Protein AF-A0A2I0TEY9-F1 (afdb_monomer_lite)

Foldseek 3Di:
DDDDDDDQPQAWQCVVCVVVVLADQPVVLVQQLVLVVVQLVCLQVDQDDPPDPDPDDDPDDDPDDGDRFHKAQQADDRNQWGAHPVRHTHGHDSVVIDTADPVQKDQDLDDDYDLLQFALLNVVSVVPVRRIDHNLRVLSSSLQRSCSNHPVDGQQDDPDSVSSNVCNNVVVPRDPDDDDPSDPPPCVCSNPVSDDDDDCPDDPPPPPPPPPDDDDDDDDPPPPPPPPPVVVVVVVVVVVVVVVVVVVVVVVVVVVVVVVVPDDDDDDDDDDPVVVVVVVVVVVVVVVVVVVVVVVVVVVVVVVVVVVVVVVVVVVVVVVVVVVVVVVVVVVVVVVVVVVVVVVVVVVVVVVVVVVVVVVVVVVVVVVVVVVVVVVVVVVVVVVVVVVVVVVVVVVVVVVVVVVVVVVVVVVVVVVVVVVVVVVVVVVVVVVVVVVVVVVVVVVVVVVVVVVVVVLVVVLVPDPDPVVNVVSVVVVVVVVVVVVVVVVVVCNVVVVVVVVVVVVVVVVVVVVVVVVVVVVVVVVVPDDDDPPPPVVVVVVPPDPDDDDPDPPPPPDDDDD

pLDDT: mean 72.26, std 20.76, range [27.03, 97.88]

Secondary structure (DSSP, 8-state):
--------TTEEHHHHHHHTTT---HHHHHHHHHHHHHHHHHHHS----------S------------S-EE----SGGGEEE-TTS-EEE--GGG-EEPPTTS-EE--S--S-TTT--HHHHHHHHSS--EE-THHHHHHHHHHHHHHHHSS-TT--SSHHHHHHHHHTGGGSPPPP--TT--TTSHHHHTTSS-TT-TTSSS--TTSS----------SSSSTTSSHHHHHHHHHHHHHHHHHHHHHHHHHHHHHHHHTT----------HHHHHHHHHHHHHHHHHHHHHHHHHHHHHHHHHHHHHHHHHHHHHHHHHHHHHHHHHHHHHHHHHHHHHHHHHHHHHHHHHHHHHHHHHHHHHHHHHHHHHHHHHHHHHHHHHHHHHHHHHHHHHHHHHHHHHHHHHHHHHHHHHHHHHHHHHHHHHHHHHHHHHHHHHHHHHHHHHHHHHHHHHHHHTT---HHHHHHHHHHHHHHHHHHHHHHHHT-HHHHHHHHHHHHHHHHHHHHHHHHHHHHHHHHHTT------HHHHHHHH-S------------------

Structure (mmCIF, N/CA/C/O backbone):
data_AF-A0A2I0TEY9-F1
#
_entry.id   AF-A0A2I0TEY9-F1
#
loop_
_atom_site.group_PDB
_atom_site.id
_atom_site.type_symbol
_atom_site.label_atom_id
_atom_site.label_alt_id
_atom_site.label_comp_id
_atom_site.label_asym_id
_atom_site.label_entity_id
_atom_site.label_seq_id
_atom_site.pdbx_PDB_ins_code
_atom_site.Cartn_x
_atom_site.Cartn_y
_atom_site.Cartn_z
_atom_site.occupancy
_atom_site.B_iso_or_equiv
_atom_site.auth_seq_id
_atom_site.auth_comp_id
_atom_site.auth_asym_id
_atom_site.auth_atom_id
_atom_site.pdbx_PDB_model_num
ATOM 1 N N . MET A 1 1 ? -9.686 -7.694 24.216 1.00 66.69 1 MET A N 1
ATOM 2 C CA . MET A 1 1 ? -11.083 -7.696 23.735 1.00 66.69 1 MET A CA 1
ATOM 3 C C . MET A 1 1 ? -11.164 -8.789 22.686 1.00 66.69 1 MET A C 1
ATOM 5 O O . MET A 1 1 ? -10.220 -8.893 21.918 1.00 66.69 1 MET A O 1
ATOM 9 N N . TYR A 1 2 ? -12.199 -9.625 22.703 1.00 66.94 2 TYR A N 1
ATOM 10 C CA . TYR A 1 2 ? -12.411 -10.650 21.677 1.00 66.94 2 TYR A CA 1
ATOM 11 C C . TYR A 1 2 ? -13.718 -10.317 20.961 1.00 66.94 2 TYR A C 1
ATOM 13 O O . TYR A 1 2 ? -14.723 -10.088 21.632 1.00 66.94 2 TYR A O 1
ATOM 21 N N . LEU A 1 3 ? -13.680 -10.246 19.632 1.00 66.62 3 LEU A N 1
ATOM 22 C CA . LEU A 1 3 ? -14.847 -10.053 18.773 1.00 66.62 3 LEU A CA 1
ATOM 23 C C . LEU A 1 3 ? -15.068 -11.369 18.027 1.00 66.62 3 LEU A C 1
ATOM 25 O O . LEU A 1 3 ? -14.191 -11.804 17.283 1.00 66.62 3 LEU A O 1
ATOM 29 N N . VAL A 1 4 ? -16.195 -12.029 18.284 1.00 78.75 4 VAL A N 1
ATOM 30 C CA . VAL A 1 4 ? -16.589 -13.249 17.569 1.00 78.75 4 VAL A CA 1
ATOM 31 C C . VAL A 1 4 ? -17.426 -12.810 16.375 1.00 78.75 4 VAL A C 1
ATOM 33 O O . VAL A 1 4 ? -18.421 -12.114 16.555 1.00 78.75 4 VAL A O 1
ATOM 36 N N . MET A 1 5 ? -16.986 -13.164 15.172 1.00 78.56 5 MET A N 1
ATOM 37 C CA . MET A 1 5 ? -17.600 -12.773 13.903 1.00 78.56 5 MET A CA 1
ATOM 38 C C . MET A 1 5 ? -17.759 -14.010 13.023 1.00 78.56 5 MET A C 1
ATOM 40 O O . MET A 1 5 ? -17.046 -15.000 13.218 1.00 78.56 5 MET A O 1
ATOM 44 N N . ASP A 1 6 ? -18.658 -13.937 12.045 1.00 81.69 6 ASP A N 1
ATOM 45 C CA . ASP A 1 6 ? -18.781 -14.973 11.024 1.00 81.69 6 ASP A CA 1
ATOM 46 C C . ASP A 1 6 ? -17.466 -15.153 10.256 1.00 81.69 6 ASP A C 1
ATOM 48 O O . ASP A 1 6 ? -16.723 -14.201 10.003 1.00 81.69 6 ASP A O 1
ATOM 52 N N . TYR A 1 7 ? -17.175 -16.401 9.888 1.00 86.25 7 TYR A N 1
ATOM 53 C CA . TYR A 1 7 ? -15.980 -16.736 9.125 1.00 86.25 7 TYR A CA 1
ATOM 54 C C . TYR A 1 7 ? -16.249 -16.653 7.619 1.00 86.25 7 TYR A C 1
ATOM 56 O O . TYR A 1 7 ? -16.998 -17.454 7.058 1.00 86.25 7 TYR A O 1
ATOM 64 N N . TYR A 1 8 ? -15.586 -15.706 6.959 1.00 89.38 8 TYR A N 1
ATOM 65 C CA . TYR A 1 8 ? -15.669 -15.490 5.516 1.00 89.38 8 TYR A CA 1
ATOM 66 C C . TYR A 1 8 ? -14.663 -16.372 4.773 1.00 89.38 8 TYR A C 1
ATOM 68 O O . TYR A 1 8 ? -13.488 -16.042 4.624 1.00 89.38 8 TYR A O 1
ATOM 76 N N . VAL A 1 9 ? -15.140 -17.539 4.335 1.00 91.75 9 VAL A N 1
ATOM 77 C CA . VAL A 1 9 ? -14.329 -18.593 3.696 1.00 91.75 9 VAL A CA 1
ATOM 78 C C . VAL A 1 9 ? -13.700 -18.180 2.361 1.00 91.75 9 VAL A C 1
ATOM 80 O O . VAL A 1 9 ? -12.736 -18.812 1.933 1.00 91.75 9 VAL A O 1
ATOM 83 N N . GLY A 1 10 ? -14.242 -17.158 1.688 1.00 88.62 10 GLY A N 1
ATOM 84 C CA . GLY A 1 10 ? -13.768 -16.692 0.384 1.00 88.62 10 GLY A CA 1
ATOM 85 C C . GLY A 1 10 ? -12.445 -15.921 0.443 1.00 88.62 10 GLY A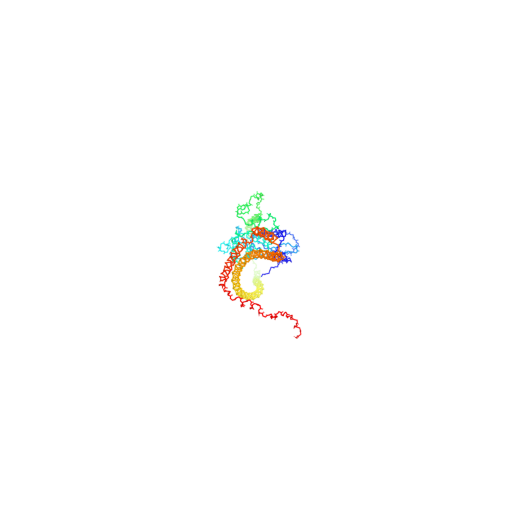 C 1
ATOM 86 O O . GLY A 1 10 ? -11.800 -15.761 -0.595 1.00 88.62 10 GLY A O 1
ATOM 87 N N . GLY A 1 11 ? -12.008 -15.519 1.641 1.00 93.38 11 GLY A N 1
ATOM 88 C CA . GLY A 1 11 ? -10.840 -14.661 1.840 1.00 93.38 11 GLY A CA 1
ATOM 89 C C . GLY A 1 11 ? -11.162 -13.192 1.573 1.00 93.38 11 GLY A C 1
ATOM 90 O O . GLY A 1 11 ? -12.325 -12.798 1.612 1.00 93.38 11 GLY A O 1
ATOM 91 N N . ASP A 1 12 ? -10.134 -12.392 1.322 1.00 93.62 12 ASP A N 1
ATOM 92 C CA . ASP A 1 12 ? -10.252 -10.972 0.980 1.00 93.62 12 ASP A CA 1
ATOM 93 C C . ASP A 1 12 ? -10.156 -10.720 -0.537 1.00 93.62 12 ASP A C 1
ATOM 95 O O . ASP A 1 12 ? -9.751 -11.582 -1.329 1.00 93.62 12 ASP A O 1
ATOM 99 N N . LEU A 1 13 ? -10.559 -9.519 -0.955 1.00 93.19 13 LEU A N 1
ATOM 100 C CA . LEU A 1 13 ? -10.543 -9.092 -2.351 1.00 93.19 13 LEU A CA 1
ATOM 101 C C . LEU A 1 13 ? -9.111 -8.956 -2.886 1.00 93.19 13 LEU A C 1
ATOM 103 O O . LEU A 1 13 ? -8.890 -9.195 -4.072 1.00 93.19 13 LEU A O 1
ATOM 107 N N . LEU A 1 14 ? -8.128 -8.662 -2.028 1.00 92.50 14 LEU A N 1
ATOM 108 C CA . LEU A 1 14 ? -6.710 -8.649 -2.405 1.00 92.50 14 LEU A CA 1
ATOM 109 C C . LEU A 1 14 ? -6.240 -10.041 -2.863 1.00 92.50 14 LEU A C 1
ATOM 111 O O . LEU A 1 14 ? -5.599 -10.203 -3.901 1.00 92.50 14 LEU A O 1
ATOM 115 N N . THR A 1 15 ? -6.628 -11.080 -2.126 1.00 92.81 15 THR A N 1
ATOM 116 C CA . THR A 1 15 ? -6.368 -12.478 -2.475 1.00 92.81 15 THR A CA 1
ATOM 117 C C . THR A 1 15 ? -7.080 -12.862 -3.770 1.00 92.81 15 THR A C 1
ATOM 119 O O . THR A 1 15 ? -6.562 -13.675 -4.541 1.00 92.81 15 THR A O 1
ATOM 122 N N . LEU A 1 16 ? -8.268 -12.303 -4.031 1.00 92.62 16 LEU A N 1
ATOM 123 C CA . LEU A 1 16 ? -8.947 -12.487 -5.311 1.00 92.62 16 LEU A CA 1
ATOM 124 C C . LEU A 1 16 ? -8.167 -11.824 -6.452 1.00 92.62 16 LEU A C 1
ATOM 126 O O . LEU A 1 16 ? -7.937 -12.487 -7.458 1.00 92.62 16 LEU A O 1
ATOM 130 N N . LEU A 1 17 ? -7.715 -10.580 -6.288 1.00 91.12 17 LEU A N 1
ATOM 131 C CA . LEU A 1 17 ? -6.902 -9.865 -7.279 1.00 91.12 17 LEU A CA 1
ATOM 132 C C . LEU A 1 17 ? -5.661 -10.666 -7.673 1.00 91.12 17 LEU A C 1
ATOM 134 O O . LEU A 1 17 ? -5.454 -10.938 -8.855 1.00 91.12 17 LEU A O 1
ATOM 138 N N . SER A 1 18 ? -4.923 -11.169 -6.684 1.00 90.88 18 SER A N 1
ATOM 139 C CA . SER A 1 18 ? -3.723 -11.981 -6.915 1.00 90.88 18 SER A CA 1
ATOM 140 C C . SER A 1 18 ? -3.991 -13.253 -7.738 1.00 90.88 18 SER A C 1
ATOM 142 O O . SER A 1 18 ? -3.145 -13.692 -8.519 1.00 90.88 18 SER A O 1
ATOM 144 N N . LYS A 1 19 ? -5.192 -13.844 -7.636 1.00 92.00 19 LYS A N 1
ATOM 145 C CA . LYS A 1 19 ? -5.583 -15.017 -8.445 1.00 92.00 19 LYS A CA 1
ATOM 146 C C . LYS A 1 19 ? -5.834 -14.687 -9.919 1.00 92.00 19 LYS A C 1
ATOM 148 O O . LYS A 1 19 ? -5.818 -15.605 -10.736 1.00 92.00 19 LYS A O 1
ATOM 153 N N . PHE A 1 20 ? -6.073 -13.423 -10.249 1.00 90.88 20 PHE A N 1
ATOM 154 C CA . PHE A 1 20 ? -6.360 -12.936 -11.599 1.00 90.88 20 PHE A CA 1
ATOM 155 C C . PHE A 1 20 ? -5.203 -12.092 -12.162 1.00 90.88 20 PHE A C 1
ATOM 157 O O . PHE A 1 20 ? -5.434 -11.159 -12.921 1.00 90.88 20 PHE A O 1
ATOM 164 N N . GLU A 1 21 ? -3.953 -12.414 -11.802 1.00 88.56 21 GLU A N 1
ATOM 165 C CA . GLU A 1 21 ? -2.763 -11.662 -12.253 1.00 88.56 21 GLU A CA 1
ATOM 166 C C . GLU A 1 21 ? -2.865 -10.161 -11.919 1.00 88.56 21 GLU A C 1
ATOM 168 O O . GLU A 1 21 ? -2.520 -9.296 -12.725 1.00 88.56 21 GLU A O 1
ATOM 173 N N . ASP A 1 22 ? -3.410 -9.875 -10.733 1.00 87.50 22 ASP A N 1
ATOM 174 C CA . ASP A 1 22 ? -3.653 -8.542 -10.179 1.00 87.50 22 ASP A CA 1
ATOM 175 C C . ASP A 1 22 ? -4.661 -7.695 -10.981 1.00 87.50 22 ASP A C 1
ATOM 177 O O . ASP A 1 22 ? -4.884 -6.535 -10.660 1.00 87.50 22 ASP A O 1
ATOM 181 N N . LYS A 1 23 ? -5.344 -8.255 -11.992 1.00 87.81 23 LYS A N 1
ATOM 182 C CA . LYS A 1 23 ? -6.312 -7.529 -12.834 1.00 87.81 23 LYS A CA 1
ATOM 183 C C . LYS A 1 23 ? -7.619 -8.288 -12.996 1.00 87.81 23 LYS A C 1
ATOM 185 O O . LYS A 1 23 ? -7.676 -9.358 -13.599 1.00 87.81 23 LYS A O 1
ATOM 190 N N . LEU A 1 24 ? -8.714 -7.691 -12.546 1.00 87.62 24 LEU A N 1
ATOM 191 C CA . LEU A 1 24 ? -10.047 -8.242 -12.754 1.00 87.62 24 LEU A CA 1
ATOM 192 C C . LEU A 1 24 ? -10.613 -7.834 -14.123 1.00 87.62 24 LEU A C 1
ATOM 194 O O . LEU A 1 24 ? -10.470 -6.684 -14.547 1.00 87.62 24 LEU A O 1
ATOM 198 N N . PRO A 1 25 ? -11.333 -8.741 -14.807 1.00 88.81 25 PRO A N 1
ATOM 199 C CA . PRO A 1 25 ? -12.170 -8.371 -15.943 1.00 88.81 25 PRO A CA 1
ATOM 200 C C . PRO A 1 25 ? -13.180 -7.279 -15.561 1.00 88.81 25 PRO A C 1
ATOM 202 O O . PRO A 1 25 ? -13.744 -7.315 -14.466 1.00 88.81 25 PRO A O 1
ATOM 205 N N . GLU A 1 26 ? -13.474 -6.355 -16.482 1.00 82.75 26 GLU A N 1
ATOM 206 C CA . GLU A 1 26 ? -14.343 -5.194 -16.216 1.00 82.75 26 GLU A CA 1
ATOM 207 C C . GLU A 1 26 ? -15.713 -5.595 -15.646 1.00 82.75 26 GLU A C 1
ATOM 209 O O . GLU A 1 26 ? -16.206 -4.968 -14.713 1.00 82.75 26 GLU A O 1
ATOM 214 N N . ASP A 1 27 ? -16.315 -6.672 -16.155 1.00 85.00 27 ASP A N 1
ATOM 215 C CA . ASP A 1 27 ? -17.615 -7.150 -15.674 1.00 85.00 27 ASP A CA 1
ATOM 216 C C . ASP A 1 27 ? -17.571 -7.621 -14.212 1.00 85.00 27 ASP A C 1
ATOM 218 O O . ASP A 1 27 ? -18.522 -7.389 -13.463 1.00 85.00 27 ASP A O 1
ATOM 222 N N . MET A 1 28 ? -16.458 -8.229 -13.787 1.00 90.88 28 MET A N 1
ATOM 223 C CA . MET A 1 28 ? -16.244 -8.629 -12.394 1.00 90.88 28 MET A CA 1
ATOM 224 C C . MET A 1 28 ? -15.951 -7.421 -11.508 1.00 90.88 28 MET A C 1
ATOM 226 O O . MET A 1 28 ? -16.534 -7.299 -10.433 1.00 90.88 28 MET A O 1
ATOM 230 N N . ALA A 1 29 ? -15.097 -6.502 -11.969 1.00 88.19 29 ALA A N 1
ATOM 231 C CA . ALA A 1 29 ? -14.823 -5.261 -11.250 1.00 88.19 29 ALA A CA 1
ATOM 232 C C . ALA A 1 29 ? -16.120 -4.465 -11.033 1.00 88.19 29 ALA A C 1
ATOM 234 O O . ALA A 1 29 ? -16.400 -4.039 -9.918 1.00 88.19 29 ALA A O 1
ATOM 235 N N . ARG A 1 30 ? -16.975 -4.345 -12.058 1.00 86.75 30 ARG A N 1
ATOM 236 C CA . ARG A 1 30 ? -18.278 -3.666 -11.966 1.00 86.75 30 ARG A CA 1
ATOM 237 C C . ARG A 1 30 ? -19.188 -4.294 -10.911 1.00 86.75 30 ARG A C 1
ATOM 239 O O . ARG A 1 30 ? -19.859 -3.562 -10.188 1.00 86.75 30 ARG A O 1
ATOM 246 N N . PHE A 1 31 ? -19.211 -5.624 -10.824 1.00 90.44 31 PHE A N 1
ATOM 247 C CA . PHE A 1 31 ? -19.970 -6.340 -9.802 1.00 90.44 31 PHE A CA 1
ATOM 248 C C . PHE A 1 31 ? -19.478 -5.981 -8.393 1.00 90.44 31 PHE A C 1
ATOM 250 O O . PHE A 1 31 ? -20.262 -5.481 -7.588 1.00 90.44 31 PHE A O 1
ATOM 257 N N . TYR A 1 32 ? -18.179 -6.142 -8.123 1.00 92.19 32 TYR A N 1
ATOM 258 C CA . TYR A 1 32 ? -17.619 -5.883 -6.794 1.00 92.19 32 TYR A CA 1
ATOM 259 C C . TYR A 1 32 ? -17.675 -4.410 -6.395 1.00 92.19 32 TYR A C 1
ATOM 261 O O . TYR A 1 32 ? -18.039 -4.103 -5.265 1.00 92.19 32 TYR A O 1
ATOM 269 N N . ILE A 1 33 ? -17.412 -3.491 -7.325 1.00 89.62 33 ILE A N 1
ATOM 270 C CA . ILE A 1 33 ? -17.568 -2.050 -7.090 1.00 89.62 33 ILE A CA 1
ATOM 271 C C . ILE A 1 33 ? -19.022 -1.729 -6.744 1.00 89.62 33 ILE A C 1
ATOM 273 O O . ILE A 1 33 ? -19.267 -0.982 -5.802 1.00 89.62 33 ILE A O 1
ATOM 277 N N . GLY A 1 34 ? -19.991 -2.308 -7.459 1.00 88.12 34 GLY A N 1
ATOM 278 C CA . GLY A 1 34 ? -21.411 -2.119 -7.165 1.00 88.12 34 GLY A CA 1
ATOM 279 C C . GLY A 1 34 ? -21.775 -2.540 -5.741 1.00 88.12 34 GLY A C 1
ATOM 280 O O . GLY A 1 34 ? -22.444 -1.792 -5.029 1.00 88.12 34 GLY A O 1
ATOM 281 N N . GLU A 1 35 ? -21.292 -3.698 -5.290 1.00 89.44 35 GLU A N 1
ATOM 282 C CA . GLU A 1 35 ? -21.520 -4.145 -3.914 1.00 89.44 35 GLU A CA 1
ATOM 283 C C . GLU A 1 35 ? -20.774 -3.292 -2.882 1.00 89.44 35 GLU A C 1
ATOM 285 O O . GLU A 1 35 ? -21.341 -2.964 -1.840 1.00 89.44 35 GLU A O 1
ATOM 290 N N . MET A 1 36 ? -19.537 -2.877 -3.171 1.00 88.75 36 MET A N 1
ATOM 291 C CA . MET A 1 36 ? -18.773 -1.977 -2.305 1.00 88.75 36 MET A CA 1
ATOM 292 C C . MET A 1 36 ? -19.474 -0.626 -2.142 1.00 88.75 36 MET A C 1
ATOM 294 O O . MET A 1 36 ? -19.546 -0.126 -1.023 1.00 88.75 36 MET A O 1
ATOM 298 N N . VAL A 1 37 ? -20.050 -0.062 -3.211 1.00 87.38 37 VAL A N 1
ATOM 299 C CA . VAL A 1 37 ? -20.856 1.170 -3.141 1.00 87.38 37 VAL A CA 1
ATOM 300 C C . VAL A 1 37 ? -22.025 0.989 -2.180 1.00 87.38 37 VAL A C 1
ATOM 302 O O . VAL A 1 37 ? -22.229 1.832 -1.311 1.00 87.38 37 VAL A O 1
ATOM 305 N N . LEU A 1 38 ? -22.771 -0.114 -2.298 1.00 85.62 38 LEU A N 1
ATOM 306 C CA . LEU A 1 38 ? -23.898 -0.399 -1.408 1.00 85.62 38 LEU A CA 1
ATOM 307 C C . LEU A 1 38 ? -23.445 -0.590 0.044 1.00 85.62 38 LEU A C 1
ATOM 309 O O . LEU A 1 38 ? -24.091 -0.085 0.960 1.00 85.62 38 LEU A O 1
ATOM 313 N N . ALA A 1 39 ? -22.327 -1.281 0.261 1.00 85.06 39 ALA A N 1
ATOM 314 C CA . ALA A 1 39 ? -21.786 -1.516 1.591 1.00 85.06 39 ALA A CA 1
ATOM 315 C C . ALA A 1 39 ? -21.303 -0.211 2.252 1.00 85.06 39 ALA A C 1
ATOM 317 O O . ALA A 1 39 ? -21.692 0.071 3.387 1.00 85.06 39 ALA A O 1
ATOM 318 N N . ILE A 1 40 ? -20.530 0.615 1.538 1.00 82.88 40 ILE A N 1
ATOM 319 C CA . ILE A 1 40 ? -20.066 1.932 2.007 1.00 82.88 40 ILE A CA 1
ATOM 320 C C . ILE A 1 40 ? -21.268 2.833 2.293 1.00 82.88 40 ILE A C 1
ATOM 322 O O . ILE A 1 40 ? -21.391 3.368 3.394 1.00 82.88 40 ILE A O 1
ATOM 326 N N . HIS A 1 41 ? -22.205 2.924 1.344 1.00 83.56 41 HIS A N 1
ATOM 327 C CA . HIS A 1 41 ? -23.413 3.725 1.501 1.00 83.56 41 HIS A CA 1
ATOM 328 C C . HIS A 1 41 ? -24.234 3.284 2.716 1.00 83.56 41 HIS A C 1
ATOM 330 O O . HIS A 1 41 ? -24.663 4.131 3.489 1.00 83.56 41 HIS A O 1
ATOM 336 N N . SER A 1 42 ? -24.375 1.977 2.964 1.00 81.75 42 SER A N 1
ATOM 337 C CA . SER A 1 42 ? -25.092 1.484 4.147 1.00 81.75 42 SER A CA 1
ATOM 338 C C . SER A 1 42 ? -24.465 1.959 5.463 1.00 81.75 42 SER A C 1
ATOM 340 O O . SER A 1 42 ? -25.184 2.237 6.416 1.00 81.75 42 SER A O 1
ATOM 342 N N . ILE A 1 43 ? -23.137 2.120 5.515 1.00 78.62 43 ILE A N 1
ATOM 343 C CA . ILE A 1 43 ? -22.414 2.650 6.682 1.00 78.62 43 ILE A CA 1
ATOM 344 C C . ILE A 1 43 ? -22.571 4.171 6.788 1.00 78.62 43 ILE A C 1
ATOM 346 O O . ILE A 1 43 ? -22.708 4.701 7.895 1.00 78.62 43 ILE A O 1
ATOM 350 N N . HIS A 1 44 ? -22.616 4.863 5.649 1.00 79.19 44 HIS A N 1
ATOM 351 C CA . HIS A 1 44 ? -22.943 6.289 5.561 1.00 79.19 44 HIS A CA 1
ATOM 352 C C . HIS A 1 44 ? -24.433 6.599 5.810 1.00 79.19 44 HIS A C 1
ATOM 354 O O . HIS A 1 44 ? -24.786 7.746 6.053 1.00 79.19 44 HIS A O 1
ATOM 360 N N . GLU A 1 45 ? -25.329 5.617 5.770 1.00 75.31 45 GLU A N 1
ATOM 361 C CA . GLU A 1 45 ? -26.746 5.793 6.130 1.00 75.31 45 GLU A CA 1
ATOM 362 C C . GLU A 1 45 ? -27.078 5.270 7.528 1.00 75.31 45 GLU A C 1
ATOM 364 O O . GLU A 1 45 ? -28.188 5.460 8.029 1.00 75.31 45 GLU A O 1
ATOM 369 N N . LEU A 1 46 ? -26.132 4.583 8.167 1.00 66.31 46 LEU A N 1
ATOM 370 C CA . LEU A 1 46 ? -26.385 3.807 9.368 1.00 66.31 46 LEU A CA 1
ATOM 371 C C . LEU A 1 46 ? -26.752 4.698 10.574 1.00 66.31 46 LEU A C 1
ATOM 373 O O . LEU A 1 46 ? -25.904 5.137 11.349 1.00 66.31 46 LEU A O 1
ATOM 377 N N . HIS A 1 47 ? -28.062 4.901 10.743 1.00 45.78 47 HIS A N 1
ATOM 378 C CA . HIS A 1 47 ? -28.762 5.312 11.960 1.00 45.78 47 HIS A CA 1
ATOM 379 C C . HIS A 1 47 ? -29.291 4.052 12.672 1.00 45.78 47 HIS A C 1
ATOM 381 O O . HIS A 1 47 ? -30.386 3.570 12.377 1.00 45.78 47 HIS A O 1
ATOM 387 N N . TYR A 1 48 ? -28.534 3.449 13.591 1.00 35.94 48 TYR A N 1
ATOM 388 C CA . TYR A 1 48 ? -28.994 2.241 14.291 1.00 35.94 48 TYR A CA 1
ATOM 389 C C . TYR A 1 48 ? -30.155 2.549 15.258 1.00 35.94 48 TYR A C 1
ATOM 391 O O . TYR A 1 48 ? -29.943 2.916 16.415 1.00 35.94 48 TYR A O 1
ATOM 399 N N . VAL A 1 49 ? -31.382 2.264 14.810 1.00 27.03 49 VAL A N 1
ATOM 400 C CA . VAL A 1 49 ? -32.512 1.836 15.650 1.00 27.03 49 VAL A CA 1
ATOM 401 C C . VAL A 1 49 ? -32.964 0.462 15.156 1.00 27.03 49 VAL A C 1
ATOM 403 O O . VAL A 1 49 ? -33.802 0.352 14.264 1.00 27.03 49 VAL A O 1
ATOM 406 N N . HIS A 1 50 ? -32.450 -0.609 15.767 1.00 27.34 50 HIS A N 1
ATOM 407 C CA . HIS A 1 50 ? -33.071 -1.928 15.654 1.00 27.34 50 HIS A CA 1
ATOM 408 C C . HIS A 1 50 ? -34.339 -1.927 16.523 1.00 27.34 50 HIS A C 1
ATOM 410 O O . HIS A 1 50 ? -34.334 -2.370 17.672 1.00 27.34 50 HIS A O 1
ATOM 416 N N . ARG A 1 51 ? -35.442 -1.360 16.019 1.00 27.81 51 ARG A N 1
ATOM 417 C CA . ARG A 1 51 ? -36.742 -1.503 16.684 1.00 27.81 51 ARG A CA 1
ATOM 418 C C . ARG A 1 51 ? -37.250 -2.921 16.433 1.00 27.81 51 ARG A C 1
ATOM 420 O O . ARG A 1 51 ? -37.760 -3.236 15.365 1.00 27.81 51 ARG A O 1
ATOM 427 N N . PHE A 1 52 ? -37.069 -3.755 17.453 1.00 29.17 52 PHE A N 1
ATOM 428 C CA . PHE A 1 52 ? -37.796 -4.995 17.709 1.00 29.17 52 PHE A CA 1
ATOM 429 C C . PHE A 1 52 ? -39.253 -4.903 17.213 1.00 29.17 52 PHE A C 1
ATOM 431 O O . PHE A 1 52 ? -40.057 -4.148 17.757 1.00 29.17 52 PHE A O 1
ATOM 438 N N . SER A 1 53 ? -39.605 -5.700 16.206 1.00 28.88 53 SER A N 1
ATOM 439 C CA . SER A 1 53 ? -40.951 -6.258 16.094 1.00 28.88 53 SER A CA 1
ATOM 440 C C . SER A 1 53 ? -40.869 -7.637 16.734 1.00 28.88 53 SER A C 1
ATOM 442 O O . SER A 1 53 ? -40.422 -8.588 16.097 1.00 28.88 53 SER A O 1
ATOM 444 N N . GLU A 1 54 ? -41.230 -7.729 18.013 1.00 33.69 54 GLU A N 1
ATOM 445 C CA . GLU A 1 54 ? -41.316 -8.993 18.745 1.00 33.69 54 GLU A CA 1
ATOM 446 C C . GLU A 1 54 ? -42.207 -9.993 17.985 1.00 33.69 54 GLU A C 1
ATOM 448 O O . GLU A 1 54 ? -43.425 -9.844 17.923 1.00 33.69 54 GLU A O 1
ATOM 453 N N . SER A 1 55 ? -41.600 -11.045 17.432 1.00 34.00 55 SER A N 1
ATOM 454 C CA . SER A 1 55 ? -42.237 -12.361 17.389 1.00 34.00 55 SER A CA 1
ATOM 455 C C . SER A 1 55 ? -41.747 -13.131 18.618 1.00 34.00 55 SER A C 1
ATOM 457 O O . SER A 1 55 ? -40.540 -13.331 18.760 1.00 34.00 55 SER A O 1
ATOM 459 N N . PRO A 1 56 ? -42.632 -13.540 19.540 1.00 41.47 56 PRO A N 1
ATOM 460 C CA . PRO A 1 56 ? -42.222 -14.228 20.755 1.00 41.47 56 PRO A CA 1
ATOM 461 C C . PRO A 1 56 ? -41.917 -15.690 20.408 1.00 41.47 56 PRO A C 1
ATOM 463 O O . PRO A 1 56 ? -42.843 -16.470 20.194 1.00 41.47 56 PRO A O 1
ATOM 466 N N . GLY A 1 57 ? -40.641 -16.087 20.322 1.00 40.69 57 GLY A N 1
ATOM 467 C CA . GLY A 1 57 ? -40.355 -17.499 20.034 1.00 40.69 57 GLY A CA 1
ATOM 468 C C . GLY A 1 57 ? -38.918 -18.016 20.006 1.00 40.69 57 GLY A C 1
ATOM 469 O O . GLY A 1 57 ? -38.753 -19.226 20.128 1.00 40.69 57 GLY A O 1
ATOM 470 N N . SER A 1 58 ? -37.879 -17.191 19.893 1.00 35.56 58 SER A N 1
ATOM 471 C CA . SER A 1 58 ? -36.500 -17.706 19.826 1.00 35.56 58 SER A CA 1
ATOM 472 C C . SER A 1 58 ? -35.547 -16.814 20.607 1.00 35.56 58 SER A C 1
ATOM 474 O O . SER A 1 58 ? -35.363 -15.644 20.288 1.00 35.56 58 SER A O 1
ATOM 476 N N . GLY A 1 59 ? -34.988 -17.368 21.682 1.00 42.69 59 GLY A N 1
ATOM 477 C CA . GLY A 1 59 ? -34.052 -16.693 22.574 1.00 42.69 59 GLY A CA 1
ATOM 478 C C . GLY A 1 59 ? -32.650 -16.582 21.986 1.00 42.69 59 GLY A C 1
ATOM 479 O O . GLY A 1 59 ? -31.746 -17.266 22.455 1.00 42.69 59 GLY A O 1
ATOM 480 N N . GLU A 1 60 ? -32.472 -15.693 21.015 1.00 37.72 60 GLU A N 1
ATOM 481 C CA . GLU A 1 60 ? -31.164 -15.155 20.639 1.00 37.72 60 GLU A CA 1
ATOM 482 C C . GLU A 1 60 ? -31.135 -13.670 20.999 1.00 37.72 60 GLU A C 1
ATOM 484 O O . GLU A 1 60 ? -31.999 -12.887 20.608 1.00 37.72 60 GLU A O 1
ATOM 489 N N . VAL A 1 61 ? -30.182 -13.303 21.853 1.00 35.16 61 VAL A N 1
ATOM 490 C CA . VAL A 1 61 ? -29.970 -11.923 22.285 1.00 35.16 61 VAL A CA 1
ATOM 491 C C . VAL A 1 61 ? -28.891 -11.342 21.383 1.00 35.16 61 VAL A C 1
ATOM 493 O O . VAL A 1 61 ? -27.705 -11.471 21.682 1.00 35.16 61 VAL A O 1
ATOM 496 N N . ASP A 1 62 ? -29.297 -10.712 20.284 1.00 36.06 62 ASP A N 1
ATOM 497 C CA . ASP A 1 62 ? -28.376 -9.962 19.433 1.00 36.06 62 ASP A CA 1
ATOM 498 C C . ASP A 1 62 ? -27.993 -8.641 20.110 1.00 36.06 62 ASP A C 1
ATOM 500 O O . ASP A 1 62 ? -28.781 -7.700 20.236 1.00 36.06 62 ASP A O 1
ATOM 504 N N . PHE A 1 63 ? -26.746 -8.577 20.574 1.00 37.38 63 PHE A N 1
ATOM 505 C CA . PHE A 1 63 ? -26.107 -7.354 21.047 1.00 37.38 63 PHE A CA 1
ATOM 506 C C . PHE A 1 63 ? -25.600 -6.558 19.836 1.00 37.38 63 PHE A C 1
ATOM 508 O O . PHE A 1 63 ? -24.428 -6.644 19.475 1.00 37.38 63 PHE A O 1
ATOM 515 N N . ILE A 1 64 ? -26.463 -5.754 19.210 1.00 38.28 64 ILE A N 1
ATOM 516 C CA . ILE A 1 64 ? -26.023 -4.744 18.237 1.00 38.28 64 ILE A CA 1
ATOM 517 C C . ILE A 1 64 ? -26.303 -3.350 18.798 1.00 38.28 64 ILE A C 1
ATOM 519 O O . ILE A 1 64 ? -27.433 -2.959 19.085 1.00 38.28 64 ILE A O 1
ATOM 523 N N . LEU A 1 65 ? -25.202 -2.633 19.020 1.00 39.19 65 LEU A N 1
ATOM 524 C CA . LEU A 1 65 ? -25.113 -1.319 19.641 1.00 39.19 65 LEU A CA 1
ATOM 525 C C . LEU A 1 65 ? -25.948 -0.278 18.882 1.00 39.19 65 LEU A C 1
ATOM 527 O O . LEU A 1 65 ? -25.755 -0.063 17.688 1.00 39.19 65 LEU A O 1
ATOM 531 N N . ALA A 1 66 ? -26.810 0.427 19.616 1.00 35.66 66 ALA A N 1
ATOM 532 C CA . ALA A 1 66 ? -27.455 1.653 19.166 1.00 35.66 66 ALA A CA 1
ATOM 533 C C . ALA A 1 66 ? -26.392 2.713 18.830 1.00 35.66 66 ALA A C 1
ATOM 535 O O . ALA A 1 66 ? -25.727 3.263 19.710 1.00 35.66 66 ALA A O 1
ATOM 536 N N . LEU A 1 67 ? -26.221 2.988 17.544 1.00 41.38 67 LEU A N 1
ATOM 537 C CA . LEU A 1 67 ? -25.394 4.060 17.008 1.00 41.38 67 LEU A CA 1
ATOM 538 C C . LEU A 1 67 ? -26.273 4.897 16.088 1.00 41.38 67 LEU A C 1
ATOM 540 O O . LEU A 1 67 ? -26.359 4.645 14.896 1.00 41.38 67 LEU A O 1
ATOM 544 N N . ASP A 1 68 ? -26.940 5.891 16.656 1.00 41.28 68 ASP A N 1
ATOM 545 C CA . ASP A 1 68 ? -27.850 6.798 15.946 1.00 41.28 68 ASP A CA 1
ATOM 546 C C . ASP A 1 68 ? -27.127 7.786 15.000 1.00 41.28 68 ASP A C 1
ATOM 548 O O . ASP A 1 68 ? -27.625 8.869 14.710 1.00 41.28 68 ASP A O 1
ATOM 552 N N . GLN A 1 69 ? -25.890 7.493 14.584 1.00 50.75 69 GLN A N 1
ATOM 553 C CA . GLN A 1 69 ? -25.041 8.467 13.903 1.00 50.75 69 GLN A CA 1
ATOM 554 C C . GLN A 1 69 ? -24.132 7.823 12.870 1.00 50.75 69 GLN A C 1
ATOM 556 O O . GLN A 1 69 ? -23.464 6.818 13.130 1.00 50.75 69 GLN A O 1
ATOM 561 N N . VAL A 1 70 ? -24.079 8.514 11.740 1.00 55.50 70 VAL A N 1
ATOM 562 C CA . VAL A 1 70 ? -23.293 8.187 10.566 1.00 55.50 70 VAL A CA 1
ATOM 563 C C . VAL A 1 70 ? -21.798 8.116 10.888 1.00 55.50 70 VAL A C 1
ATOM 565 O O . VAL A 1 70 ? -21.297 8.852 11.746 1.00 55.50 70 VAL A O 1
ATOM 568 N N . LYS A 1 71 ? -21.071 7.227 10.206 1.00 59.69 71 LYS A N 1
ATOM 569 C CA . LYS A 1 71 ? -19.629 7.031 10.384 1.00 59.69 71 LYS A CA 1
ATOM 570 C C . LYS A 1 71 ? -18.860 7.199 9.076 1.00 59.69 71 LYS A C 1
ATOM 572 O O . LYS A 1 71 ? -19.345 6.762 8.040 1.00 59.69 71 LYS A O 1
ATOM 577 N N . ALA A 1 72 ? -17.649 7.746 9.161 1.00 57.56 72 ALA A N 1
ATOM 578 C CA . ALA A 1 72 ? -16.641 7.653 8.098 1.00 57.56 72 ALA A CA 1
ATOM 579 C C . ALA A 1 72 ? -15.750 6.425 8.346 1.00 57.56 72 ALA A C 1
ATOM 581 O O . ALA A 1 72 ? -15.373 6.185 9.500 1.00 57.56 72 ALA A O 1
ATOM 582 N N . ILE A 1 73 ? -15.422 5.655 7.303 1.00 63.00 73 ILE A N 1
ATOM 583 C CA . ILE A 1 73 ? -14.734 4.356 7.416 1.00 63.00 73 ILE A CA 1
ATOM 584 C C . ILE A 1 73 ? -13.211 4.531 7.462 1.00 63.00 73 ILE A C 1
ATOM 586 O O . ILE A 1 73 ? -12.560 3.940 8.328 1.00 63.00 73 ILE A O 1
ATOM 590 N N . ARG A 1 74 ? -12.666 5.409 6.610 1.00 70.50 74 ARG A N 1
ATOM 591 C CA . ARG A 1 74 ? -11.263 5.872 6.547 1.00 70.50 74 ARG A CA 1
ATOM 592 C C . ARG A 1 74 ? -10.188 4.827 6.218 1.00 70.50 74 ARG A C 1
ATOM 594 O O . ARG A 1 74 ? -9.008 5.160 6.245 1.00 70.50 74 ARG A O 1
ATOM 601 N N . ASP A 1 75 ? -10.552 3.576 5.946 1.00 80.12 75 ASP A N 1
ATOM 602 C CA . ASP A 1 75 ? -9.605 2.514 5.558 1.00 80.12 75 ASP A CA 1
ATOM 603 C C . ASP A 1 75 ? -10.263 1.518 4.588 1.00 80.12 75 ASP A C 1
ATOM 605 O O . ASP A 1 75 ? -10.263 0.305 4.801 1.00 80.12 75 ASP A O 1
ATOM 609 N N . ILE A 1 76 ? -10.896 2.041 3.532 1.00 83.38 76 ILE A N 1
ATOM 610 C CA . ILE A 1 76 ? -11.409 1.220 2.429 1.00 83.38 76 ILE A CA 1
ATOM 611 C C . ILE A 1 76 ? -10.233 0.777 1.553 1.00 83.38 76 ILE A C 1
ATOM 613 O O . ILE A 1 76 ? -9.519 1.603 0.990 1.00 83.38 76 ILE A O 1
ATOM 617 N N . LYS A 1 77 ? -10.050 -0.540 1.447 1.00 88.62 77 LYS A N 1
ATOM 618 C CA . LYS A 1 77 ? -9.011 -1.212 0.655 1.00 88.62 77 LYS A CA 1
ATOM 619 C C . LYS A 1 77 ? -9.402 -2.672 0.403 1.00 88.62 77 LYS A C 1
ATOM 621 O O . LYS A 1 77 ? -10.217 -3.196 1.172 1.00 88.62 77 LYS A O 1
ATOM 626 N N . PRO A 1 78 ? -8.819 -3.360 -0.592 1.00 91.31 78 PRO A N 1
ATOM 627 C CA . PRO A 1 78 ? -9.160 -4.748 -0.895 1.00 91.31 78 PRO A CA 1
ATOM 628 C C . PRO A 1 78 ? -8.959 -5.722 0.275 1.00 91.31 78 PRO A C 1
ATOM 630 O O . PRO A 1 78 ? -9.740 -6.662 0.407 1.00 91.31 78 PRO A O 1
ATOM 633 N N . ASP A 1 79 ? -7.986 -5.488 1.164 1.00 89.81 79 ASP A N 1
ATOM 634 C CA . ASP A 1 79 ? -7.763 -6.301 2.373 1.00 89.81 79 ASP A CA 1
ATOM 635 C C . ASP A 1 79 ? -8.980 -6.325 3.313 1.00 89.81 79 ASP A C 1
ATOM 637 O O . ASP A 1 79 ? -9.240 -7.316 3.994 1.00 89.81 79 ASP A O 1
ATOM 641 N N . ASN A 1 80 ? -9.741 -5.228 3.346 1.00 90.25 80 ASN A N 1
ATOM 642 C CA . ASN A 1 80 ? -10.890 -5.048 4.234 1.00 90.25 80 ASN A CA 1
ATOM 643 C C . ASN A 1 80 ? -12.217 -5.444 3.560 1.00 90.25 80 ASN A C 1
ATOM 645 O O . ASN A 1 80 ? -13.290 -5.244 4.132 1.00 90.25 80 ASN A O 1
ATOM 649 N N . VAL A 1 81 ? -12.166 -6.008 2.350 1.00 92.38 81 VAL A N 1
ATOM 650 C CA . VAL A 1 81 ? -13.331 -6.500 1.608 1.00 92.38 81 VAL A CA 1
ATOM 651 C C . VAL A 1 81 ? -13.283 -8.023 1.601 1.00 92.38 81 VAL A C 1
ATOM 653 O O . VAL A 1 81 ? -12.516 -8.622 0.855 1.00 92.38 81 VAL A O 1
ATOM 656 N N . LEU A 1 82 ? -14.096 -8.662 2.440 1.00 92.81 82 LEU A N 1
ATOM 657 C CA . LEU A 1 82 ? -14.140 -10.118 2.584 1.00 92.81 82 LEU A CA 1
ATOM 658 C C . LEU A 1 82 ? -15.199 -10.743 1.681 1.00 92.81 82 LEU A C 1
ATOM 660 O O . LEU A 1 82 ? -16.235 -10.135 1.436 1.00 92.81 82 LEU A O 1
ATOM 664 N N . LEU A 1 83 ? -14.971 -11.981 1.247 1.00 93.62 83 LEU A N 1
ATOM 665 C CA . LEU A 1 83 ? -15.886 -12.748 0.410 1.00 93.62 83 LEU A CA 1
ATOM 666 C C . LEU A 1 83 ? -16.549 -13.883 1.196 1.00 93.62 83 LEU A C 1
ATOM 668 O O . LEU A 1 83 ? -15.890 -14.691 1.860 1.00 93.62 83 LEU A O 1
ATOM 672 N N . ASP A 1 84 ? -17.871 -13.975 1.088 1.00 89.8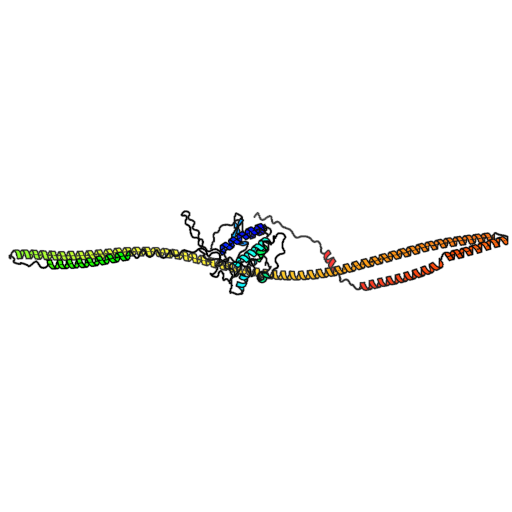1 84 ASP A N 1
ATOM 673 C CA . ASP A 1 84 ? -18.638 -15.083 1.650 1.00 89.81 84 ASP A CA 1
ATOM 674 C C . ASP A 1 84 ? -18.566 -16.359 0.787 1.00 89.81 84 ASP A C 1
ATOM 676 O O . ASP A 1 84 ? -17.890 -16.423 -0.242 1.00 89.81 84 ASP A O 1
ATOM 680 N N . MET A 1 85 ? -19.258 -17.417 1.222 1.00 90.81 85 MET A N 1
ATOM 681 C CA . MET A 1 85 ? -19.269 -18.709 0.522 1.00 90.81 85 MET A CA 1
ATOM 682 C C . MET A 1 85 ? -19.929 -18.660 -0.870 1.00 90.81 85 MET A C 1
ATOM 684 O O . MET A 1 85 ? -19.718 -19.569 -1.672 1.00 90.81 85 MET A O 1
ATOM 688 N N . ASN A 1 86 ? -20.719 -17.622 -1.150 1.00 89.38 86 ASN A N 1
ATOM 689 C CA . ASN A 1 86 ? -21.402 -17.405 -2.422 1.00 89.38 86 ASN A CA 1
ATOM 690 C C . ASN A 1 86 ? -20.612 -16.452 -3.338 1.00 89.38 86 ASN A C 1
ATOM 692 O O . ASN A 1 86 ? -20.978 -16.294 -4.501 1.00 89.38 86 ASN A O 1
ATOM 696 N N . GLY A 1 87 ? -19.533 -15.843 -2.834 1.00 88.25 87 GLY A N 1
ATOM 697 C CA . GLY A 1 87 ? -18.702 -14.885 -3.558 1.00 88.25 87 GLY A CA 1
ATOM 698 C C . GLY A 1 87 ? -19.179 -13.433 -3.470 1.00 88.25 87 GLY A C 1
ATOM 699 O O . GLY A 1 87 ? -18.645 -12.604 -4.205 1.00 88.25 87 GLY A O 1
ATOM 700 N N . HIS A 1 88 ? -20.144 -13.125 -2.596 1.00 93.06 88 HIS A N 1
ATOM 701 C CA . HIS A 1 88 ? -20.571 -11.754 -2.303 1.00 93.06 88 HIS A CA 1
ATOM 702 C C . HIS A 1 88 ? -19.647 -11.105 -1.275 1.00 93.06 88 HIS A C 1
ATOM 704 O O . HIS A 1 88 ? -19.089 -11.791 -0.410 1.00 93.06 88 HIS A O 1
ATOM 710 N N . ILE A 1 89 ? -19.504 -9.782 -1.351 1.00 92.19 89 ILE A N 1
ATOM 711 C CA . ILE A 1 89 ? -18.593 -9.054 -0.467 1.00 92.19 89 ILE A CA 1
ATOM 712 C C . ILE A 1 89 ? -19.245 -8.623 0.841 1.00 92.19 89 ILE A C 1
ATOM 714 O O . ILE A 1 89 ? -20.447 -8.363 0.926 1.00 92.19 89 ILE A O 1
ATOM 718 N N . ARG A 1 90 ? -18.409 -8.457 1.865 1.00 87.56 90 ARG A N 1
ATOM 719 C CA . ARG A 1 90 ? -18.720 -7.730 3.095 1.00 87.56 90 ARG A CA 1
ATOM 720 C C . ARG A 1 90 ? -17.517 -6.929 3.555 1.00 87.56 90 ARG A C 1
ATOM 722 O O . ARG A 1 90 ? -16.386 -7.399 3.488 1.00 87.56 90 ARG A O 1
ATOM 729 N N . LEU A 1 91 ? -17.776 -5.730 4.061 1.00 87.50 91 LEU A N 1
ATOM 730 C CA . LEU A 1 91 ? -16.737 -4.904 4.664 1.00 87.50 91 LEU A CA 1
ATOM 731 C C . LEU A 1 91 ? -16.365 -5.439 6.047 1.00 87.50 91 LEU A C 1
ATOM 733 O O . LEU A 1 91 ? -17.231 -5.826 6.836 1.00 87.50 91 LEU A O 1
ATOM 737 N N . ALA A 1 92 ? -15.070 -5.435 6.327 1.00 84.69 92 ALA A N 1
ATOM 738 C CA . ALA A 1 92 ? -14.477 -5.826 7.591 1.00 84.69 92 ALA A CA 1
ATOM 739 C C . ALA A 1 92 ? -13.545 -4.724 8.115 1.00 84.69 92 ALA A C 1
ATOM 741 O O . ALA A 1 92 ? -13.322 -3.713 7.460 1.00 84.69 92 ALA A O 1
ATOM 742 N N . ASP A 1 93 ? -13.037 -4.931 9.330 1.00 82.31 93 ASP A N 1
ATOM 743 C CA . ASP A 1 93 ? -12.122 -4.025 10.034 1.00 82.31 93 ASP A CA 1
ATOM 744 C C . ASP A 1 93 ? -12.605 -2.565 10.160 1.00 82.31 93 ASP A C 1
ATOM 746 O O . ASP A 1 93 ? -12.071 -1.614 9.595 1.00 82.31 93 ASP A O 1
ATOM 750 N N . PHE A 1 94 ? -13.611 -2.365 11.012 1.00 81.31 94 PHE A N 1
ATOM 751 C CA . PHE A 1 94 ? -14.116 -1.034 11.367 1.00 81.31 94 PHE A CA 1
ATOM 752 C C . PHE A 1 94 ? -13.262 -0.316 12.432 1.00 81.31 94 PHE A C 1
ATOM 754 O O . PHE A 1 94 ? -13.755 0.589 13.111 1.00 81.31 94 PHE A O 1
ATOM 761 N N . GLY A 1 95 ? -11.998 -0.719 12.627 1.00 74.31 95 GLY A N 1
ATOM 762 C CA . GLY A 1 95 ? -11.106 -0.159 13.649 1.00 74.31 95 GLY A CA 1
ATOM 763 C C . GLY A 1 95 ? -10.752 1.317 13.432 1.00 74.31 95 GLY A C 1
ATOM 764 O O . GLY A 1 95 ? -10.489 2.037 14.397 1.00 74.31 95 GLY A O 1
ATOM 765 N N . SER A 1 96 ? -10.806 1.777 12.179 1.00 74.56 96 SER A N 1
ATOM 766 C CA . SER A 1 96 ? -10.511 3.160 11.776 1.00 74.56 96 SER A CA 1
ATOM 767 C C . SER A 1 96 ? -11.745 4.064 11.709 1.00 74.56 96 SER A C 1
ATOM 769 O O . SER A 1 96 ? -11.592 5.280 11.531 1.00 74.56 96 SER A O 1
ATOM 771 N N . CYS A 1 97 ? -12.944 3.497 11.892 1.00 79.38 97 CYS A N 1
ATOM 772 C CA . CYS A 1 97 ? -14.196 4.224 11.742 1.00 79.38 97 CYS A CA 1
ATOM 773 C C . CYS A 1 97 ? -14.370 5.299 12.812 1.00 79.38 97 CYS A C 1
ATOM 775 O O . CYS A 1 97 ? -14.237 5.036 14.011 1.00 79.38 97 CYS A O 1
ATOM 777 N N . LEU A 1 98 ? -14.777 6.494 12.390 1.00 75.69 98 LEU A N 1
ATOM 778 C CA . LEU A 1 98 ? -15.104 7.587 13.296 1.00 75.69 98 LEU A CA 1
ATOM 779 C C . LEU A 1 98 ? -16.554 8.018 13.146 1.00 75.69 98 LEU A C 1
ATOM 781 O O . LEU A 1 98 ? -17.115 8.055 12.056 1.00 75.69 98 LEU A O 1
ATOM 785 N N . LYS A 1 99 ? -17.152 8.343 14.290 1.00 76.56 99 LYS A N 1
ATOM 786 C CA . LYS A 1 99 ? -18.495 8.905 14.375 1.00 76.56 99 LYS A CA 1
ATOM 787 C C . LYS A 1 99 ? -18.471 10.329 13.826 1.00 76.56 99 LYS A C 1
ATOM 789 O O . LYS A 1 99 ? -17.628 11.121 14.250 1.00 76.56 99 LYS A O 1
ATOM 794 N N . MET A 1 100 ? -19.387 10.642 12.919 1.00 74.81 100 MET A N 1
ATOM 795 C CA . MET A 1 100 ? -19.534 11.994 12.392 1.00 74.81 100 MET A CA 1
ATOM 796 C C . MET A 1 100 ? -20.236 12.903 13.393 1.00 74.81 100 MET A C 1
ATOM 798 O O . MET A 1 100 ? -21.066 12.466 14.194 1.00 74.81 100 MET A O 1
ATOM 802 N N . SER A 1 101 ? -19.860 14.176 13.359 1.00 77.06 101 SER A N 1
ATOM 803 C CA . SER A 1 101 ? -20.507 15.238 14.122 1.00 77.06 101 SER A CA 1
ATOM 804 C C . SER A 1 101 ? -21.821 15.648 13.445 1.00 77.06 101 SER A C 1
ATOM 806 O O . SER A 1 101 ? -22.104 15.254 12.315 1.00 77.06 101 SER A O 1
ATOM 808 N N . GLU A 1 102 ? -22.638 16.463 14.117 1.00 75.94 102 GLU A N 1
ATOM 809 C CA . GLU A 1 102 ? -23.921 16.951 13.574 1.00 75.94 102 GLU A CA 1
ATOM 810 C C . GLU A 1 102 ? -23.774 17.753 12.267 1.00 75.94 102 GLU A C 1
ATOM 812 O O . GLU A 1 102 ? -24.740 17.903 11.524 1.00 75.94 102 GLU A O 1
ATOM 817 N N . ASP A 1 103 ? -22.568 18.250 11.977 1.00 76.25 103 ASP A N 1
ATOM 818 C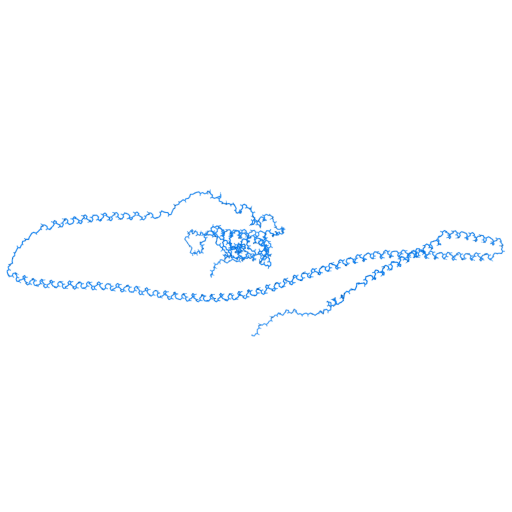 CA . ASP A 1 103 ? -22.218 18.946 10.736 1.00 76.25 103 ASP A CA 1
ATOM 819 C C . ASP A 1 103 ? -21.869 17.997 9.572 1.00 76.25 103 ASP A C 1
ATOM 821 O O . ASP A 1 103 ? -21.551 18.473 8.486 1.00 76.25 103 ASP A O 1
ATOM 825 N N . GLY A 1 104 ? -21.943 16.675 9.775 1.00 73.62 104 GLY A N 1
ATOM 826 C CA . GLY A 1 104 ? -21.603 15.671 8.765 1.00 73.62 104 GLY A CA 1
ATOM 827 C C . GLY A 1 104 ? -20.100 15.462 8.574 1.00 73.62 104 GLY A C 1
ATOM 828 O O . GLY A 1 104 ? -19.705 14.815 7.611 1.00 73.62 104 GLY A O 1
ATOM 829 N N . THR A 1 105 ? -19.261 15.991 9.473 1.00 79.44 105 THR A N 1
ATOM 830 C CA . THR A 1 105 ? -17.798 15.876 9.385 1.00 79.44 105 THR A CA 1
ATOM 831 C C . THR A 1 105 ? -17.197 15.113 10.562 1.00 79.44 105 THR A C 1
ATOM 833 O O . THR A 1 105 ? -17.755 15.031 11.663 1.00 79.44 105 THR A O 1
ATOM 836 N N . VAL A 1 106 ? -16.014 14.555 10.339 1.00 78.69 106 VAL A N 1
ATOM 837 C CA . VAL A 1 106 ? -15.148 13.954 11.346 1.00 78.69 106 VAL A CA 1
ATOM 838 C C . VAL A 1 106 ? -13.990 14.894 11.617 1.00 78.69 106 VAL A C 1
ATOM 840 O O . VAL A 1 106 ? -13.328 15.336 10.686 1.00 78.69 106 VAL A O 1
ATOM 843 N N . GLN A 1 107 ? -13.699 15.143 12.894 1.00 79.00 107 GLN A N 1
ATOM 844 C CA . GLN A 1 107 ? -12.487 15.848 13.292 1.00 79.00 107 GLN A CA 1
ATOM 845 C C . GLN A 1 107 ? -11.431 14.853 13.782 1.00 79.00 107 GLN A C 1
ATOM 847 O O . GLN A 1 107 ? -11.592 14.232 14.835 1.00 79.00 107 GLN A O 1
ATOM 852 N N . SER A 1 108 ? -10.343 14.687 13.031 1.00 73.50 108 SER A N 1
ATOM 853 C CA . SER A 1 108 ? -9.238 13.808 13.415 1.00 73.50 108 SER A CA 1
ATOM 854 C C . SER A 1 108 ? -7.926 14.256 12.785 1.00 73.50 108 SER A C 1
ATOM 856 O O . SER A 1 108 ? -7.836 14.416 11.574 1.00 73.50 108 SER A O 1
ATOM 858 N N . SER A 1 109 ? -6.897 14.393 13.620 1.00 66.88 109 SER A N 1
ATOM 859 C CA . SER A 1 109 ? -5.521 14.709 13.218 1.00 66.88 109 SER A CA 1
ATOM 860 C C . SER A 1 109 ? -4.615 13.474 13.133 1.00 66.88 109 SER A C 1
ATOM 862 O O . SER A 1 109 ? -3.404 13.604 12.972 1.00 66.88 109 SER A O 1
ATOM 864 N N . VAL A 1 110 ? -5.169 12.265 13.295 1.00 65.75 110 VAL A N 1
ATOM 865 C CA . VAL A 1 110 ? -4.393 11.018 13.283 1.00 65.75 110 VAL A CA 1
ATOM 866 C C . VAL A 1 110 ? -4.416 10.409 11.890 1.00 65.75 110 VAL A C 1
ATOM 868 O O . VAL A 1 110 ? -5.489 10.079 11.382 1.00 65.75 110 VAL A O 1
ATOM 871 N N . ALA A 1 111 ? -3.223 10.185 11.337 1.00 59.06 111 ALA A N 1
ATOM 872 C CA . ALA A 1 111 ? -3.023 9.372 10.149 1.00 59.06 111 ALA A CA 1
ATOM 873 C C . ALA A 1 111 ? -3.455 7.931 10.407 1.00 59.06 111 ALA A C 1
ATOM 875 O O . ALA A 1 111 ? -2.787 7.189 11.129 1.00 59.06 111 ALA A O 1
ATOM 876 N N . VAL A 1 112 ? -4.579 7.541 9.826 1.00 61.88 112 VAL A N 1
ATOM 877 C CA . VAL A 1 112 ? -4.976 6.141 9.697 1.00 61.88 112 VAL A CA 1
ATOM 878 C C . VAL A 1 112 ? -5.330 5.880 8.244 1.00 61.88 112 VAL A C 1
ATOM 880 O O . VAL A 1 112 ? -5.710 6.803 7.526 1.00 61.88 112 VAL A O 1
ATOM 883 N N . GLY A 1 113 ? -5.195 4.627 7.839 1.00 62.34 113 GLY A N 1
ATOM 884 C CA . GLY A 1 113 ? -5.370 4.213 6.459 1.00 62.34 113 GLY A CA 1
ATOM 885 C C . GLY A 1 113 ? -4.072 3.688 5.864 1.00 62.34 113 GLY A C 1
ATOM 886 O O . GLY A 1 113 ? -2.967 3.962 6.346 1.00 62.34 113 GLY A O 1
ATOM 887 N N . THR A 1 114 ? -4.220 2.896 4.813 1.00 74.12 114 THR A N 1
ATOM 888 C CA . THR A 1 114 ? -3.088 2.427 4.012 1.00 74.12 114 THR A CA 1
ATOM 889 C C . THR A 1 114 ? -2.670 3.550 3.048 1.00 74.12 114 THR A C 1
ATOM 891 O O . THR A 1 114 ? -3.547 4.096 2.378 1.00 74.12 114 THR A O 1
ATOM 894 N N . PRO A 1 115 ? -1.376 3.928 2.975 1.00 84.06 115 PRO A N 1
ATOM 895 C CA . PRO A 1 115 ? -0.910 5.131 2.274 1.00 84.06 115 PRO A CA 1
ATOM 896 C C . PRO A 1 115 ? -1.397 5.299 0.834 1.00 84.06 115 PRO A C 1
ATOM 898 O O . PRO A 1 115 ? -1.614 6.423 0.404 1.00 84.06 115 PRO A O 1
ATOM 901 N N . ASP A 1 116 ? -1.587 4.208 0.099 1.00 87.31 116 ASP A N 1
ATOM 902 C CA . ASP A 1 116 ? -2.007 4.244 -1.302 1.00 87.31 116 ASP A CA 1
ATOM 903 C C . ASP A 1 116 ? -3.494 4.588 -1.515 1.00 87.31 116 ASP A C 1
ATOM 905 O O . ASP A 1 116 ? -3.874 4.989 -2.613 1.00 87.31 116 ASP A O 1
ATOM 909 N N . TYR A 1 117 ? -4.329 4.461 -0.478 1.00 88.31 117 TYR A N 1
ATOM 910 C CA . TYR A 1 117 ? -5.792 4.622 -0.544 1.00 88.31 117 TYR A CA 1
ATOM 911 C C . TYR A 1 117 ? -6.293 5.862 0.191 1.00 88.31 117 TYR A C 1
ATOM 913 O O . TYR A 1 117 ? -7.490 6.156 0.167 1.00 88.31 117 TYR A O 1
ATOM 921 N N . ILE A 1 118 ? -5.394 6.570 0.875 1.00 87.38 118 ILE A N 1
ATOM 922 C CA . ILE A 1 118 ? -5.736 7.742 1.672 1.00 87.38 118 ILE A CA 1
ATOM 923 C C . ILE A 1 118 ? -6.102 8.920 0.770 1.00 87.38 118 ILE A C 1
ATOM 925 O O . ILE A 1 118 ? -5.503 9.121 -0.289 1.00 87.38 118 ILE A O 1
ATOM 929 N N . SER A 1 119 ? -7.095 9.696 1.191 1.00 84.75 119 SER A N 1
ATOM 930 C CA . SER A 1 119 ? -7.560 10.860 0.448 1.00 84.75 119 SER A CA 1
ATOM 931 C C . SER A 1 119 ? -6.752 12.126 0.772 1.00 84.75 119 SER A C 1
ATOM 933 O O . SER A 1 119 ? -6.191 12.241 1.873 1.00 84.75 119 SER A O 1
ATOM 935 N N . PRO A 1 120 ? -6.653 13.086 -0.169 1.00 86.25 120 PRO A N 1
ATOM 936 C CA . PRO A 1 120 ? -5.875 14.309 0.026 1.00 86.25 120 PRO A CA 1
ATOM 937 C C . PRO A 1 120 ? -6.391 15.151 1.198 1.00 86.25 120 PRO A C 1
ATOM 939 O O . PRO A 1 120 ? -5.591 15.718 1.936 1.00 86.25 120 PRO A O 1
ATOM 942 N N . GLU A 1 121 ? -7.699 15.191 1.445 1.00 82.12 121 GLU A N 1
ATOM 943 C CA . GLU A 1 121 ? -8.286 15.917 2.573 1.00 82.12 121 GLU A CA 1
ATOM 944 C C . GLU A 1 121 ? -7.939 15.292 3.932 1.00 82.12 121 GLU A C 1
ATOM 946 O O . GLU A 1 121 ? -7.752 16.023 4.907 1.00 82.12 121 GLU A O 1
ATOM 951 N N . ILE A 1 122 ? -7.762 13.963 4.009 1.00 81.81 122 ILE A N 1
ATOM 952 C CA . ILE A 1 122 ? -7.246 13.309 5.220 1.00 81.81 122 ILE A CA 1
ATOM 953 C C . ILE A 1 122 ? -5.769 13.677 5.431 1.00 81.81 122 ILE A C 1
ATOM 955 O O . ILE A 1 122 ? -5.371 13.912 6.571 1.00 81.81 122 ILE A O 1
ATOM 959 N N . LEU A 1 123 ? -4.956 13.762 4.370 1.00 83.50 123 LEU A N 1
ATOM 960 C CA . LEU A 1 123 ? -3.551 14.190 4.464 1.00 83.50 123 LEU A CA 1
ATOM 961 C C . LEU A 1 123 ? -3.423 15.666 4.877 1.00 83.50 123 LEU A C 1
ATOM 963 O O . LEU A 1 123 ? -2.680 15.975 5.807 1.00 83.50 123 LEU A O 1
ATOM 967 N N . GLN A 1 124 ? -4.201 16.567 4.271 1.00 82.94 124 GLN A N 1
ATOM 968 C CA . GLN A 1 124 ? -4.247 17.994 4.633 1.00 82.94 124 GLN A CA 1
ATOM 969 C C . GLN A 1 124 ? -4.696 18.196 6.084 1.00 82.94 124 GLN A C 1
ATOM 971 O O . GLN A 1 124 ? -4.120 18.989 6.832 1.00 82.94 124 GLN A O 1
ATOM 976 N N . ALA A 1 125 ? -5.683 17.413 6.526 1.00 77.25 125 ALA A N 1
ATOM 977 C CA . ALA A 1 125 ? -6.161 17.411 7.902 1.00 77.25 125 ALA A CA 1
ATOM 978 C C . ALA A 1 125 ? -5.067 17.084 8.938 1.00 77.25 125 ALA A C 1
ATOM 980 O O . ALA A 1 125 ? -5.170 17.524 10.090 1.00 77.25 125 ALA A O 1
ATOM 981 N N . MET A 1 126 ? -4.024 16.344 8.546 1.00 74.44 126 MET A N 1
ATOM 982 C CA . MET A 1 126 ? -2.860 16.074 9.394 1.00 74.44 126 MET A CA 1
ATOM 983 C C . MET A 1 126 ? -1.899 17.260 9.477 1.00 74.44 126 MET A C 1
ATOM 985 O O . MET A 1 126 ? -1.336 17.490 10.548 1.00 74.44 126 MET A O 1
ATOM 989 N N . GLU A 1 127 ? -1.698 17.994 8.379 1.00 72.81 127 GLU A N 1
ATOM 990 C CA . GLU A 1 127 ? -0.744 19.111 8.315 1.00 72.81 127 GLU A CA 1
ATOM 991 C C . GLU A 1 127 ? -1.251 20.343 9.077 1.00 72.81 127 GLU A C 1
ATOM 993 O O . GLU A 1 127 ? -0.512 20.929 9.872 1.00 72.81 127 GLU A O 1
ATOM 998 N N . ASP A 1 128 ? -2.530 20.687 8.910 1.00 66.25 128 ASP A N 1
ATOM 999 C CA . ASP A 1 128 ? -3.087 21.949 9.416 1.00 66.25 128 ASP A CA 1
ATOM 1000 C C . ASP A 1 128 ? -3.611 21.872 10.860 1.00 66.25 128 ASP A C 1
ATOM 1002 O O . ASP A 1 128 ? -3.983 22.886 11.457 1.00 66.25 128 ASP A O 1
ATOM 1006 N N . GLY A 1 129 ? -3.704 20.671 11.447 1.00 59.91 129 GLY A N 1
ATOM 1007 C CA . GLY A 1 129 ? -4.199 20.446 12.816 1.00 59.91 129 GLY A CA 1
ATOM 1008 C C . GLY A 1 129 ? -5.681 20.801 13.050 1.00 59.91 129 GLY A C 1
ATOM 1009 O O . GLY A 1 129 ? -6.220 20.527 14.123 1.00 59.91 129 GLY A O 1
ATOM 1010 N N . MET A 1 130 ? -6.354 21.365 12.042 1.00 61.84 130 MET A N 1
ATOM 1011 C CA . MET A 1 130 ? -7.783 21.705 12.002 1.00 61.84 130 MET A CA 1
ATOM 1012 C C . MET A 1 130 ? -8.643 20.572 11.410 1.00 61.84 130 MET A C 1
ATOM 1014 O O . MET A 1 130 ? -9.840 20.755 11.202 1.00 61.84 130 MET A O 1
ATOM 1018 N N . GLY A 1 131 ? -8.022 19.410 11.172 1.00 62.16 131 GLY A N 1
ATOM 1019 C CA . GLY A 1 131 ? -8.466 18.291 10.348 1.00 62.16 131 GLY A CA 1
ATOM 1020 C C . GLY A 1 131 ? -9.920 17.863 10.457 1.00 62.16 131 GLY A C 1
ATOM 1021 O O . GLY A 1 131 ? -10.242 16.966 11.237 1.00 62.16 131 GLY A O 1
ATOM 1022 N N . LYS A 1 132 ? -10.763 18.483 9.627 1.00 77.00 132 LYS A N 1
ATOM 1023 C CA . LYS A 1 132 ? -12.154 18.113 9.381 1.00 77.00 132 LYS A CA 1
ATOM 1024 C C . LYS A 1 132 ? -12.320 17.627 7.946 1.00 77.00 132 LYS A C 1
ATOM 1026 O O . LYS A 1 132 ? -11.891 18.314 7.028 1.00 77.00 132 LYS A O 1
ATOM 1031 N N . TYR A 1 133 ? -12.983 16.494 7.779 1.00 79.94 133 TYR A N 1
ATOM 1032 C CA . TYR A 1 133 ? -13.366 15.917 6.486 1.00 79.94 133 TYR A CA 1
ATOM 1033 C C . TYR A 1 133 ? -14.644 15.095 6.664 1.00 79.94 133 TYR A C 1
ATOM 1035 O O . TYR A 1 133 ? -14.972 14.694 7.785 1.00 79.94 133 TYR A O 1
ATOM 1043 N N . GLY A 1 134 ? -15.398 14.884 5.596 1.00 80.50 134 GLY A N 1
ATOM 1044 C CA . GLY A 1 134 ? -16.646 14.135 5.607 1.00 80.50 134 GLY A CA 1
ATOM 1045 C C . GLY A 1 134 ? -16.499 12.706 5.065 1.00 80.50 134 GLY A C 1
ATOM 1046 O O . GLY A 1 134 ? -15.389 12.166 5.001 1.00 80.50 134 GLY A O 1
ATOM 1047 N N . PRO A 1 135 ? -17.627 12.057 4.725 1.00 81.81 135 PRO A N 1
ATOM 1048 C CA . PRO A 1 135 ? -17.658 10.690 4.205 1.00 81.81 135 PRO A CA 1
ATOM 1049 C C . PRO A 1 135 ? -17.143 10.572 2.760 1.00 81.81 135 PRO A C 1
ATOM 1051 O O . PRO A 1 135 ? -16.947 9.461 2.269 1.00 81.81 135 PRO A O 1
ATOM 1054 N N . GLU A 1 136 ? -16.908 11.693 2.072 1.00 80.19 136 GLU A N 1
ATOM 1055 C CA . GLU A 1 136 ? -16.346 11.738 0.721 1.00 80.19 136 GLU A CA 1
ATOM 1056 C C . GLU A 1 136 ? -14.969 11.077 0.602 1.00 80.19 136 GLU A C 1
ATOM 1058 O O . GLU A 1 136 ? -14.647 10.525 -0.452 1.00 80.19 136 GLU A O 1
ATOM 1063 N N . CYS A 1 137 ? -14.214 11.021 1.702 1.00 83.31 137 CYS A N 1
ATOM 1064 C CA . CYS A 1 137 ? -12.925 10.341 1.749 1.00 83.31 137 CYS A CA 1
ATOM 1065 C C . CYS A 1 137 ? -13.020 8.840 1.444 1.00 83.31 137 CYS A C 1
ATOM 1067 O O . CYS A 1 137 ? -12.114 8.274 0.834 1.00 83.31 137 CYS A O 1
ATOM 1069 N N . ASP A 1 138 ? -14.139 8.194 1.781 1.00 85.44 138 ASP A N 1
ATOM 1070 C CA . ASP A 1 138 ? -14.348 6.774 1.491 1.00 85.44 138 ASP A CA 1
ATOM 1071 C C . ASP A 1 138 ? -14.592 6.540 -0.015 1.00 85.44 138 ASP A C 1
ATOM 1073 O O . ASP A 1 138 ? -14.220 5.495 -0.556 1.00 85.44 138 ASP A O 1
ATOM 1077 N N . TRP A 1 139 ? -15.165 7.524 -0.725 1.00 84.75 139 TRP A N 1
ATOM 1078 C CA . TRP A 1 139 ? -15.364 7.461 -2.180 1.00 84.75 139 TRP A CA 1
ATOM 1079 C C . TRP A 1 139 ? -14.060 7.639 -2.953 1.00 84.75 139 TRP A C 1
ATOM 1081 O O . TRP A 1 139 ? -13.885 7.016 -4.003 1.00 84.75 139 TRP A O 1
ATOM 1091 N N . TRP A 1 140 ? -13.125 8.431 -2.421 1.00 85.81 140 TRP A N 1
ATOM 1092 C CA . TRP A 1 140 ? -11.759 8.485 -2.936 1.00 85.81 140 TRP A CA 1
ATOM 1093 C C . TRP A 1 140 ? -11.099 7.105 -2.869 1.00 85.81 140 TRP A C 1
ATOM 1095 O O . TRP A 1 140 ? -10.654 6.578 -3.890 1.00 85.81 140 TRP A O 1
ATOM 1105 N N . SER A 1 141 ? -11.107 6.478 -1.689 1.00 87.69 141 SER A N 1
ATOM 1106 C CA . SER A 1 141 ? -10.527 5.148 -1.491 1.00 87.69 141 SER A CA 1
ATOM 1107 C C . SER A 1 141 ? -11.188 4.078 -2.372 1.00 87.69 141 SER A C 1
ATOM 1109 O O . SER A 1 141 ? -10.499 3.208 -2.906 1.00 87.69 141 SER A O 1
ATOM 1111 N N . LEU A 1 142 ? -12.506 4.160 -2.602 1.00 89.19 142 LEU A N 1
ATOM 1112 C CA . LEU A 1 142 ? -13.197 3.302 -3.572 1.00 89.19 142 LEU A CA 1
ATOM 1113 C C . LEU A 1 142 ? -12.677 3.512 -5.004 1.00 89.19 142 LEU A C 1
ATOM 1115 O O . LEU A 1 142 ? -12.498 2.539 -5.735 1.00 89.19 142 LEU A O 1
ATOM 1119 N N . GLY A 1 143 ? -12.425 4.760 -5.406 1.00 85.88 143 GLY A N 1
ATOM 1120 C CA . GLY A 1 143 ? -11.834 5.087 -6.705 1.00 85.88 143 GLY A CA 1
ATOM 1121 C C . GLY A 1 143 ? -10.444 4.471 -6.883 1.00 85.88 143 GLY A C 1
ATOM 1122 O O . GLY A 1 143 ? -10.158 3.890 -7.931 1.00 85.88 143 GLY A O 1
ATOM 1123 N N . VAL A 1 144 ? -9.616 4.512 -5.835 1.00 89.00 144 VAL A N 1
ATOM 1124 C CA . VAL A 1 144 ? -8.311 3.832 -5.797 1.00 89.00 144 VAL A CA 1
ATOM 1125 C C . VAL A 1 144 ? -8.481 2.314 -5.941 1.00 89.00 144 VAL A C 1
ATOM 1127 O O . VAL A 1 144 ? -7.816 1.720 -6.787 1.00 89.00 144 VAL A O 1
ATOM 1130 N N . CYS A 1 145 ? -9.413 1.695 -5.205 1.00 90.75 145 CYS A N 1
ATOM 1131 C CA . CYS A 1 145 ? -9.706 0.259 -5.327 1.00 90.75 145 CYS A CA 1
ATOM 1132 C C . CYS A 1 145 ? -10.163 -0.112 -6.746 1.00 90.75 145 CYS A C 1
ATOM 1134 O O . CYS A 1 145 ? -9.742 -1.123 -7.297 1.00 90.75 145 CYS A O 1
ATOM 1136 N N . MET A 1 146 ? -11.027 0.703 -7.361 1.00 88.69 146 MET A N 1
ATOM 1137 C CA . MET A 1 146 ? -11.469 0.507 -8.744 1.00 88.69 146 MET A CA 1
ATOM 1138 C C . MET A 1 146 ? -10.300 0.572 -9.726 1.00 88.69 146 MET A C 1
ATOM 1140 O O . MET A 1 146 ? -10.224 -0.253 -10.637 1.00 88.69 146 MET A O 1
ATOM 1144 N N . TYR A 1 147 ? -9.405 1.543 -9.551 1.00 86.88 147 TYR A N 1
ATOM 1145 C CA . TYR A 1 147 ? -8.217 1.670 -10.382 1.00 86.88 147 TYR A CA 1
ATOM 1146 C C . TYR A 1 147 ? -7.332 0.428 -10.247 1.00 86.88 147 TYR A C 1
ATOM 1148 O O . TYR A 1 147 ? -7.003 -0.205 -11.247 1.00 86.88 147 TYR A O 1
ATOM 1156 N N . GLU A 1 148 ? -7.009 0.030 -9.022 1.00 90.94 148 GLU A N 1
ATOM 1157 C CA . GLU A 1 148 ? -6.180 -1.144 -8.764 1.00 90.94 148 GLU A CA 1
ATOM 1158 C C . GLU A 1 148 ? -6.813 -2.425 -9.317 1.00 90.94 148 GLU A C 1
ATOM 1160 O O . GLU A 1 148 ? -6.133 -3.193 -9.989 1.00 90.94 148 GLU A O 1
ATOM 1165 N N . MET A 1 149 ? -8.128 -2.615 -9.165 1.00 88.56 149 MET A N 1
ATOM 1166 C CA . MET A 1 149 ? -8.821 -3.777 -9.730 1.00 88.56 149 MET A CA 1
ATOM 1167 C C . MET A 1 149 ? -8.682 -3.893 -11.251 1.00 88.56 149 MET A C 1
ATOM 1169 O O . MET A 1 149 ? -8.707 -5.000 -11.783 1.00 88.56 149 MET A O 1
ATOM 1173 N N . LEU A 1 150 ? -8.564 -2.771 -11.962 1.00 85.00 150 LEU A N 1
ATOM 1174 C CA . LEU A 1 150 ? -8.514 -2.739 -13.425 1.00 85.00 150 LEU A CA 1
ATOM 1175 C C . LEU A 1 150 ? -7.079 -2.696 -13.971 1.00 85.00 150 LEU A C 1
ATOM 1177 O O . LEU A 1 150 ? -6.814 -3.225 -15.054 1.00 85.00 150 LEU A O 1
ATOM 1181 N N . TYR A 1 151 ? -6.158 -2.062 -13.244 1.00 84.06 151 TYR A N 1
ATOM 1182 C CA . TYR A 1 151 ? -4.791 -1.785 -13.696 1.00 84.06 151 TYR A CA 1
ATOM 1183 C C . TYR A 1 151 ? -3.715 -2.578 -12.940 1.00 84.06 151 TYR A C 1
ATOM 1185 O O . TYR A 1 151 ? -2.583 -2.640 -13.421 1.00 84.06 151 TYR A O 1
ATOM 1193 N N . GLY A 1 152 ? -4.067 -3.251 -11.844 1.00 86.31 152 GLY A N 1
ATOM 1194 C CA . GLY A 1 152 ? -3.191 -4.102 -11.029 1.00 86.31 152 GLY A CA 1
ATOM 1195 C C . GLY A 1 152 ? -2.133 -3.373 -10.216 1.00 86.31 152 GLY A C 1
ATOM 1196 O O . GLY A 1 152 ? -1.262 -3.999 -9.624 1.00 86.31 152 GLY A O 1
ATOM 1197 N N . GLU A 1 153 ? -2.204 -2.049 -10.183 1.00 86.88 153 GLU A N 1
ATOM 1198 C CA . GLU A 1 153 ? -1.368 -1.188 -9.361 1.00 86.88 153 GLU A CA 1
ATOM 1199 C C . GLU A 1 153 ? -2.202 -0.008 -8.869 1.00 86.88 153 GLU A C 1
ATOM 1201 O O . GLU A 1 153 ? -3.181 0.374 -9.514 1.00 86.88 153 GLU A O 1
ATOM 1206 N N . THR A 1 154 ? -1.830 0.586 -7.737 1.00 89.12 154 THR A N 1
ATOM 1207 C CA . THR A 1 154 ? -2.512 1.777 -7.226 1.00 89.12 154 THR A CA 1
ATOM 1208 C C . THR A 1 154 ? -2.091 3.020 -8.034 1.00 89.12 154 THR A C 1
ATOM 1210 O O . THR A 1 154 ? -0.934 3.142 -8.447 1.00 89.12 154 THR A O 1
ATOM 1213 N N . PRO A 1 155 ? -2.999 3.987 -8.266 1.00 84.38 155 PRO A N 1
ATOM 1214 C CA . PRO A 1 155 ? -2.758 5.141 -9.143 1.00 84.38 155 PRO A CA 1
ATOM 1215 C C . PRO A 1 155 ? -1.625 6.060 -8.668 1.00 84.38 155 PRO A C 1
ATOM 1217 O O . PRO A 1 155 ? -0.980 6.730 -9.475 1.00 84.38 155 PRO A O 1
ATOM 1220 N N . PHE A 1 156 ? -1.369 6.095 -7.360 1.0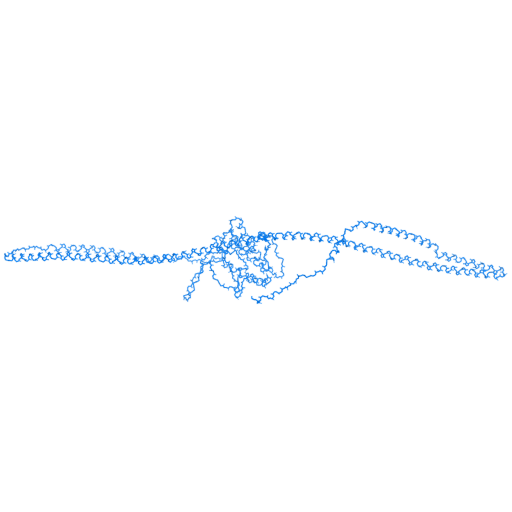0 88.69 156 PHE A N 1
ATOM 1221 C CA . PHE A 1 156 ? -0.382 6.984 -6.746 1.00 88.69 156 PHE A CA 1
ATOM 1222 C C . PHE A 1 156 ? 0.825 6.239 -6.171 1.00 88.69 156 PHE A C 1
ATOM 1224 O O . PHE A 1 156 ? 1.618 6.845 -5.450 1.00 88.69 156 PHE A O 1
ATOM 1231 N N . TYR A 1 157 ? 1.005 4.958 -6.517 1.00 87.50 157 TYR A N 1
ATOM 1232 C CA . TYR A 1 157 ? 2.118 4.150 -6.026 1.00 87.50 157 TYR A CA 1
ATOM 1233 C C . TYR A 1 157 ? 3.473 4.841 -6.245 1.00 87.50 157 TYR A C 1
ATOM 1235 O O . TYR A 1 157 ? 3.775 5.352 -7.332 1.00 87.50 157 TYR A O 1
ATOM 1243 N N . ALA A 1 158 ? 4.329 4.835 -5.228 1.00 87.56 158 ALA A N 1
ATOM 1244 C CA . ALA A 1 158 ? 5.718 5.268 -5.320 1.00 87.56 158 ALA A CA 1
ATOM 1245 C C . ALA A 1 158 ? 6.612 4.424 -4.401 1.00 87.56 158 ALA A C 1
ATOM 1247 O O . ALA A 1 158 ? 6.142 3.758 -3.482 1.00 87.56 158 ALA A O 1
ATOM 1248 N N . GLU A 1 159 ? 7.931 4.470 -4.620 1.00 85.88 159 GLU A N 1
ATOM 1249 C CA . GLU A 1 159 ? 8.881 3.701 -3.803 1.00 85.88 159 GLU A CA 1
ATOM 1250 C C . GLU A 1 159 ? 9.058 4.267 -2.378 1.00 85.88 159 GLU A C 1
ATOM 1252 O O . GLU A 1 159 ? 9.744 3.659 -1.548 1.00 85.88 159 GLU A O 1
ATOM 1257 N N . SER A 1 160 ? 8.508 5.451 -2.092 1.00 88.75 160 SER A N 1
ATOM 1258 C CA . SER A 1 160 ? 8.554 6.077 -0.774 1.00 88.75 160 SER A CA 1
ATOM 1259 C C . SER A 1 160 ? 7.220 6.720 -0.404 1.00 88.75 160 SER A C 1
ATOM 1261 O O . SER A 1 160 ? 6.559 7.329 -1.238 1.00 88.75 160 SER A O 1
ATOM 1263 N N . LEU A 1 161 ? 6.861 6.650 0.883 1.00 86.44 161 LEU A N 1
ATOM 1264 C CA . LEU A 1 161 ? 5.614 7.227 1.404 1.00 86.44 161 LEU A CA 1
ATOM 1265 C C . LEU A 1 161 ? 5.487 8.726 1.114 1.00 86.44 161 LEU A C 1
ATOM 1267 O O . LEU A 1 161 ? 4.403 9.205 0.812 1.00 86.44 161 LEU A O 1
ATOM 1271 N N . VAL A 1 162 ? 6.600 9.459 1.186 1.00 87.56 162 VAL A N 1
ATOM 1272 C CA . VAL A 1 162 ? 6.630 10.902 0.912 1.00 87.56 162 VAL A CA 1
ATOM 1273 C C . VAL A 1 162 ? 6.299 11.185 -0.553 1.00 87.56 162 VAL A C 1
ATOM 1275 O O . VAL A 1 162 ? 5.576 12.131 -0.842 1.00 87.56 162 VAL A O 1
ATOM 1278 N N . GLU A 1 163 ? 6.787 10.358 -1.479 1.00 87.75 163 GLU A N 1
ATOM 1279 C CA . GLU A 1 163 ? 6.447 10.480 -2.898 1.00 87.75 163 GLU A CA 1
ATOM 1280 C C . GLU A 1 163 ? 5.002 10.058 -3.172 1.00 87.75 163 GLU A C 1
ATOM 1282 O O . GLU A 1 163 ? 4.333 10.738 -3.943 1.00 87.75 163 GLU A O 1
ATOM 1287 N N . THR A 1 164 ? 4.498 8.998 -2.527 1.00 87.88 164 THR A N 1
ATOM 1288 C CA . THR A 1 164 ? 3.084 8.592 -2.625 1.00 87.88 164 THR A CA 1
ATOM 1289 C C . THR A 1 164 ? 2.174 9.728 -2.161 1.00 87.88 164 THR A C 1
ATOM 1291 O O . THR A 1 164 ? 1.287 10.146 -2.898 1.00 87.88 164 THR A O 1
ATOM 1294 N N . TYR A 1 165 ? 2.442 10.315 -0.989 1.00 88.19 165 TYR A N 1
ATOM 1295 C CA . TYR A 1 165 ? 1.689 11.471 -0.494 1.00 88.19 165 TYR A CA 1
ATOM 1296 C C . TYR A 1 165 ? 1.840 12.693 -1.399 1.00 88.19 165 TYR A C 1
ATOM 1298 O O . TYR A 1 165 ? 0.854 13.369 -1.666 1.00 88.19 165 TYR A O 1
ATOM 1306 N N . GLY A 1 166 ? 3.035 12.948 -1.940 1.00 86.94 166 GLY A N 1
ATOM 1307 C CA . GLY A 1 166 ? 3.247 14.012 -2.922 1.00 86.94 166 GLY A CA 1
ATOM 1308 C C . GLY A 1 166 ? 2.419 13.819 -4.197 1.00 86.94 166 GLY A C 1
ATOM 1309 O O . GLY A 1 166 ? 1.837 14.777 -4.696 1.00 86.94 166 GLY A O 1
ATOM 1310 N N . LYS A 1 167 ? 2.309 12.581 -4.699 1.00 85.56 167 LYS A N 1
ATOM 1311 C CA . LYS A 1 167 ? 1.459 12.234 -5.850 1.00 85.56 167 LYS A CA 1
ATOM 1312 C C . LYS A 1 167 ? -0.030 12.379 -5.538 1.00 85.56 167 LYS A C 1
ATOM 1314 O O . LYS A 1 167 ? -0.758 12.873 -6.389 1.00 85.56 167 LYS A O 1
ATOM 1319 N N . ILE A 1 168 ? -0.465 11.984 -4.340 1.00 86.38 168 ILE A N 1
ATOM 1320 C CA . ILE A 1 168 ? -1.856 12.151 -3.887 1.00 86.38 168 ILE A CA 1
ATOM 1321 C C . ILE A 1 168 ? -2.201 13.637 -3.760 1.00 86.38 168 ILE A C 1
ATOM 1323 O O . ILE A 1 168 ? -3.246 14.061 -4.231 1.00 86.38 168 ILE A O 1
ATOM 1327 N N . MET A 1 169 ? -1.320 14.452 -3.178 1.00 84.31 169 MET A N 1
ATOM 1328 C CA . MET A 1 169 ? -1.546 15.895 -3.029 1.00 84.31 169 MET A CA 1
ATOM 1329 C C . MET A 1 169 ? -1.524 16.642 -4.370 1.00 84.31 169 MET A C 1
ATOM 1331 O O . MET A 1 169 ? -2.230 17.633 -4.523 1.00 84.31 169 MET A O 1
ATOM 1335 N N . ASN A 1 170 ? -0.770 16.138 -5.351 1.00 84.94 170 ASN A N 1
ATOM 1336 C CA . ASN A 1 170 ? -0.703 16.672 -6.714 1.00 84.94 170 ASN A CA 1
ATOM 1337 C C . ASN A 1 170 ? -1.511 15.822 -7.711 1.00 84.94 170 ASN A C 1
ATOM 1339 O O . ASN A 1 170 ? -1.129 15.701 -8.878 1.00 84.94 170 ASN A O 1
ATOM 1343 N N . HIS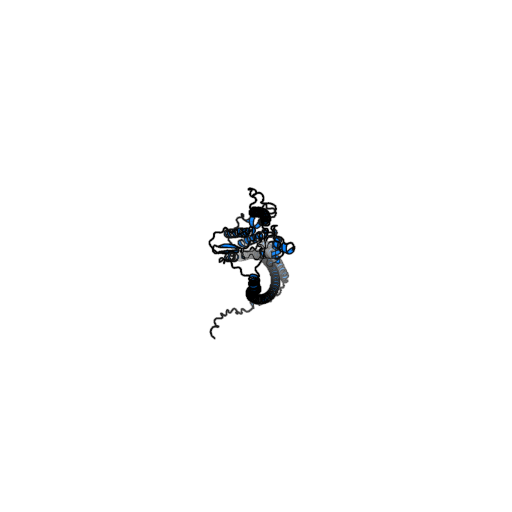 A 1 171 ? -2.613 15.206 -7.271 1.00 78.62 171 HIS A N 1
ATOM 1344 C CA . HIS A 1 171 ? -3.374 14.262 -8.096 1.00 78.62 171 HIS A CA 1
ATOM 1345 C C . HIS A 1 171 ? -3.899 14.875 -9.412 1.00 78.62 171 HIS A C 1
ATOM 1347 O O . HIS A 1 171 ? -4.145 14.140 -10.364 1.00 78.62 171 HIS A O 1
ATOM 1353 N N . GLU A 1 172 ? -4.055 16.204 -9.498 1.00 72.00 172 GLU A N 1
ATOM 1354 C CA . GLU A 1 172 ? -4.474 16.922 -10.716 1.00 72.00 172 GLU A CA 1
ATOM 1355 C C . GLU A 1 172 ? -3.444 16.843 -11.857 1.00 72.00 172 GLU A C 1
ATOM 1357 O O . GLU A 1 172 ? -3.807 16.929 -13.029 1.00 72.00 172 GLU A O 1
ATOM 1362 N N . GLU A 1 173 ? -2.160 16.668 -11.533 1.00 67.38 173 GLU A N 1
ATOM 1363 C CA . GLU A 1 173 ? -1.072 16.582 -12.516 1.00 67.38 173 GLU A CA 1
ATOM 1364 C C . GLU A 1 173 ? -0.815 15.141 -12.992 1.00 67.38 173 GLU A C 1
ATOM 1366 O O . GLU A 1 173 ? -0.025 14.912 -13.915 1.00 67.38 173 GLU A O 1
ATOM 1371 N N . VAL A 1 174 ? -1.473 14.150 -12.380 1.00 64.12 174 VAL A N 1
ATOM 1372 C CA . VAL A 1 174 ? -1.293 12.734 -12.714 1.00 64.12 174 VAL A CA 1
ATOM 1373 C C . VAL A 1 174 ? -2.036 12.420 -14.012 1.00 64.12 174 VAL A C 1
ATOM 1375 O O . VAL A 1 174 ? -3.262 12.456 -14.092 1.00 64.12 174 VAL A O 1
ATOM 1378 N N . VAL A 1 175 ? -1.269 12.112 -15.059 1.00 55.94 175 VAL A N 1
ATOM 1379 C CA . VAL A 1 175 ? -1.801 11.780 -16.386 1.00 55.94 175 VAL A CA 1
ATOM 1380 C C . VAL A 1 175 ? -2.633 10.492 -16.294 1.00 55.94 175 VAL A C 1
ATOM 1382 O O . VAL A 1 175 ? -2.114 9.488 -15.801 1.00 55.94 175 VAL A O 1
ATOM 1385 N N . PRO A 1 176 ? -3.890 10.470 -16.783 1.00 56.28 176 PRO A N 1
ATOM 1386 C CA . PRO A 1 176 ? -4.697 9.256 -16.776 1.00 56.28 176 PRO A CA 1
ATOM 1387 C C . PRO A 1 176 ? -4.021 8.151 -17.606 1.00 56.28 176 PRO A C 1
ATOM 1389 O O . PRO A 1 176 ? -3.376 8.451 -18.618 1.00 56.28 176 PRO A O 1
ATOM 1392 N N . PRO A 1 177 ? -4.163 6.872 -17.215 1.00 55.72 177 PRO A N 1
ATOM 1393 C CA . PRO A 1 177 ? -3.518 5.769 -17.915 1.00 55.72 177 PRO A CA 1
ATOM 1394 C C . PRO A 1 177 ? -3.937 5.720 -19.389 1.00 55.72 177 PRO A C 1
ATOM 1396 O O . PRO A 1 177 ? -5.081 6.007 -19.753 1.00 55.72 177 PRO A O 1
ATOM 1399 N N . SER A 1 178 ? -2.993 5.349 -20.259 1.00 47.69 178 SER A N 1
ATOM 1400 C CA . SER A 1 178 ? -3.231 5.212 -21.696 1.00 47.69 178 SER A CA 1
ATOM 1401 C C . SER A 1 178 ? -4.372 4.227 -21.951 1.00 47.69 178 SER A C 1
ATOM 1403 O O . SER A 1 178 ? -4.303 3.077 -21.523 1.00 47.69 178 SER A O 1
ATOM 1405 N N . SER A 1 179 ? -5.407 4.681 -22.660 1.00 48.00 179 SER A N 1
ATOM 1406 C CA . SER A 1 179 ? -6.622 3.925 -22.976 1.00 48.00 179 SER A CA 1
ATOM 1407 C C . SER A 1 179 ? -6.308 2.520 -23.504 1.00 48.00 179 SER A C 1
ATOM 1409 O O . SER A 1 179 ? -5.877 2.358 -24.647 1.00 48.00 179 SER A O 1
ATOM 1411 N N . HIS A 1 180 ? -6.534 1.499 -22.674 1.00 43.19 180 HIS A N 1
ATOM 1412 C CA . HIS A 1 180 ? -6.502 0.103 -23.095 1.00 43.19 180 HIS A CA 1
ATOM 1413 C C . HIS A 1 180 ? -7.765 -0.240 -23.894 1.00 43.19 180 HIS A C 1
ATOM 1415 O O . HIS A 1 180 ? -8.868 0.210 -23.588 1.00 43.19 180 HIS A O 1
ATOM 1421 N N . THR A 1 181 ? -7.612 -1.105 -24.896 1.00 44.12 181 THR A N 1
ATOM 1422 C CA . THR A 1 181 ? -8.666 -1.592 -25.808 1.00 44.12 181 THR A CA 1
ATOM 1423 C C . THR A 1 181 ? -9.810 -2.360 -25.129 1.00 44.12 181 THR A C 1
ATOM 1425 O O . THR A 1 181 ? -10.717 -2.812 -25.821 1.00 44.12 181 THR A O 1
ATOM 1428 N N . GLY A 1 182 ? -9.767 -2.536 -23.805 1.00 45.34 182 GLY A N 1
ATOM 1429 C CA . GLY A 1 182 ? -10.845 -3.122 -23.004 1.00 45.34 182 GLY A CA 1
ATOM 1430 C C . GLY A 1 182 ? -11.859 -2.106 -22.474 1.00 45.34 182 GLY A C 1
ATOM 1431 O O . GLY A 1 182 ? -12.884 -2.519 -21.961 1.00 45.34 182 GLY A O 1
ATOM 1432 N N . PHE A 1 183 ? -11.605 -0.800 -22.604 1.00 46.28 183 PHE A N 1
ATOM 1433 C CA . PHE A 1 183 ? -12.435 0.235 -21.992 1.00 46.28 183 PHE A CA 1
ATOM 1434 C C . PHE A 1 183 ? -13.505 0.731 -22.974 1.00 46.28 183 PHE A C 1
ATOM 1436 O O . PHE A 1 183 ? -13.211 1.479 -23.912 1.00 46.28 183 PHE A O 1
ATOM 1443 N N . SER A 1 184 ? -14.772 0.360 -22.767 1.00 45.66 184 SER A N 1
ATOM 1444 C CA . SER A 1 184 ? -15.862 1.129 -23.374 1.00 45.66 184 SER A CA 1
ATOM 1445 C C . SER A 1 184 ? -15.938 2.456 -22.612 1.00 45.66 184 SER A C 1
ATOM 1447 O O . SER A 1 184 ? -16.125 2.471 -21.399 1.00 45.66 184 SER A O 1
ATOM 1449 N N . GLY A 1 185 ? -15.709 3.589 -23.281 1.00 43.12 185 GLY A N 1
ATOM 1450 C CA . GLY A 1 185 ? -15.615 4.931 -22.678 1.00 43.12 185 GLY A CA 1
ATOM 1451 C C . GLY A 1 185 ? -16.876 5.456 -21.962 1.00 43.12 185 GLY A C 1
ATOM 1452 O O . GLY A 1 185 ? -17.052 6.663 -21.860 1.00 43.12 185 GLY A O 1
ATOM 1453 N N . LEU A 1 186 ? -17.756 4.577 -21.481 1.00 44.19 186 LEU A N 1
ATOM 1454 C CA . LEU A 1 186 ? -18.970 4.863 -20.718 1.00 44.19 186 LEU A CA 1
ATOM 1455 C C . LEU A 1 186 ? -18.722 4.978 -19.202 1.00 44.19 186 LEU A C 1
ATOM 1457 O O . LEU A 1 186 ? -19.561 5.544 -18.507 1.00 44.19 186 LEU A O 1
ATOM 1461 N N . HIS A 1 187 ? -17.576 4.503 -18.693 1.00 46.00 187 HIS A N 1
ATOM 1462 C CA . HIS A 1 187 ? -17.226 4.561 -17.261 1.00 46.00 187 HIS A CA 1
ATOM 1463 C C . HIS A 1 187 ? -16.061 5.505 -16.913 1.00 46.00 187 HIS A C 1
ATOM 1465 O O . HIS A 1 187 ? -15.777 5.707 -15.734 1.00 46.00 187 HIS A O 1
ATOM 1471 N N . LEU A 1 188 ? -15.464 6.170 -17.913 1.00 44.75 188 LEU A N 1
ATOM 1472 C CA . LEU A 1 188 ? -14.551 7.305 -17.702 1.00 44.75 188 LEU A CA 1
ATOM 1473 C C . LEU A 1 188 ? -15.160 8.448 -16.872 1.00 44.75 188 LEU A C 1
ATOM 1475 O O . LEU A 1 188 ? -14.385 9.115 -16.191 1.00 44.75 188 LEU A O 1
ATOM 1479 N N . PRO A 1 189 ? -16.496 8.663 -16.840 1.00 42.91 189 PRO A N 1
ATOM 1480 C CA . PRO A 1 189 ? -17.061 9.582 -15.877 1.00 42.91 189 PRO A CA 1
ATOM 1481 C C . PRO A 1 189 ? -16.698 9.181 -14.450 1.00 42.91 189 PRO A C 1
ATOM 1483 O O . PRO A 1 189 ? -16.288 10.055 -13.732 1.00 42.91 189 PRO A O 1
ATOM 1486 N N . PHE A 1 190 ? -16.724 7.912 -14.027 1.00 41.78 190 PHE A N 1
ATOM 1487 C CA . PHE A 1 190 ? -16.662 7.556 -12.596 1.00 41.78 190 PHE A CA 1
ATOM 1488 C C . PHE A 1 190 ? -15.272 7.622 -11.952 1.00 41.78 190 PHE A C 1
ATOM 1490 O O . PHE A 1 190 ? -15.181 8.009 -10.794 1.00 41.78 190 PHE A O 1
ATOM 1497 N N . VAL A 1 191 ? -14.198 7.333 -12.693 1.00 44.53 191 VAL A N 1
ATOM 1498 C CA . VAL A 1 191 ? -12.815 7.484 -12.187 1.00 44.53 191 VAL A CA 1
ATOM 1499 C C . VAL A 1 191 ? -12.393 8.970 -12.145 1.00 44.53 191 VAL A C 1
ATOM 1501 O O . VAL A 1 191 ? -11.415 9.312 -11.492 1.00 44.53 191 VAL A O 1
ATOM 1504 N N . GLY A 1 192 ? -13.171 9.865 -12.777 1.00 39.47 192 GLY A N 1
ATOM 1505 C CA . GLY A 1 192 ? -13.024 11.328 -12.720 1.00 39.47 192 GLY A CA 1
ATOM 1506 C C . GLY A 1 192 ? -14.254 12.115 -12.217 1.00 39.47 192 GLY A C 1
ATOM 1507 O O . GLY A 1 192 ? -14.238 13.336 -12.296 1.00 39.47 192 GLY A O 1
ATOM 1508 N N . PHE A 1 193 ? -15.325 11.468 -11.726 1.00 37.16 193 PHE A N 1
ATOM 1509 C CA . PHE A 1 193 ? -16.550 12.109 -11.184 1.00 37.16 193 PHE A CA 1
ATOM 1510 C C . PHE A 1 193 ? -16.586 12.063 -9.664 1.00 37.16 193 PHE A C 1
ATOM 1512 O O . PHE A 1 193 ? -17.275 12.881 -9.062 1.00 37.16 193 PHE A O 1
ATOM 1519 N N . THR A 1 194 ? -15.870 11.132 -9.023 1.00 42.41 194 THR A N 1
ATOM 1520 C CA . THR A 1 194 ? -15.610 11.253 -7.581 1.00 42.41 194 THR A CA 1
ATOM 1521 C C . THR A 1 194 ? -14.745 12.477 -7.280 1.00 42.41 194 THR A C 1
ATOM 1523 O O . THR A 1 194 ? -14.764 12.961 -6.155 1.00 42.41 194 THR A O 1
ATOM 1526 N N . TYR A 1 195 ? -14.075 13.040 -8.293 1.00 48.88 195 TYR A N 1
ATOM 1527 C CA . TYR A 1 195 ? -13.387 14.318 -8.204 1.00 48.88 195 TYR A CA 1
ATOM 1528 C C . TYR A 1 195 ? -13.735 15.240 -9.382 1.00 48.88 195 TYR A C 1
ATOM 1530 O O . TYR A 1 195 ? -13.130 15.187 -10.450 1.00 48.88 195 TYR A O 1
ATOM 1538 N N . THR A 1 196 ? -14.715 16.123 -9.192 1.00 32.66 196 THR A N 1
ATOM 1539 C CA . THR A 1 196 ? -14.857 17.327 -10.022 1.00 32.66 196 THR A CA 1
ATOM 1540 C C . THR A 1 196 ? -15.435 18.466 -9.187 1.00 32.66 196 THR A C 1
ATOM 1542 O O . THR A 1 196 ? -16.543 18.370 -8.653 1.00 32.66 196 THR A O 1
ATOM 1545 N N . THR A 1 197 ? -14.700 19.570 -9.098 1.00 33.75 197 THR A N 1
ATOM 1546 C CA . THR A 1 197 ? -15.248 20.878 -8.734 1.00 33.75 197 THR A CA 1
ATOM 1547 C C . THR A 1 197 ? -16.287 21.287 -9.793 1.00 33.75 197 THR A C 1
ATOM 1549 O O . THR A 1 197 ? -16.033 21.179 -10.990 1.00 33.75 197 THR A O 1
ATOM 1552 N N . ASP A 1 198 ? -17.473 21.711 -9.338 1.00 34.19 198 ASP A N 1
ATOM 1553 C CA . ASP A 1 198 ? -18.640 22.164 -10.127 1.00 34.19 198 ASP A CA 1
ATOM 1554 C C . ASP A 1 198 ? -19.533 21.097 -10.814 1.00 34.19 198 ASP A C 1
ATOM 1556 O O . ASP A 1 198 ? -20.126 21.347 -11.868 1.00 34.19 198 ASP A O 1
ATOM 1560 N N . SER A 1 199 ? -19.743 19.932 -10.188 1.00 36.78 199 SER A N 1
ATOM 1561 C CA . SER A 1 199 ? -20.854 19.027 -10.543 1.00 36.78 199 SER A CA 1
ATOM 1562 C C . SER A 1 199 ? -22.101 19.306 -9.693 1.00 36.78 199 SER A C 1
ATOM 1564 O O . SER A 1 199 ? -22.022 19.579 -8.502 1.00 36.78 199 SER A O 1
ATOM 1566 N N . SER A 1 200 ? -23.296 19.186 -10.274 1.00 40.75 200 SER A N 1
ATOM 1567 C CA . SER A 1 200 ? -24.585 19.426 -9.586 1.00 40.75 200 SER A CA 1
ATOM 1568 C C . SER A 1 200 ? -24.970 18.357 -8.546 1.00 40.75 200 SER A C 1
ATOM 1570 O O . SER A 1 200 ? -26.052 18.425 -7.961 1.00 40.75 200 SER A O 1
ATOM 1572 N N . LEU A 1 201 ? -24.073 17.400 -8.294 1.00 44.31 201 LEU A N 1
ATOM 1573 C CA . LEU A 1 201 ? -24.128 16.430 -7.201 1.00 44.31 201 LEU A CA 1
ATOM 1574 C C . LEU A 1 201 ? -23.107 16.723 -6.080 1.00 44.31 201 LEU A C 1
ATOM 1576 O O . LEU A 1 201 ? -23.066 15.962 -5.119 1.00 44.31 201 LEU A O 1
ATOM 1580 N N . SER A 1 202 ? -22.339 17.822 -6.153 1.00 46.03 202 SER A N 1
ATOM 1581 C CA . SER A 1 202 ? -21.503 18.322 -5.050 1.00 46.03 202 SER A CA 1
ATOM 1582 C C . SER A 1 202 ? -21.951 19.704 -4.533 1.00 46.03 202 SER A C 1
ATOM 1584 O O . SER A 1 202 ? -22.524 20.530 -5.248 1.00 46.03 202 SER A O 1
ATOM 1586 N N . ASP A 1 203 ? -21.777 19.887 -3.220 1.00 49.06 203 ASP A N 1
ATOM 1587 C CA . ASP A 1 203 ? -21.749 21.067 -2.332 1.00 49.06 203 ASP A CA 1
ATOM 1588 C C . ASP A 1 203 ? -22.657 22.301 -2.501 1.00 49.06 203 ASP A C 1
ATOM 1590 O O . ASP A 1 203 ? -22.625 23.185 -1.641 1.00 49.06 203 ASP A O 1
ATOM 1594 N N . ARG A 1 204 ? -23.563 22.391 -3.485 1.00 36.56 204 ARG A N 1
ATOM 1595 C CA . ARG A 1 204 ? -24.632 23.425 -3.479 1.00 36.56 204 ARG A CA 1
ATOM 1596 C C . ARG A 1 204 ? -26.042 22.936 -3.817 1.00 36.56 204 ARG A C 1
ATOM 1598 O O . ARG A 1 204 ? -26.981 23.732 -3.772 1.00 36.56 204 ARG A O 1
ATOM 1605 N N . GLY A 1 205 ? -26.235 21.649 -4.093 1.00 34.34 205 GLY A N 1
ATOM 1606 C CA . GLY A 1 205 ? -27.550 21.070 -4.380 1.00 34.34 205 GLY A CA 1
ATOM 1607 C C . GLY A 1 205 ? -28.201 20.459 -3.142 1.00 34.34 205 GLY A C 1
ATOM 1608 O O . GLY A 1 205 ? -27.952 19.307 -2.811 1.00 34.34 205 GLY A O 1
ATOM 1609 N N . THR A 1 206 ? -29.067 21.193 -2.440 1.00 34.47 206 THR A N 1
ATOM 1610 C CA . THR A 1 206 ? -29.842 20.598 -1.343 1.00 34.47 206 THR A CA 1
ATOM 1611 C C . THR A 1 206 ? -30.941 19.697 -1.912 1.00 34.47 206 THR A C 1
ATOM 1613 O O . THR A 1 206 ? -31.934 20.191 -2.446 1.00 34.47 206 THR A O 1
ATOM 1616 N N . LEU A 1 207 ? -30.841 18.380 -1.712 1.00 33.84 207 LEU A N 1
ATOM 1617 C CA . LEU A 1 207 ? -31.920 17.419 -1.983 1.00 33.84 207 LEU A CA 1
ATOM 1618 C C . LEU A 1 207 ? -33.059 17.519 -0.936 1.00 33.84 207 LEU A C 1
ATOM 1620 O O . LEU A 1 207 ? -33.578 16.522 -0.452 1.00 33.84 207 LEU A O 1
ATOM 1624 N N . LYS A 1 208 ? -33.455 18.740 -0.543 1.00 36.31 208 LYS A N 1
ATOM 1625 C CA . LYS A 1 208 ? -34.568 19.008 0.395 1.00 36.31 208 LYS A CA 1
ATOM 1626 C C . LYS A 1 208 ? -35.890 19.352 -0.296 1.00 36.31 208 LYS A C 1
ATOM 1628 O O . LYS A 1 208 ? -36.871 19.617 0.389 1.00 36.31 208 LYS A O 1
ATOM 1633 N N . SER A 1 209 ? -35.951 19.331 -1.628 1.00 36.53 209 SER A N 1
ATOM 1634 C CA . SER A 1 209 ? -37.168 19.712 -2.367 1.00 36.53 209 SER A CA 1
ATOM 1635 C C . SER A 1 209 ? -38.005 18.533 -2.885 1.00 36.53 209 SER A C 1
ATOM 1637 O O . SER A 1 209 ? -39.063 18.756 -3.457 1.00 36.53 209 SER A O 1
ATOM 1639 N N . ALA A 1 210 ? -37.594 17.282 -2.643 1.00 34.84 210 ALA A N 1
ATOM 1640 C CA . ALA A 1 210 ? -38.303 16.097 -3.146 1.00 34.84 210 ALA A CA 1
ATOM 1641 C C . ALA A 1 210 ? -39.077 15.292 -2.079 1.00 34.84 210 ALA A C 1
ATOM 1643 O O . ALA A 1 210 ? -39.700 14.294 -2.420 1.00 34.84 210 ALA A O 1
ATOM 1644 N N . MET A 1 211 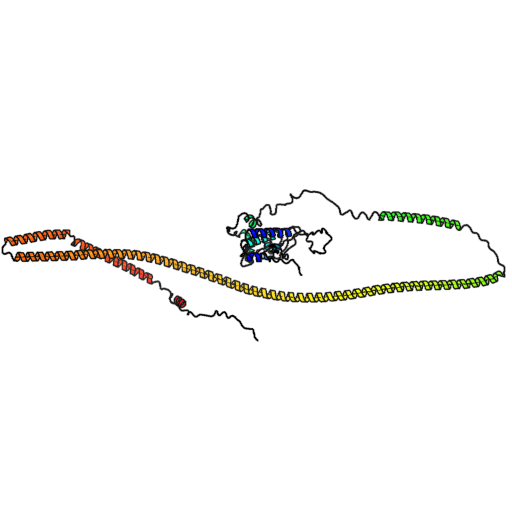? -39.076 15.709 -0.805 1.00 34.28 211 MET A N 1
ATOM 1645 C CA . MET A 1 211 ? -39.751 14.971 0.285 1.00 34.28 211 MET A CA 1
ATOM 1646 C C . MET A 1 211 ? -40.678 15.833 1.159 1.00 34.28 211 MET A C 1
ATOM 1648 O O . MET A 1 211 ? -40.985 15.472 2.291 1.00 34.28 211 MET A O 1
ATOM 1652 N N . GLN A 1 212 ? -41.161 16.968 0.646 1.00 34.88 212 GLN A N 1
ATOM 1653 C CA . GLN A 1 212 ? -42.239 17.732 1.289 1.00 34.88 212 GLN A CA 1
ATOM 1654 C C . GLN A 1 212 ? -43.590 17.464 0.615 1.00 34.88 212 GLN A C 1
ATOM 1656 O O . GLN A 1 212 ? -44.178 18.324 -0.030 1.00 34.88 212 GLN A O 1
ATOM 1661 N N . SER A 1 213 ? -44.064 16.241 0.813 1.00 31.06 213 SER A N 1
ATOM 1662 C CA . SER A 1 213 ? -45.471 15.829 0.857 1.00 31.06 213 SER A CA 1
ATOM 1663 C C . SER A 1 213 ? -45.431 14.502 1.622 1.00 31.06 213 SER A C 1
ATOM 1665 O O . SER A 1 213 ? -44.905 13.524 1.114 1.00 31.06 213 SER A O 1
ATOM 1667 N N . ASP A 1 214 ? -45.709 14.436 2.917 1.00 27.48 214 ASP A N 1
ATOM 1668 C CA . ASP A 1 214 ? -47.023 14.692 3.473 1.00 27.48 214 ASP A CA 1
ATOM 1669 C C . ASP A 1 214 ? -46.965 15.071 4.957 1.00 27.48 214 ASP A C 1
ATOM 1671 O O . ASP A 1 214 ? -46.144 14.621 5.755 1.00 27.48 214 ASP A O 1
ATOM 1675 N N . THR A 1 215 ? -47.897 15.940 5.307 1.00 27.91 215 THR A N 1
ATOM 1676 C CA . THR A 1 215 ? -48.211 16.435 6.641 1.00 27.91 215 THR A CA 1
ATOM 1677 C C . THR A 1 215 ? -48.894 15.395 7.544 1.00 27.91 215 THR A C 1
ATOM 1679 O O . THR A 1 215 ? -49.665 14.570 7.067 1.00 27.91 215 THR A O 1
ATOM 1682 N N . VAL A 1 216 ? -48.780 15.641 8.862 1.00 31.61 216 VAL A N 1
ATOM 1683 C CA . VAL A 1 216 ? -49.696 15.261 9.969 1.00 31.61 216 VAL A CA 1
ATOM 1684 C C . VAL A 1 216 ? -49.369 13.958 10.726 1.00 31.61 216 VAL A C 1
ATOM 1686 O O . VAL A 1 216 ? -49.710 12.876 10.283 1.00 31.61 216 VAL A O 1
ATOM 1689 N N . THR A 1 217 ? -48.824 14.071 11.948 1.00 29.16 217 THR A N 1
ATOM 1690 C CA . THR A 1 217 ? -49.578 13.870 13.213 1.00 29.16 217 THR A CA 1
ATOM 1691 C C . THR A 1 217 ? -48.732 14.268 14.429 1.00 29.16 217 THR A C 1
ATOM 1693 O O . THR A 1 217 ? -47.585 13.860 14.573 1.00 29.16 217 THR A O 1
ATOM 1696 N N . LYS A 1 218 ? -49.333 15.096 15.288 1.00 32.53 218 LYS A N 1
ATOM 1697 C CA . LYS A 1 218 ? -48.860 15.527 16.607 1.00 32.53 218 LYS A CA 1
ATOM 1698 C C . LYS A 1 218 ? -49.330 14.558 17.702 1.00 32.53 218 LYS A C 1
ATOM 1700 O O . LYS A 1 218 ? -50.394 13.966 17.566 1.00 32.53 218 LYS A O 1
ATOM 1705 N N . ASP A 1 219 ? -48.586 14.572 18.809 1.00 32.38 219 ASP A N 1
ATOM 1706 C CA . ASP A 1 219 ? -49.047 14.428 20.200 1.00 32.38 219 ASP A CA 1
ATOM 1707 C C . ASP A 1 219 ? -49.785 13.141 20.615 1.00 32.38 219 ASP A C 1
ATOM 1709 O O . ASP A 1 219 ? -51.012 13.077 20.588 1.00 32.38 219 ASP A O 1
ATOM 1713 N N . THR A 1 220 ? -49.049 12.168 21.173 1.00 35.62 220 THR A N 1
ATOM 1714 C CA . THR A 1 220 ? -49.642 11.024 21.905 1.00 35.62 220 THR A CA 1
ATOM 1715 C C . THR A 1 220 ? -48.922 10.602 23.196 1.00 35.62 220 THR A C 1
ATOM 1717 O O . THR A 1 220 ? -49.169 9.498 23.675 1.00 35.62 220 THR A O 1
ATOM 1720 N N . ASP A 1 221 ? -48.096 11.449 23.828 1.00 32.75 221 ASP A N 1
ATOM 1721 C CA . ASP A 1 221 ? -47.378 11.055 25.065 1.00 32.75 221 ASP A CA 1
ATOM 1722 C C . ASP A 1 221 ? -47.578 11.954 26.301 1.00 32.75 221 ASP A C 1
ATOM 1724 O O . ASP A 1 221 ? -46.946 11.737 27.329 1.00 32.75 221 ASP A O 1
ATOM 1728 N N . VAL A 1 222 ? -48.550 12.876 26.295 1.00 42.72 222 VAL A N 1
ATOM 1729 C CA . VAL A 1 222 ? -48.900 13.685 27.494 1.00 42.72 222 VAL A CA 1
ATOM 1730 C C . VAL A 1 222 ? -50.212 13.223 28.164 1.00 42.72 222 VAL A C 1
ATOM 1732 O O . VAL A 1 222 ? -50.741 13.862 29.068 1.00 42.72 222 VAL A O 1
ATOM 1735 N N . GLN A 1 223 ? -50.759 12.069 27.768 1.00 33.75 223 GLN A N 1
ATOM 1736 C CA . GLN A 1 223 ? -52.114 11.645 28.161 1.00 33.75 223 GLN A CA 1
ATOM 1737 C C . GLN A 1 223 ? -52.184 10.400 29.063 1.00 33.75 223 GLN A C 1
ATOM 1739 O O . GLN A 1 223 ? -53.227 9.751 29.133 1.00 33.75 223 GLN A O 1
ATOM 1744 N N . ARG A 1 224 ? -51.101 10.063 29.780 1.00 42.50 224 ARG A N 1
ATOM 1745 C CA . ARG A 1 224 ? -51.095 8.958 30.765 1.00 42.50 224 ARG A CA 1
ATOM 1746 C C . ARG A 1 224 ? -51.041 9.395 32.237 1.00 42.50 224 ARG A C 1
ATOM 1748 O O . ARG A 1 224 ? -51.495 8.628 33.081 1.00 42.50 224 ARG A O 1
ATOM 1755 N N . ASP A 1 225 ? -50.681 10.644 32.538 1.00 39.75 225 ASP A N 1
ATOM 1756 C CA . ASP A 1 225 ? -50.534 11.116 33.929 1.00 39.75 225 ASP A CA 1
ATOM 1757 C C . ASP A 1 225 ? -51.763 11.831 34.525 1.00 39.75 225 ASP A C 1
ATOM 1759 O O . ASP A 1 225 ? -51.788 12.140 35.714 1.00 39.75 225 ASP A O 1
ATOM 1763 N N . LEU A 1 226 ? -52.844 12.030 33.759 1.00 43.34 226 LEU A N 1
ATOM 1764 C CA . LEU A 1 226 ? -54.057 12.712 34.251 1.00 43.34 226 LEU A CA 1
ATOM 1765 C C . LEU A 1 226 ? -55.129 11.789 34.865 1.00 43.34 226 LEU A C 1
ATOM 1767 O O . LEU A 1 226 ? -56.167 12.274 35.315 1.00 43.34 226 LEU A O 1
ATOM 1771 N N . LYS A 1 227 ? -54.918 10.466 34.918 1.00 42.16 227 LYS A N 1
ATOM 1772 C CA . LYS A 1 227 ? -55.953 9.513 35.375 1.00 42.16 227 LYS A CA 1
ATOM 1773 C C . LYS A 1 227 ? -55.870 9.132 36.862 1.00 42.16 227 LYS A C 1
ATOM 1775 O O . LYS A 1 227 ? -56.841 8.601 37.396 1.00 42.16 227 LYS A O 1
ATOM 1780 N N . ASN A 1 228 ? -54.770 9.462 37.545 1.00 44.53 228 ASN A N 1
ATOM 1781 C CA . ASN A 1 228 ? -54.570 9.146 38.969 1.00 44.53 228 ASN A CA 1
ATOM 1782 C C . ASN A 1 228 ? -54.972 10.289 39.922 1.00 44.53 228 ASN A C 1
ATOM 1784 O O . ASN A 1 228 ? -55.179 10.054 41.111 1.00 44.53 228 ASN A O 1
ATOM 1788 N N . THR A 1 229 ? -55.168 11.508 39.412 1.00 47.69 229 THR A N 1
ATOM 1789 C CA . THR A 1 229 ? -55.454 12.693 40.241 1.00 47.69 229 THR A CA 1
ATOM 1790 C C . THR A 1 229 ? -56.935 12.809 40.638 1.00 47.69 229 THR A C 1
ATOM 1792 O O . THR A 1 229 ? -57.244 13.262 41.737 1.00 47.69 229 THR A O 1
ATOM 1795 N N . SER A 1 230 ? -57.877 12.314 39.820 1.00 51.16 230 SER A N 1
ATOM 1796 C CA . SER A 1 230 ? -59.323 12.429 40.109 1.00 51.16 230 SER A CA 1
ATOM 1797 C C . SER A 1 230 ? -59.862 11.470 41.180 1.00 51.16 230 SER A C 1
ATOM 1799 O O . SER A 1 230 ? -60.943 11.712 41.713 1.00 51.16 230 SER A O 1
ATOM 1801 N N . GLN A 1 231 ? -59.154 10.388 41.524 1.00 53.16 231 GLN A N 1
ATOM 1802 C CA . GLN A 1 231 ? -59.600 9.477 42.592 1.00 53.16 231 GLN A CA 1
ATOM 1803 C C . GLN A 1 231 ? -59.227 9.988 43.991 1.00 53.16 231 GLN A C 1
ATOM 1805 O O . GLN A 1 231 ? -59.977 9.768 44.942 1.00 53.16 231 GLN A O 1
ATOM 1810 N N . ILE A 1 232 ? -58.121 10.727 44.112 1.00 57.16 232 ILE A N 1
ATOM 1811 C CA . ILE A 1 232 ? -57.623 11.266 45.386 1.00 57.16 232 ILE A CA 1
ATOM 1812 C C . ILE A 1 232 ? -58.554 12.377 45.904 1.00 57.16 232 ILE A C 1
ATOM 1814 O O . ILE A 1 232 ? -58.969 12.338 47.063 1.00 57.16 232 ILE A O 1
ATOM 1818 N N . GLU A 1 233 ? -59.016 13.279 45.029 1.00 60.16 233 GLU A N 1
ATOM 1819 C CA . GLU A 1 233 ? -59.976 14.339 45.397 1.00 60.16 233 GLU A CA 1
ATOM 1820 C C . GLU A 1 233 ? -61.343 13.800 45.870 1.00 60.16 233 GLU A C 1
ATOM 1822 O O . GLU A 1 233 ? -62.057 14.457 46.637 1.00 60.16 233 GLU A O 1
ATOM 1827 N N . GLY A 1 234 ? -61.728 12.594 45.436 1.00 67.94 234 GLY A N 1
ATOM 1828 C CA . GLY A 1 234 ? -62.972 11.940 45.849 1.00 67.94 234 GLY A CA 1
ATOM 1829 C C . GLY A 1 234 ? -62.932 11.417 47.289 1.00 67.94 234 GLY A C 1
ATOM 1830 O O . GLY A 1 234 ? -63.918 11.544 48.024 1.00 67.94 234 GLY A O 1
ATOM 1831 N N . TYR A 1 235 ? -61.791 10.869 47.719 1.00 63.03 235 TYR A N 1
ATOM 1832 C CA . TYR A 1 235 ? -61.621 10.345 49.077 1.00 63.03 235 TYR A CA 1
ATOM 1833 C C . TYR A 1 235 ? -61.509 11.464 50.119 1.00 63.03 235 TYR A C 1
ATOM 1835 O O . TYR A 1 235 ? -62.125 11.367 51.184 1.00 63.03 235 TYR A O 1
ATOM 1843 N N . GLU A 1 236 ? -60.840 12.573 49.794 1.00 65.62 236 GLU A N 1
ATOM 1844 C CA . GLU A 1 236 ? -60.703 13.716 50.709 1.00 65.62 236 GLU A CA 1
ATOM 1845 C C . GLU A 1 236 ? -62.048 14.368 51.065 1.00 65.62 236 GLU A C 1
ATOM 1847 O O . GLU A 1 236 ? -62.295 14.714 52.224 1.00 65.62 236 GLU A O 1
ATOM 1852 N N . LYS A 1 237 ? -62.971 14.485 50.100 1.00 72.44 237 LYS A N 1
ATOM 1853 C CA . LYS A 1 237 ? -64.313 15.043 50.350 1.00 72.44 237 LYS A CA 1
ATOM 1854 C C . LYS A 1 237 ? -65.171 14.144 51.245 1.00 72.44 237 LYS A C 1
ATOM 1856 O O . LYS A 1 237 ? -66.017 14.648 51.985 1.00 72.44 237 LYS A O 1
ATOM 1861 N N . LYS A 1 238 ? -64.959 12.824 51.208 1.00 77.12 238 LYS A N 1
ATOM 1862 C CA . LYS A 1 238 ? -65.718 11.865 52.024 1.00 77.12 238 LYS A CA 1
ATOM 1863 C C . LYS A 1 238 ? -65.243 11.837 53.479 1.00 77.12 238 LYS A C 1
ATOM 1865 O O . LYS A 1 238 ? -66.083 11.748 54.372 1.00 77.12 238 LYS A O 1
ATOM 1870 N N . ILE A 1 239 ? -63.938 11.994 53.715 1.00 73.56 239 ILE A N 1
ATOM 1871 C CA . ILE A 1 239 ? -63.352 12.056 55.066 1.00 73.56 239 ILE A CA 1
ATOM 1872 C C . ILE A 1 239 ? -63.872 13.280 55.834 1.00 73.56 239 ILE A C 1
ATOM 1874 O O . ILE A 1 239 ? -64.382 13.125 56.942 1.00 73.56 239 ILE A O 1
ATOM 1878 N N . ARG A 1 240 ? -63.884 14.470 55.213 1.00 74.75 240 ARG A N 1
ATOM 1879 C CA . ARG A 1 240 ? -64.380 15.695 55.877 1.00 74.75 240 ARG A CA 1
ATOM 1880 C C . ARG A 1 240 ? -65.854 15.609 56.282 1.00 74.75 240 ARG A C 1
ATOM 1882 O O . ARG A 1 240 ? -66.245 16.130 57.321 1.00 74.75 240 ARG A O 1
ATOM 1889 N N . LYS A 1 241 ? -66.685 14.926 55.485 1.00 80.69 241 LYS A N 1
ATOM 1890 C CA . LYS A 1 241 ? -68.116 14.762 55.789 1.00 80.69 241 LYS A CA 1
ATOM 1891 C C . LYS A 1 241 ? -68.345 13.857 57.007 1.00 80.69 241 LYS A C 1
ATOM 1893 O O . LYS A 1 241 ? -69.198 14.168 57.833 1.00 80.69 241 LYS A O 1
ATOM 1898 N N . LEU A 1 242 ? -67.562 12.783 57.137 1.00 73.50 242 LEU A N 1
ATOM 1899 C CA . LEU A 1 242 ? -67.630 11.866 58.281 1.00 73.50 242 LEU A CA 1
ATOM 1900 C C . LEU A 1 242 ? -67.105 12.508 59.577 1.00 73.50 242 LEU A C 1
ATOM 1902 O O . LEU A 1 242 ? -67.637 12.244 60.655 1.00 73.50 242 LEU A O 1
ATOM 1906 N N . GLU A 1 243 ? -66.107 13.390 59.491 1.00 75.69 243 GLU A N 1
ATOM 1907 C CA . GLU A 1 243 ? -65.615 14.144 60.655 1.00 75.69 243 GLU A CA 1
ATOM 1908 C C . GLU A 1 243 ? -66.650 15.141 61.192 1.00 75.69 243 GLU A C 1
ATOM 1910 O O . GLU A 1 243 ? -66.811 15.256 62.410 1.00 75.69 243 GLU A O 1
ATOM 1915 N N . GLN A 1 244 ? -67.404 15.798 60.305 1.00 78.94 244 GLN A N 1
ATOM 1916 C CA . GLN A 1 244 ? -68.497 16.697 60.689 1.00 78.94 244 GLN A CA 1
ATOM 1917 C C . GLN A 1 244 ? -69.619 15.938 61.428 1.00 78.94 244 GLN A C 1
ATOM 1919 O O . GLN A 1 244 ? -70.113 16.385 62.463 1.00 78.94 244 GLN A O 1
ATOM 1924 N N . GLU A 1 245 ? -69.979 14.747 60.941 1.00 79.88 245 GLU A N 1
ATOM 1925 C CA . GLU A 1 245 ? -71.043 13.908 61.510 1.00 79.88 245 GLU A CA 1
ATOM 1926 C C . GLU A 1 245 ? -70.664 13.356 62.900 1.00 79.88 245 GLU A C 1
ATOM 1928 O O . GLU A 1 245 ? -71.491 13.313 63.816 1.00 79.88 245 GLU A O 1
ATOM 1933 N N . LYS A 1 246 ? -69.378 13.029 63.103 1.00 77.75 246 LYS A N 1
ATOM 1934 C CA . LYS A 1 246 ? -68.829 12.634 64.411 1.00 77.75 246 LYS A CA 1
ATOM 1935 C C . LYS A 1 246 ? -68.953 13.751 65.451 1.00 77.75 246 LYS A C 1
ATOM 1937 O O . LYS A 1 246 ? -69.284 13.468 66.602 1.00 77.75 246 LYS A O 1
ATOM 1942 N N . GLN A 1 247 ? -68.690 15.005 65.080 1.00 75.56 247 GLN A N 1
ATOM 1943 C CA . GLN A 1 247 ? -68.793 16.137 66.011 1.00 75.56 247 GLN A CA 1
ATOM 1944 C C . GLN A 1 247 ? -70.242 16.399 66.444 1.00 75.56 247 GLN A C 1
ATOM 1946 O O . GLN A 1 247 ? -70.497 16.678 67.618 1.00 75.56 247 GLN A O 1
ATOM 1951 N N . ASP A 1 248 ? -71.199 16.239 65.531 1.00 77.12 248 ASP A N 1
ATOM 1952 C CA . ASP A 1 248 ? -72.622 16.429 65.821 1.00 77.12 248 ASP A CA 1
ATOM 1953 C C . ASP A 1 248 ? -73.202 15.327 66.716 1.00 77.12 248 ASP A C 1
ATOM 1955 O O . ASP A 1 248 ? -73.996 15.615 67.616 1.00 77.12 248 ASP A O 1
ATOM 1959 N N . LEU A 1 249 ? -72.778 14.074 66.526 1.00 75.56 249 LEU A N 1
ATOM 1960 C CA . LEU A 1 249 ? -73.156 12.963 67.407 1.00 75.56 249 LEU A CA 1
ATOM 1961 C C . LEU A 1 249 ? -72.579 13.122 68.818 1.00 75.56 249 LEU A C 1
ATOM 1963 O O . LEU A 1 249 ? -73.273 12.849 69.797 1.00 75.56 249 LEU A O 1
ATOM 1967 N N . ASN A 1 250 ? -71.343 13.610 68.937 1.00 68.50 250 ASN A N 1
ATOM 1968 C CA . ASN A 1 250 ? -70.702 13.802 70.237 1.00 68.50 250 ASN A CA 1
ATOM 1969 C C . ASN A 1 250 ? -71.393 14.908 71.057 1.00 68.50 250 ASN A C 1
ATOM 1971 O O . ASN A 1 250 ? -71.601 14.755 72.258 1.00 68.50 250 ASN A O 1
ATOM 1975 N N . ARG A 1 251 ? -71.850 15.976 70.388 1.00 78.94 251 ARG A N 1
ATOM 1976 C CA . ARG A 1 251 ? -72.661 17.036 71.009 1.00 78.94 251 ARG A CA 1
ATOM 1977 C C . ARG A 1 251 ? -73.996 16.498 71.542 1.00 78.94 251 ARG A C 1
ATOM 1979 O O . ARG A 1 251 ? -74.335 16.748 72.696 1.00 78.94 251 ARG A O 1
ATOM 1986 N N . LYS A 1 252 ? -74.695 15.668 70.757 1.00 78.56 252 LYS A N 1
ATOM 1987 C CA . LYS A 1 252 ? -75.956 15.021 71.177 1.00 78.56 252 LYS A CA 1
ATOM 1988 C C . LYS A 1 252 ? -75.774 14.049 72.353 1.00 78.56 252 LYS A C 1
ATOM 1990 O O . LYS A 1 252 ? -76.649 13.953 73.211 1.00 78.56 252 LYS A O 1
ATOM 1995 N N . LEU A 1 253 ? -74.643 13.339 72.424 1.00 73.25 253 LEU A N 1
ATOM 1996 C CA . LEU A 1 253 ? -74.338 12.430 73.538 1.00 73.25 253 LEU A CA 1
ATOM 1997 C C . LEU A 1 253 ? -74.102 13.190 74.853 1.00 73.25 253 LEU A C 1
ATOM 1999 O O . LEU A 1 253 ? -74.551 12.763 75.921 1.00 73.25 253 LEU A O 1
ATOM 2003 N N . GLN A 1 254 ? -73.429 14.337 74.772 1.00 69.06 254 GLN A N 1
ATOM 2004 C CA . GLN A 1 254 ? -73.162 15.194 75.924 1.00 69.06 254 GLN A CA 1
ATOM 2005 C C . GLN A 1 254 ? -74.464 15.805 76.478 1.00 69.06 254 GLN A C 1
ATOM 2007 O O . GLN A 1 254 ? -74.703 15.753 77.685 1.00 69.06 254 GLN A O 1
ATOM 2012 N N . GLU A 1 255 ? -75.366 16.246 75.595 1.00 69.81 255 GLU A N 1
ATOM 2013 C CA . GLU A 1 255 ? -76.709 16.741 75.946 1.00 69.81 255 GLU A CA 1
ATOM 2014 C C . GLU A 1 255 ? -77.591 15.655 76.605 1.00 69.81 255 GLU A C 1
ATOM 2016 O O . GLU A 1 255 ? -78.330 15.929 77.557 1.00 69.81 255 GLU A O 1
ATOM 2021 N N . SER A 1 256 ? -77.467 14.395 76.167 1.00 59.19 256 SER A N 1
ATOM 2022 C CA . SER A 1 256 ? -78.190 13.256 76.758 1.00 59.19 256 SER A CA 1
ATOM 2023 C C . SER A 1 256 ? -77.631 12.807 78.114 1.00 59.19 256 SER A C 1
ATOM 2025 O O . SER A 1 256 ? -78.360 12.235 78.923 1.00 59.19 256 SER A O 1
ATOM 2027 N N . THR A 1 257 ? -76.347 13.045 78.389 1.00 61.47 257 THR A N 1
ATOM 2028 C CA . THR A 1 257 ? -75.725 12.667 79.671 1.00 61.47 257 THR A CA 1
ATOM 2029 C C . THR A 1 257 ? -76.037 13.703 80.755 1.00 61.47 257 THR A C 1
ATOM 2031 O O . THR A 1 257 ? -76.243 13.353 81.918 1.00 61.47 257 THR A O 1
ATOM 2034 N N . GLN A 1 258 ? -76.188 14.971 80.364 1.00 56.03 258 GLN A N 1
ATOM 2035 C CA . GLN A 1 258 ? -76.570 16.059 81.265 1.00 56.03 258 GLN A CA 1
ATOM 2036 C C . GLN A 1 258 ? -78.021 15.940 81.773 1.00 56.03 258 GLN A C 1
ATOM 2038 O O . GLN A 1 258 ? -78.345 16.424 82.856 1.00 56.03 258 GLN A O 1
ATOM 2043 N N . THR A 1 259 ? -78.898 15.261 81.026 1.00 55.25 259 THR A N 1
ATOM 2044 C CA . THR A 1 259 ? -80.309 15.046 81.396 1.00 55.25 259 THR A CA 1
ATOM 2045 C C . THR A 1 259 ? -80.516 13.881 82.372 1.00 55.25 259 THR A C 1
ATOM 2047 O O . THR A 1 259 ? -81.491 13.899 83.122 1.00 55.25 259 THR A O 1
ATOM 2050 N N . MET A 1 260 ? -79.586 12.918 82.456 1.00 50.47 260 MET A N 1
ATOM 2051 C CA . MET A 1 260 ? -79.678 11.792 83.404 1.00 50.47 260 MET A CA 1
ATOM 2052 C C . MET A 1 260 ? -79.144 12.096 84.813 1.00 50.47 260 MET A C 1
ATOM 2054 O O . MET A 1 260 ? -79.499 11.397 85.758 1.00 50.47 260 MET A O 1
ATOM 2058 N N . GLN A 1 261 ? -78.330 13.140 84.995 1.00 49.50 261 GLN A N 1
ATOM 2059 C CA . GLN A 1 261 ? -77.756 13.483 86.307 1.00 49.50 261 GLN A CA 1
ATOM 2060 C C . GLN A 1 261 ? -78.687 14.306 87.221 1.00 49.50 261 GLN A C 1
ATOM 2062 O O . GLN A 1 261 ? -78.356 14.521 88.383 1.00 49.50 261 GLN A O 1
ATOM 2067 N N . ASN A 1 262 ? -79.874 14.713 86.751 1.00 45.19 262 ASN A N 1
ATOM 2068 C CA . ASN A 1 262 ? -80.809 15.561 87.511 1.00 45.19 262 ASN A CA 1
ATOM 2069 C C . ASN A 1 262 ? -81.915 14.804 88.274 1.00 45.19 262 ASN A C 1
ATOM 2071 O O . ASN A 1 262 ? -82.819 15.433 88.822 1.00 45.19 262 ASN A O 1
ATOM 2075 N N . LEU A 1 263 ? -81.865 13.471 88.348 1.00 46.03 263 LEU A N 1
ATOM 2076 C CA . LEU A 1 263 ? -82.884 12.656 89.020 1.00 46.03 263 LEU A CA 1
ATOM 2077 C C . LEU A 1 263 ? -82.240 11.551 89.865 1.00 46.03 263 LEU A C 1
ATOM 2079 O O . LEU A 1 263 ? -82.188 10.407 89.431 1.00 46.03 263 LEU A O 1
ATOM 2083 N N . GLN A 1 264 ? -81.786 11.888 91.078 1.00 34.56 264 GLN A N 1
ATOM 2084 C CA . GLN A 1 264 ? -81.839 10.998 92.252 1.00 34.56 264 GLN A CA 1
ATOM 2085 C C . GLN A 1 264 ? -81.406 11.745 93.526 1.00 34.56 264 GLN A C 1
ATOM 2087 O O . GLN A 1 264 ? -80.231 12.030 93.743 1.00 34.56 264 GLN A O 1
ATOM 2092 N N . GLY A 1 265 ? -82.394 12.074 94.364 1.00 31.47 265 GLY A N 1
ATOM 2093 C CA . GLY A 1 265 ? -82.205 12.565 95.728 1.00 31.47 265 GLY A CA 1
ATOM 2094 C C . GLY A 1 265 ? -82.127 11.409 96.746 1.00 31.47 265 GLY A C 1
ATOM 2095 O O . GLY A 1 265 ? -82.705 10.350 96.494 1.00 31.47 265 GLY A O 1
ATOM 2096 N N . PRO A 1 266 ? -81.433 11.587 97.886 1.00 46.78 266 PRO A N 1
ATOM 2097 C CA . PRO A 1 266 ? -81.053 10.510 98.800 1.00 46.78 266 PRO A CA 1
ATOM 2098 C C . PRO A 1 266 ? -81.964 10.433 100.036 1.00 46.78 266 PRO A C 1
ATOM 2100 O O . PRO A 1 266 ? -82.395 11.466 100.545 1.00 46.78 266 PRO A O 1
ATOM 2103 N N . VAL A 1 267 ? -82.185 9.235 100.595 1.00 30.11 267 VAL A N 1
ATOM 2104 C CA . VAL A 1 267 ? -82.737 9.090 101.956 1.00 30.11 267 VAL A CA 1
ATOM 2105 C C . VAL A 1 267 ? -81.999 7.996 102.744 1.00 30.11 267 VAL A C 1
ATOM 2107 O O . VAL A 1 267 ? -82.016 6.814 102.414 1.00 30.11 267 VAL A O 1
ATOM 2110 N N . CYS A 1 268 ? -81.328 8.485 103.787 1.00 31.97 268 CYS A N 1
ATOM 2111 C CA . CYS A 1 268 ? -80.715 7.841 104.955 1.00 31.97 268 CYS A CA 1
ATOM 2112 C C . CYS A 1 268 ? -81.843 7.230 105.851 1.00 31.97 268 CYS A C 1
ATOM 2114 O O . CYS A 1 268 ? -82.999 7.573 105.659 1.00 31.97 268 CYS A O 1
ATOM 2116 N N . VAL A 1 269 ? -81.700 6.349 106.848 1.00 34.09 269 VAL A N 1
ATOM 2117 C CA . VAL A 1 269 ? -80.824 6.373 108.026 1.00 34.09 269 VAL A CA 1
ATOM 2118 C C . VAL A 1 269 ? -81.027 5.078 108.860 1.00 34.09 269 VAL A C 1
ATOM 2120 O O . VAL A 1 269 ? -82.138 4.565 108.978 1.00 34.09 269 VAL A O 1
ATOM 2123 N N . THR A 1 270 ? -79.963 4.709 109.583 1.00 33.38 270 THR A N 1
ATOM 2124 C CA . THR A 1 270 ? -79.889 4.195 110.976 1.00 33.38 270 THR A CA 1
ATOM 2125 C C . THR A 1 270 ? -80.014 2.710 111.312 1.00 33.38 270 THR A C 1
ATOM 2127 O O . THR A 1 270 ? -80.893 1.976 110.877 1.00 33.38 270 THR A O 1
ATOM 2130 N N . VAL A 1 271 ? -79.071 2.312 112.170 1.00 43.09 271 VAL A N 1
ATOM 2131 C CA . VAL A 1 271 ? -78.590 0.963 112.454 1.00 43.09 271 VAL A CA 1
ATOM 2132 C C . VAL A 1 271 ? -78.939 0.551 113.890 1.00 43.09 271 VAL A C 1
ATOM 2134 O O . VAL A 1 271 ? -78.986 1.378 114.796 1.00 43.09 271 VAL A O 1
ATOM 2137 N N . ASN A 1 272 ? -79.171 -0.752 114.077 1.00 46.28 272 ASN A N 1
ATOM 2138 C CA . ASN A 1 272 ? -79.286 -1.435 115.367 1.00 46.28 272 ASN A CA 1
ATOM 2139 C C . ASN A 1 272 ? -77.890 -1.899 115.834 1.00 46.28 272 ASN A C 1
ATOM 2141 O O . ASN A 1 272 ? -77.195 -2.599 115.101 1.00 46.28 272 ASN A O 1
ATOM 2145 N N . THR A 1 273 ? -77.518 -1.619 117.081 1.00 55.44 273 THR A N 1
ATOM 2146 C CA . THR A 1 273 ? -76.162 -1.773 117.661 1.00 55.44 273 THR A CA 1
ATOM 2147 C C . THR A 1 273 ? -75.585 -3.204 117.720 1.00 55.44 273 THR A C 1
ATOM 2149 O O . THR A 1 273 ? -74.399 -3.387 118.001 1.00 55.44 273 THR A O 1
ATOM 2152 N N . SER A 1 274 ? -76.381 -4.237 117.410 1.00 50.78 274 SER A N 1
ATOM 2153 C CA . SER A 1 274 ? -75.906 -5.616 117.176 1.00 50.78 274 SER A CA 1
ATOM 2154 C C . SER A 1 274 ? -75.436 -5.838 115.734 1.00 50.78 274 SER A C 1
ATOM 2156 O O . SER A 1 274 ? -74.438 -6.523 115.519 1.00 50.78 274 SER A O 1
ATOM 2158 N N . ARG A 1 275 ? -76.114 -5.214 114.757 1.00 59.47 275 ARG A N 1
ATOM 2159 C CA . ARG A 1 275 ? -75.651 -5.153 113.365 1.00 59.47 275 ARG A CA 1
ATOM 2160 C C . ARG A 1 275 ? -74.360 -4.355 113.277 1.00 59.47 275 ARG A C 1
ATOM 2162 O O . ARG A 1 275 ? -73.494 -4.759 112.529 1.00 59.47 275 ARG A O 1
ATOM 2169 N N . ASP A 1 276 ? -74.167 -3.310 114.080 1.00 59.12 276 ASP A N 1
ATOM 2170 C CA . ASP A 1 276 ? -72.932 -2.509 114.049 1.00 59.12 276 ASP A CA 1
ATOM 2171 C C . ASP A 1 276 ? -71.658 -3.313 114.345 1.00 59.12 276 ASP A C 1
ATOM 2173 O O . ASP A 1 276 ? -70.628 -3.069 113.725 1.00 59.12 276 ASP A O 1
ATOM 2177 N N . LYS A 1 277 ? -71.694 -4.303 115.249 1.00 69.19 277 LYS A N 1
ATOM 2178 C CA . LYS A 1 277 ? -70.517 -5.149 115.539 1.00 69.19 277 LYS A CA 1
ATOM 2179 C C . LYS A 1 277 ? -70.218 -6.141 114.414 1.00 69.19 277 LYS A C 1
ATOM 2181 O O . LYS A 1 277 ? -69.054 -6.413 114.127 1.00 69.19 277 LYS A O 1
ATOM 2186 N N . GLU A 1 278 ? -71.259 -6.672 113.783 1.00 73.69 278 GLU A N 1
ATOM 2187 C CA . GLU A 1 278 ? -71.156 -7.572 112.633 1.00 73.69 278 GLU A CA 1
ATOM 2188 C C . GLU A 1 278 ? -70.747 -6.813 111.368 1.00 73.69 278 GLU A C 1
ATOM 2190 O O . GLU A 1 278 ? -69.841 -7.240 110.666 1.00 73.69 278 GLU A O 1
ATOM 2195 N N . ILE A 1 279 ? -71.303 -5.620 111.158 1.00 73.44 279 ILE A N 1
ATOM 2196 C CA . ILE A 1 279 ? -70.890 -4.640 110.153 1.00 73.44 279 ILE A CA 1
ATOM 2197 C C . ILE A 1 279 ? -69.435 -4.244 110.384 1.00 73.44 279 ILE A C 1
ATOM 2199 O O . ILE A 1 279 ? -68.690 -4.153 109.423 1.00 73.44 279 ILE A O 1
ATOM 2203 N N . LYS A 1 280 ? -68.980 -4.069 111.630 1.00 76.94 280 LYS A N 1
ATOM 2204 C CA . LYS A 1 280 ? -67.571 -3.764 111.913 1.00 76.94 280 LYS A CA 1
ATOM 2205 C C . LYS A 1 280 ? -66.644 -4.931 111.556 1.00 76.94 280 LYS A C 1
ATOM 2207 O O . LYS A 1 280 ? -65.643 -4.701 110.892 1.00 76.94 280 LYS A O 1
ATOM 2212 N N . LYS A 1 281 ? -67.009 -6.174 111.897 1.00 80.94 281 LYS A N 1
ATOM 2213 C CA . LYS A 1 281 ? -66.266 -7.378 111.471 1.00 80.94 281 LYS A CA 1
ATOM 2214 C C . LYS A 1 281 ? -66.269 -7.567 109.953 1.00 80.94 281 LYS A C 1
ATOM 2216 O O . LYS A 1 281 ? -65.227 -7.860 109.380 1.00 80.94 281 LYS A O 1
ATOM 2221 N N . LEU A 1 282 ? -67.418 -7.388 109.305 1.00 80.94 282 LEU A N 1
ATOM 2222 C CA . LEU A 1 282 ? -67.551 -7.464 107.851 1.00 80.94 282 LEU A CA 1
ATOM 2223 C C . LEU A 1 282 ? -66.795 -6.328 107.167 1.00 80.94 282 LEU A C 1
ATOM 2225 O O . LEU A 1 282 ? -66.172 -6.568 106.148 1.00 80.94 282 LEU A O 1
ATOM 2229 N N . ASN A 1 283 ? -66.771 -5.126 107.739 1.00 78.69 283 ASN A N 1
ATOM 2230 C CA . ASN A 1 283 ? -65.976 -4.010 107.234 1.00 78.69 283 ASN A CA 1
ATOM 2231 C C . ASN A 1 283 ? -64.479 -4.278 107.395 1.00 78.69 283 ASN A C 1
ATOM 2233 O O . ASN A 1 283 ? -63.726 -4.012 106.471 1.00 78.69 283 ASN A O 1
ATOM 2237 N N . GLU A 1 284 ? -64.037 -4.854 108.515 1.00 82.88 284 GLU A N 1
ATOM 2238 C CA . GLU A 1 284 ? -62.648 -5.295 108.695 1.00 82.88 284 GLU A CA 1
ATOM 2239 C C . GLU A 1 284 ? -62.265 -6.416 107.710 1.00 82.88 284 GLU A C 1
ATOM 2241 O O . GLU A 1 284 ? -61.134 -6.449 107.224 1.00 82.88 284 GLU A O 1
ATOM 2246 N N . GLU A 1 285 ? -63.192 -7.324 107.388 1.00 84.50 285 GLU A N 1
ATOM 2247 C CA . GLU A 1 285 ? -63.006 -8.370 106.374 1.00 84.50 285 GLU A CA 1
ATOM 2248 C C . GLU A 1 285 ? -62.978 -7.786 104.955 1.00 84.50 285 GLU A C 1
ATOM 2250 O O . GLU A 1 285 ? -62.099 -8.127 104.170 1.00 84.50 285 GLU A O 1
ATOM 2255 N N . ILE A 1 286 ? -63.887 -6.860 104.639 1.00 81.62 286 ILE A N 1
ATOM 2256 C CA . ILE A 1 286 ? -63.932 -6.118 103.374 1.00 81.62 286 ILE A CA 1
ATOM 2257 C C . ILE A 1 286 ? -62.642 -5.325 103.193 1.00 81.62 286 ILE A C 1
ATOM 2259 O O . ILE A 1 286 ? -62.092 -5.324 102.098 1.00 81.62 286 ILE A O 1
ATOM 2263 N N . GLU A 1 287 ? -62.114 -4.704 104.245 1.00 82.19 287 GLU A N 1
ATOM 2264 C CA . GLU A 1 287 ? -60.871 -3.943 104.151 1.00 82.19 287 GLU A CA 1
ATOM 2265 C C . GLU A 1 287 ? -59.651 -4.858 104.009 1.00 82.19 287 GLU A C 1
ATOM 2267 O O . GLU A 1 287 ? -58.752 -4.577 103.216 1.00 82.19 287 GLU A O 1
ATOM 2272 N N . ARG A 1 288 ? -59.653 -6.027 104.667 1.00 86.00 288 ARG A N 1
ATOM 2273 C CA . ARG A 1 288 ? -58.657 -7.082 104.411 1.00 86.00 288 ARG A CA 1
ATOM 2274 C C . ARG A 1 288 ? -58.737 -7.623 102.982 1.00 86.00 288 ARG A C 1
ATOM 2276 O O . ARG A 1 288 ? -57.695 -7.864 102.373 1.00 86.00 288 ARG A O 1
ATOM 2283 N N . LEU A 1 289 ? -59.936 -7.808 102.434 1.00 85.12 289 LEU A N 1
ATOM 2284 C CA . LEU A 1 289 ? -60.144 -8.269 101.061 1.00 85.12 289 LEU A CA 1
ATOM 2285 C C . LEU A 1 289 ? -59.768 -7.198 100.035 1.00 85.12 289 LEU A C 1
ATOM 2287 O O . LEU A 1 289 ? -59.136 -7.535 99.041 1.00 85.12 289 LEU A O 1
ATOM 2291 N N . LYS A 1 290 ? -60.069 -5.921 100.288 1.00 83.31 290 LYS A N 1
ATOM 2292 C CA . LYS A 1 290 ? -59.626 -4.802 99.446 1.00 83.31 290 LYS A CA 1
ATOM 2293 C C . LYS A 1 290 ? -58.110 -4.676 99.425 1.00 83.31 290 LYS A C 1
ATOM 2295 O O . LYS A 1 290 ? -57.558 -4.550 98.341 1.00 83.31 290 LYS A O 1
ATOM 2300 N N . ASN A 1 291 ? -57.439 -4.783 100.575 1.00 88.00 291 ASN A N 1
ATOM 2301 C CA . ASN A 1 291 ? -55.974 -4.767 100.622 1.00 88.00 291 ASN A CA 1
ATOM 2302 C C . ASN A 1 291 ? -55.380 -5.923 99.801 1.00 88.00 291 ASN A C 1
ATOM 2304 O O . ASN A 1 291 ? -54.513 -5.701 98.958 1.00 88.00 291 ASN A O 1
ATOM 2308 N N . LYS A 1 292 ? -55.929 -7.137 99.939 1.00 89.81 292 LYS A N 1
ATOM 2309 C CA . LYS A 1 292 ? -55.544 -8.272 99.083 1.00 89.81 292 LYS A CA 1
ATOM 2310 C C . LYS A 1 292 ? -55.814 -8.008 97.599 1.00 89.81 292 LYS A C 1
ATOM 2312 O O . LYS A 1 292 ? -54.989 -8.370 96.772 1.00 89.81 292 LYS A O 1
ATOM 2317 N N . LEU A 1 293 ? -56.932 -7.368 97.253 1.00 82.94 293 LEU A N 1
ATOM 2318 C CA . LEU A 1 293 ? -57.257 -7.009 95.870 1.00 82.94 293 LEU A CA 1
ATOM 2319 C C . LEU A 1 293 ? -56.254 -5.994 95.303 1.00 82.94 293 LEU A C 1
ATOM 2321 O O . LEU A 1 293 ? -55.834 -6.122 94.157 1.00 82.94 293 LEU A O 1
ATOM 2325 N N . THR A 1 294 ? -55.836 -5.011 96.106 1.00 85.56 294 THR A N 1
ATOM 2326 C CA . THR A 1 294 ? -54.813 -4.039 95.701 1.00 85.56 294 THR A CA 1
ATOM 2327 C C . THR A 1 294 ? -53.437 -4.677 95.545 1.00 85.56 294 THR A C 1
ATOM 2329 O O . THR A 1 294 ? -52.697 -4.295 94.643 1.00 85.56 294 THR A O 1
ATOM 2332 N N . ASP A 1 295 ? -53.103 -5.671 96.369 1.00 87.31 295 ASP A N 1
ATOM 2333 C CA . ASP A 1 295 ? -51.848 -6.416 96.250 1.00 87.31 295 ASP A CA 1
ATOM 2334 C C . ASP A 1 295 ? -51.849 -7.317 95.009 1.00 87.31 295 ASP A C 1
ATOM 2336 O O . ASP A 1 295 ? -50.866 -7.336 94.271 1.00 87.31 295 ASP A O 1
ATOM 2340 N N . ILE A 1 296 ? -52.968 -7.992 94.717 1.00 86.25 296 ILE A N 1
ATOM 2341 C CA . ILE A 1 296 ? -53.150 -8.759 93.475 1.00 86.25 296 ILE A CA 1
ATOM 2342 C C . ILE A 1 296 ? -53.038 -7.834 92.261 1.00 86.25 296 ILE A C 1
ATOM 2344 O O . ILE A 1 296 ? -52.283 -8.134 91.345 1.00 86.25 296 ILE A O 1
ATOM 2348 N N . SER A 1 297 ? -53.696 -6.674 92.280 1.00 85.19 297 SER A N 1
ATOM 2349 C CA . SER A 1 297 ? -53.633 -5.709 91.177 1.00 85.19 297 SER A CA 1
ATOM 2350 C C . SER A 1 297 ? -52.215 -5.155 90.955 1.00 85.19 297 SER A C 1
ATOM 2352 O O . SER A 1 297 ? -51.784 -4.992 89.814 1.00 85.19 297 SER A O 1
ATOM 2354 N N . LYS A 1 298 ? -51.436 -4.931 92.024 1.00 88.81 298 LYS A N 1
ATOM 2355 C CA . LYS A 1 298 ? -50.010 -4.571 91.911 1.00 88.81 298 LYS A CA 1
ATOM 2356 C C . LYS A 1 298 ? -49.173 -5.701 91.310 1.00 88.81 298 LYS A C 1
ATOM 2358 O O . LYS A 1 298 ? -48.308 -5.427 90.482 1.00 88.81 298 LYS A O 1
ATOM 2363 N N . LEU A 1 299 ? -49.421 -6.948 91.711 1.00 87.81 299 LEU A N 1
ATOM 2364 C CA . LEU A 1 299 ? -48.736 -8.121 91.161 1.00 87.81 299 LEU A CA 1
ATOM 2365 C C . LEU A 1 299 ? -49.094 -8.354 89.686 1.00 87.81 299 LEU A C 1
ATOM 2367 O O . LEU A 1 299 ? -48.218 -8.697 88.898 1.00 87.81 299 LEU A O 1
ATOM 2371 N N . GLU A 1 300 ? -50.347 -8.119 89.293 1.00 82.56 300 GLU A N 1
ATOM 2372 C CA . GLU A 1 300 ? -50.792 -8.160 87.895 1.00 82.56 300 GLU A CA 1
ATOM 2373 C C . GLU A 1 300 ? -50.106 -7.078 87.052 1.00 82.56 300 GLU A C 1
ATOM 2375 O O . GLU A 1 300 ? -49.638 -7.376 85.954 1.00 82.56 300 GLU A O 1
ATOM 2380 N N . GLY A 1 301 ? -49.961 -5.857 87.580 1.00 87.81 301 GLY A N 1
ATOM 2381 C CA . GLY A 1 301 ? -49.191 -4.790 86.933 1.00 87.81 301 GLY A CA 1
ATOM 2382 C C . GLY A 1 301 ? -47.717 -5.162 86.742 1.00 87.81 301 GLY A C 1
ATOM 2383 O O . GLY A 1 301 ? -47.194 -5.077 85.635 1.00 87.81 301 GLY A O 1
ATOM 2384 N N . GLN A 1 302 ? -47.065 -5.682 87.787 1.00 88.12 302 GLN A N 1
ATOM 2385 C CA . GLN A 1 302 ? -45.677 -6.155 87.702 1.00 88.12 302 GLN A CA 1
ATOM 2386 C C . GLN A 1 302 ? -45.503 -7.315 86.713 1.00 88.12 302 GLN A C 1
ATOM 2388 O O . GLN A 1 302 ? -44.482 -7.403 86.030 1.00 88.12 302 GLN A O 1
ATOM 2393 N N . LEU A 1 303 ? -46.489 -8.213 86.619 1.00 86.75 303 LEU A N 1
ATOM 2394 C CA . LEU A 1 303 ? -46.480 -9.297 85.643 1.00 86.75 303 LEU A CA 1
ATOM 2395 C C . LEU A 1 303 ? -46.646 -8.766 84.214 1.00 86.75 303 LEU A C 1
ATOM 2397 O O . LEU A 1 303 ? -45.945 -9.242 83.321 1.00 86.75 303 LEU A O 1
ATOM 2401 N N . ALA A 1 304 ? -47.528 -7.787 83.997 1.00 85.69 304 ALA A N 1
ATOM 2402 C CA . ALA A 1 304 ? -47.719 -7.144 82.699 1.00 85.69 304 ALA A CA 1
ATOM 2403 C C . ALA A 1 304 ? -46.441 -6.431 82.229 1.00 85.69 304 ALA A C 1
ATOM 2405 O O . ALA A 1 304 ? -46.002 -6.658 81.100 1.00 85.69 304 ALA A O 1
ATOM 2406 N N . ASP A 1 305 ? -45.784 -5.676 83.113 1.00 89.00 305 ASP A N 1
ATOM 2407 C CA . ASP A 1 305 ? -44.505 -5.018 82.822 1.00 89.00 305 ASP A CA 1
ATOM 2408 C C . ASP A 1 305 ? -43.401 -6.044 82.515 1.00 89.00 305 ASP A C 1
ATOM 2410 O O . ASP A 1 305 ? -42.654 -5.901 81.547 1.00 89.00 305 ASP A O 1
ATOM 2414 N N . ALA A 1 306 ? -43.329 -7.141 83.279 1.00 87.56 306 ALA A N 1
ATOM 2415 C CA . ALA A 1 306 ? -42.374 -8.222 83.025 1.00 87.56 306 ALA A CA 1
ATOM 2416 C C . ALA A 1 306 ? -42.638 -8.964 81.700 1.00 87.56 306 ALA A C 1
ATOM 2418 O O . ALA A 1 306 ? -41.702 -9.464 81.073 1.00 87.56 306 ALA A O 1
ATOM 2419 N N . VAL A 1 307 ? -43.899 -9.066 81.266 1.00 89.00 307 VAL A N 1
ATOM 2420 C CA . VAL A 1 307 ? -44.267 -9.625 79.955 1.00 89.00 307 VAL A CA 1
ATOM 2421 C C . VAL A 1 307 ? -43.874 -8.669 78.830 1.00 89.00 307 VAL A C 1
ATOM 2423 O O . VAL A 1 307 ? -43.269 -9.125 77.861 1.00 89.00 307 VAL A O 1
ATOM 2426 N N . ALA A 1 308 ? -44.132 -7.367 78.973 1.00 88.62 308 ALA A N 1
ATOM 2427 C CA . ALA A 1 308 ? -43.716 -6.359 77.999 1.00 88.62 308 ALA A CA 1
ATOM 2428 C C . ALA A 1 308 ? -42.187 -6.348 77.815 1.00 88.62 308 ALA A C 1
ATOM 2430 O O . ALA A 1 308 ? -41.697 -6.425 76.690 1.00 88.62 308 ALA A O 1
ATOM 2431 N N . PHE A 1 309 ? -41.431 -6.391 78.916 1.00 89.44 309 PHE A N 1
ATOM 2432 C CA . PHE A 1 309 ? -39.966 -6.436 78.878 1.00 89.44 309 PHE A CA 1
ATOM 2433 C C . PHE A 1 309 ? -39.428 -7.711 78.207 1.00 89.44 309 PHE A C 1
ATOM 2435 O O . PHE A 1 309 ? -38.427 -7.677 77.491 1.00 89.44 309 PHE A O 1
ATOM 2442 N N . ARG A 1 310 ? -40.097 -8.857 78.410 1.00 88.56 310 ARG A N 1
ATOM 2443 C CA . ARG A 1 310 ? -39.757 -10.102 77.702 1.00 88.56 310 ARG A CA 1
ATOM 2444 C C . ARG A 1 310 ? -39.995 -9.988 76.200 1.00 88.56 310 ARG A C 1
ATOM 2446 O O . ARG A 1 310 ? -39.151 -10.453 75.442 1.00 88.56 310 ARG A O 1
ATOM 2453 N N . GLN A 1 311 ? -41.095 -9.363 75.783 1.00 88.25 311 GLN A N 1
ATOM 2454 C CA . GLN A 1 311 ? -41.404 -9.170 74.368 1.00 88.25 311 GLN A CA 1
ATOM 2455 C C . GLN A 1 311 ? -40.365 -8.268 73.684 1.00 88.25 311 GLN A C 1
ATOM 2457 O O . GLN A 1 311 ? -39.824 -8.637 72.646 1.00 88.25 311 GLN A O 1
ATOM 2462 N N . GLU A 1 312 ? -39.996 -7.144 74.307 1.00 90.38 312 GLU A N 1
ATOM 2463 C CA . GLU A 1 312 ? -38.948 -6.249 73.788 1.00 90.38 312 GLU A CA 1
ATOM 2464 C C . GLU A 1 312 ? -37.576 -6.934 73.702 1.00 90.38 312 GLU A C 1
ATOM 2466 O O . GLU A 1 312 ? -36.799 -6.702 72.767 1.00 90.38 312 GLU A O 1
ATOM 2471 N N . HIS A 1 313 ? -37.267 -7.804 74.666 1.00 91.62 313 HIS A N 1
ATOM 2472 C CA . HIS A 1 313 ? -36.046 -8.599 74.653 1.00 91.62 313 HIS A CA 1
ATOM 2473 C C . HIS A 1 313 ? -36.050 -9.637 73.516 1.00 91.62 313 HIS A C 1
ATOM 2475 O O . HIS A 1 313 ? -35.036 -9.794 72.833 1.00 91.62 313 HIS A O 1
ATOM 2481 N N . GLU A 1 314 ? -37.175 -10.311 73.260 1.00 90.50 314 GLU A N 1
ATOM 2482 C CA . GLU A 1 314 ? -37.324 -11.224 72.116 1.00 90.50 314 GLU A CA 1
ATOM 2483 C C . GLU A 1 314 ? -37.184 -10.489 70.773 1.00 90.50 314 GLU A C 1
ATOM 2485 O O . GLU A 1 314 ? -36.416 -10.924 69.909 1.00 90.50 314 GLU A O 1
ATOM 2490 N N . ASP A 1 315 ? -37.830 -9.332 70.617 1.00 92.19 315 ASP A N 1
ATOM 2491 C CA . ASP A 1 315 ? -37.726 -8.505 69.409 1.00 92.19 315 ASP A CA 1
ATOM 2492 C C . ASP A 1 315 ? -36.282 -8.020 69.182 1.00 92.19 315 ASP A C 1
ATOM 2494 O O . ASP A 1 315 ? -35.761 -8.045 68.058 1.00 92.19 315 ASP A O 1
ATOM 2498 N N . SER A 1 316 ? -35.586 -7.655 70.262 1.00 92.38 316 SER A N 1
ATOM 2499 C CA . SER A 1 316 ? -34.166 -7.292 70.229 1.00 92.38 316 SER A CA 1
ATOM 2500 C C . SER A 1 316 ? -33.282 -8.464 69.795 1.00 92.38 316 SER A C 1
ATOM 2502 O O . SER A 1 316 ? -32.387 -8.273 68.969 1.00 92.38 316 SER A O 1
ATOM 2504 N N . ILE A 1 317 ? -33.554 -9.686 70.272 1.00 93.69 317 ILE A N 1
ATOM 2505 C CA . ILE A 1 317 ? -32.858 -10.909 69.836 1.00 93.69 317 ILE A CA 1
ATOM 2506 C C . ILE A 1 317 ? -33.092 -11.167 68.344 1.00 93.69 317 ILE A C 1
ATOM 2508 O O . ILE A 1 317 ? -32.149 -11.503 67.622 1.00 93.69 317 ILE A O 1
ATOM 2512 N N . HIS A 1 318 ? -34.324 -11.011 67.857 1.00 93.44 318 HIS A N 1
ATOM 2513 C CA . HIS A 1 318 ? -34.634 -11.176 66.436 1.00 93.44 318 HIS A CA 1
ATOM 2514 C C . HIS A 1 318 ? -33.882 -10.165 65.568 1.00 93.44 318 HIS A C 1
ATOM 2516 O O . HIS A 1 318 ? -33.306 -10.541 64.541 1.00 93.44 318 HIS A O 1
ATOM 2522 N N . LYS A 1 319 ? -33.804 -8.907 66.013 1.00 94.38 319 LYS A N 1
ATOM 2523 C CA . LYS A 1 319 ? -33.032 -7.859 65.336 1.00 94.38 319 LYS A CA 1
ATOM 2524 C C . LYS A 1 319 ? -31.530 -8.159 65.335 1.00 94.38 319 LYS A C 1
ATOM 2526 O O . LYS A 1 319 ? -30.889 -8.026 64.294 1.00 94.38 319 LYS A O 1
ATOM 2531 N N . LEU A 1 320 ? -30.985 -8.638 66.455 1.00 93.69 320 LEU A N 1
ATOM 2532 C CA . LEU A 1 320 ? -29.585 -9.068 66.574 1.00 93.69 320 LEU A CA 1
ATOM 2533 C C . LEU A 1 320 ? -29.260 -10.213 65.606 1.00 93.69 320 LEU A C 1
ATOM 2535 O O . LEU A 1 320 ? -28.290 -10.123 64.858 1.00 93.69 320 LEU A O 1
ATOM 2539 N N . LYS A 1 321 ? -30.114 -11.243 65.535 1.00 94.38 321 LYS A N 1
ATOM 2540 C CA . LYS A 1 321 ? -29.963 -12.359 64.582 1.00 94.38 321 LYS A CA 1
ATOM 2541 C C . LYS A 1 321 ? -30.023 -11.898 63.122 1.00 94.38 321 LYS A C 1
ATOM 2543 O O . LYS A 1 321 ? -29.306 -12.438 62.277 1.00 94.38 321 LYS A O 1
ATOM 2548 N N . GLY A 1 322 ? -30.871 -10.913 62.815 1.00 94.62 322 GLY A N 1
ATOM 2549 C CA . GLY A 1 322 ? -30.939 -10.288 61.491 1.00 94.62 322 GLY A CA 1
ATOM 2550 C C . GLY A 1 322 ? -29.626 -9.597 61.114 1.00 94.62 322 GLY A C 1
ATOM 2551 O O . GLY A 1 322 ? -29.057 -9.886 60.060 1.00 94.62 322 GLY A O 1
ATOM 2552 N N . LEU A 1 323 ? -29.102 -8.761 62.015 1.00 94.38 323 LEU A N 1
ATOM 2553 C CA . LEU A 1 323 ? -27.822 -8.070 61.832 1.00 94.38 323 LEU A CA 1
ATOM 2554 C C . LEU A 1 323 ? -26.639 -9.046 61.740 1.00 94.38 323 LEU A C 1
ATOM 2556 O O . LEU A 1 323 ? -25.753 -8.855 60.912 1.00 94.38 323 LEU A O 1
ATOM 2560 N N . GLU A 1 324 ? -26.630 -10.128 62.522 1.00 95.06 324 GLU A N 1
ATOM 2561 C CA . GLU A 1 324 ? -25.599 -11.169 62.429 1.00 95.06 324 GLU A CA 1
ATOM 2562 C C . GLU A 1 324 ? -25.584 -11.860 61.062 1.00 95.06 324 GLU A C 1
ATOM 2564 O O . GLU A 1 324 ? -24.508 -12.079 60.500 1.00 95.06 324 GLU A O 1
ATOM 2569 N N . LYS A 1 325 ? -26.757 -12.188 60.502 1.00 96.25 325 LYS A N 1
ATOM 2570 C CA . LYS A 1 325 ? -26.849 -12.734 59.139 1.00 96.25 325 LYS A CA 1
ATOM 2571 C C . LYS A 1 325 ? -26.302 -11.748 58.114 1.00 96.25 325 LYS A C 1
ATOM 2573 O O . LYS A 1 325 ? -25.510 -12.145 57.264 1.00 96.25 325 LYS A O 1
ATOM 2578 N N . GLN A 1 326 ? -26.675 -10.477 58.224 1.00 95.62 326 GLN A N 1
ATOM 2579 C CA . GLN A 1 326 ? -26.221 -9.434 57.308 1.00 95.62 326 GLN A CA 1
ATOM 2580 C C . GLN A 1 326 ? -24.696 -9.243 57.382 1.00 95.62 326 GLN A C 1
ATOM 2582 O O . GLN A 1 326 ? -24.027 -9.207 56.354 1.00 95.62 326 GLN A O 1
ATOM 2587 N N . CYS A 1 327 ? -24.119 -9.254 58.588 1.00 94.44 327 CYS A N 1
ATOM 2588 C CA . CYS A 1 327 ? -22.670 -9.239 58.797 1.00 94.44 327 CYS A CA 1
ATOM 2589 C C . CYS A 1 327 ? -21.954 -10.448 58.177 1.00 94.44 327 CYS A C 1
ATOM 2591 O O . CYS A 1 327 ? -20.827 -10.300 57.709 1.00 94.44 327 CYS A O 1
ATOM 2593 N N . ARG A 1 328 ? -22.563 -11.643 58.169 1.00 96.31 328 ARG A N 1
ATOM 2594 C CA . ARG A 1 328 ? -21.973 -12.821 57.503 1.00 96.31 328 ARG A CA 1
ATOM 2595 C C . ARG A 1 328 ? -21.964 -12.668 55.985 1.00 96.31 328 ARG A C 1
ATOM 2597 O O . ARG A 1 328 ? -20.936 -12.942 55.379 1.00 96.31 328 ARG A O 1
ATOM 2604 N N . VAL A 1 329 ? -23.067 -12.200 55.399 1.00 95.94 329 VAL A N 1
ATOM 2605 C CA . VAL A 1 329 ? -23.161 -11.962 53.948 1.00 95.94 329 VAL A CA 1
ATOM 2606 C C . VAL A 1 329 ? -22.129 -10.924 53.510 1.00 95.94 329 VAL A C 1
ATOM 2608 O O . VAL A 1 329 ? -21.333 -11.201 52.622 1.00 95.94 329 VAL A O 1
ATOM 2611 N N . LEU A 1 330 ? -22.040 -9.794 54.217 1.00 95.19 330 LEU A N 1
ATOM 2612 C CA . LEU A 1 330 ? -21.061 -8.746 53.911 1.00 95.19 330 LEU A CA 1
ATOM 2613 C C . LEU A 1 330 ? -19.604 -9.220 54.044 1.00 95.19 330 LEU A C 1
ATOM 2615 O O . LEU A 1 330 ? -18.729 -8.740 53.326 1.00 95.19 330 LEU A O 1
ATOM 2619 N N . ARG A 1 331 ? -19.310 -10.157 54.958 1.00 96.06 331 ARG A N 1
ATOM 2620 C CA . ARG A 1 331 ? -17.970 -10.762 55.049 1.00 96.06 331 ARG A CA 1
ATOM 2621 C C . ARG A 1 331 ? -17.658 -11.631 53.836 1.00 96.06 331 ARG A C 1
ATOM 2623 O O . ARG A 1 331 ? -16.557 -11.508 53.311 1.00 96.06 331 ARG A O 1
ATOM 2630 N N . GLN A 1 332 ? -18.614 -12.440 53.387 1.00 96.50 332 GLN A N 1
ATOM 2631 C CA . GLN A 1 332 ? -18.445 -13.258 52.187 1.00 96.50 332 GLN A CA 1
ATOM 2632 C C . GLN A 1 332 ? -18.240 -12.378 50.948 1.00 96.50 332 GLN A C 1
ATOM 2634 O O . GLN A 1 332 ? -17.268 -12.561 50.226 1.00 96.50 332 GLN A O 1
ATOM 2639 N N . GLU A 1 333 ? -19.077 -11.354 50.762 1.00 96.62 333 GLU A N 1
ATOM 2640 C CA . GLU A 1 333 ? -18.936 -10.401 49.653 1.00 96.62 333 GLU A CA 1
ATOM 2641 C C . GLU A 1 333 ? -17.576 -9.689 49.682 1.00 96.62 333 GLU A C 1
ATOM 2643 O O . GLU A 1 333 ? -16.937 -9.524 48.645 1.00 96.62 333 GLU A O 1
ATOM 2648 N N . LYS A 1 334 ? -17.080 -9.308 50.868 1.00 96.19 334 LYS A N 1
ATOM 2649 C CA . LYS A 1 334 ? -15.740 -8.724 51.020 1.00 96.19 334 LYS A CA 1
ATOM 2650 C C . LYS A 1 334 ? -14.638 -9.694 50.580 1.00 96.19 334 LYS A C 1
ATOM 2652 O O . LYS A 1 334 ? -13.677 -9.256 49.948 1.00 96.19 334 LYS A O 1
ATOM 2657 N N . GLU A 1 335 ? -14.732 -10.968 50.948 1.00 96.94 335 GLU A N 1
ATOM 2658 C CA . GLU A 1 335 ? -13.752 -11.993 50.566 1.00 96.94 335 GLU A CA 1
ATOM 2659 C C . GLU A 1 335 ? -13.775 -12.251 49.054 1.00 96.94 335 GLU A C 1
ATOM 2661 O O . GLU A 1 335 ? -12.717 -12.269 48.419 1.00 96.94 335 GLU A O 1
ATOM 2666 N N . ASP A 1 336 ? -14.967 -12.337 48.463 1.00 96.81 336 ASP A N 1
ATOM 2667 C CA . ASP A 1 336 ? -15.148 -12.528 47.023 1.00 96.81 336 ASP A CA 1
ATOM 2668 C C . ASP A 1 336 ? -14.605 -11.328 46.228 1.00 96.81 336 ASP A C 1
ATOM 2670 O O . ASP A 1 336 ? -13.848 -11.500 45.269 1.00 96.81 336 ASP A O 1
ATOM 2674 N N . LEU A 1 337 ? -14.904 -10.100 46.668 1.00 96.00 337 LEU A N 1
ATOM 2675 C CA . LEU A 1 337 ? -14.359 -8.875 46.073 1.00 96.00 337 LEU A CA 1
ATOM 2676 C C . LEU A 1 337 ? -12.837 -8.791 46.223 1.00 96.00 337 LEU A C 1
ATOM 2678 O O . LEU A 1 337 ? -12.145 -8.366 45.297 1.00 96.00 337 LEU A O 1
ATOM 2682 N N . HIS A 1 338 ? -12.289 -9.209 47.367 1.00 97.25 338 HIS A N 1
ATOM 2683 C CA . HIS A 1 338 ? -10.842 -9.229 47.568 1.00 97.25 338 HIS A CA 1
ATOM 2684 C C . HIS A 1 338 ? -10.155 -10.206 46.609 1.00 97.25 338 HIS A C 1
ATOM 2686 O O . HIS A 1 338 ? -9.134 -9.863 46.014 1.00 97.25 338 HIS A O 1
ATOM 2692 N N . LYS A 1 339 ? -10.740 -11.389 46.397 1.00 97.69 339 LYS A N 1
ATOM 2693 C CA . LYS A 1 339 ? -10.233 -12.364 45.427 1.00 97.69 339 LYS A CA 1
ATOM 2694 C C . LYS A 1 339 ? -10.254 -11.803 44.002 1.00 97.69 339 LYS A C 1
ATOM 2696 O O . LYS A 1 339 ? -9.238 -11.861 43.312 1.00 97.69 339 LYS A O 1
ATOM 2701 N N . GLN A 1 340 ? -11.362 -11.180 43.595 1.00 96.81 340 GLN A N 1
ATOM 2702 C CA . GLN A 1 340 ? -11.468 -10.532 42.282 1.00 96.81 340 GLN A CA 1
ATOM 2703 C C . GLN A 1 340 ? -10.430 -9.414 42.097 1.00 96.81 340 GLN A C 1
ATOM 2705 O O . GLN A 1 340 ? -9.852 -9.283 41.016 1.00 96.81 340 GLN A O 1
ATOM 2710 N N . LEU A 1 341 ? -10.154 -8.632 43.147 1.00 96.56 341 LEU A N 1
ATOM 2711 C CA . LEU A 1 341 ? -9.138 -7.578 43.121 1.00 96.56 341 LEU A CA 1
ATOM 2712 C C . LEU A 1 341 ? -7.727 -8.146 42.910 1.00 96.56 341 LEU A C 1
ATOM 2714 O O . LEU A 1 341 ? -6.957 -7.592 42.123 1.00 96.56 341 LEU A O 1
ATOM 2718 N N . VAL A 1 342 ? -7.384 -9.244 43.589 1.00 97.88 342 VAL A N 1
ATOM 2719 C CA . VAL A 1 342 ? -6.081 -9.910 43.432 1.00 97.88 342 VAL A CA 1
ATOM 2720 C C . VAL A 1 342 ? -5.920 -10.442 42.009 1.00 97.88 342 VAL A C 1
ATOM 2722 O O . VAL A 1 342 ? -4.929 -10.127 41.353 1.00 97.88 342 VAL A O 1
ATOM 2725 N N . GLU A 1 343 ? -6.922 -11.150 41.487 1.00 96.94 343 GLU A N 1
ATOM 2726 C CA . GLU A 1 343 ? -6.899 -11.675 40.116 1.00 96.94 343 GLU A CA 1
ATOM 2727 C C . GLU A 1 343 ? -6.793 -10.557 39.066 1.00 96.94 343 GLU A C 1
ATOM 2729 O O . GLU A 1 343 ? -6.075 -10.687 38.072 1.00 96.94 343 GLU A O 1
ATOM 2734 N N . ALA A 1 344 ? -7.488 -9.434 39.274 1.00 94.75 344 ALA A N 1
ATOM 2735 C CA . ALA A 1 344 ? -7.391 -8.271 38.397 1.00 94.75 344 ALA A CA 1
ATOM 2736 C C . ALA A 1 344 ? -5.996 -7.625 38.448 1.00 94.75 344 ALA A C 1
ATOM 2738 O O . ALA A 1 344 ? -5.452 -7.257 37.406 1.00 94.75 344 ALA A O 1
ATOM 2739 N N . SER A 1 345 ? -5.397 -7.527 39.637 1.00 97.00 345 SER A N 1
ATOM 2740 C CA . SER A 1 345 ? -4.043 -6.997 39.831 1.00 97.00 345 SER A CA 1
ATOM 2741 C C . SER A 1 345 ? -2.981 -7.863 39.145 1.00 97.00 345 SER A C 1
ATOM 2743 O O . SER A 1 345 ? -2.096 -7.346 38.459 1.00 97.00 345 SER A O 1
ATOM 2745 N N . GLU A 1 346 ? -3.091 -9.189 39.253 1.00 97.75 346 GLU A N 1
ATOM 2746 C CA . GLU A 1 346 ? -2.188 -10.123 38.572 1.00 97.75 346 GLU A CA 1
ATOM 2747 C C . GLU A 1 346 ? -2.318 -10.038 37.048 1.00 97.75 346 GLU A C 1
ATOM 2749 O O . GLU A 1 346 ? -1.301 -9.953 36.351 1.00 97.75 346 GLU A O 1
ATOM 2754 N N . ARG A 1 347 ? -3.553 -9.957 36.531 1.00 96.44 347 ARG A N 1
ATOM 2755 C CA . ARG A 1 347 ? -3.815 -9.723 35.102 1.00 96.44 347 ARG A CA 1
ATOM 2756 C C . ARG A 1 347 ? -3.187 -8.419 34.612 1.00 96.44 347 ARG A C 1
ATOM 2758 O O . ARG A 1 347 ? -2.496 -8.426 33.595 1.00 96.44 347 ARG A O 1
ATOM 2765 N N . LEU A 1 348 ? -3.345 -7.325 35.358 1.00 95.12 348 LEU A N 1
ATOM 2766 C CA . LEU A 1 348 ? -2.737 -6.033 35.023 1.00 95.12 348 LEU A CA 1
ATOM 2767 C C . LEU A 1 348 ? -1.202 -6.126 34.983 1.00 95.12 348 LEU A C 1
ATOM 2769 O O . LEU A 1 348 ? -0.549 -5.566 34.100 1.00 95.12 348 LEU A O 1
ATOM 2773 N N . LYS A 1 349 ? -0.606 -6.861 35.927 1.00 97.50 349 LYS A N 1
ATOM 2774 C CA . LYS A 1 349 ? 0.848 -7.045 36.009 1.00 97.50 349 LYS A CA 1
ATOM 2775 C C . LYS A 1 349 ? 1.391 -7.851 34.827 1.00 97.50 349 LYS A C 1
ATOM 2777 O O . LYS A 1 349 ? 2.464 -7.519 34.318 1.00 97.50 349 LYS A O 1
ATOM 2782 N N . MET A 1 350 ? 0.648 -8.865 34.379 1.00 95.81 350 MET A N 1
ATOM 2783 C CA . MET A 1 350 ? 0.973 -9.659 33.192 1.00 95.81 350 MET A CA 1
ATOM 2784 C C . MET A 1 350 ? 0.888 -8.811 31.918 1.00 95.81 350 MET A C 1
ATOM 2786 O O . MET A 1 350 ? 1.880 -8.712 31.200 1.00 95.81 350 MET A O 1
ATOM 2790 N N . GLN A 1 351 ? -0.214 -8.079 31.722 1.00 95.62 351 GLN A N 1
ATOM 2791 C CA . GLN A 1 351 ? -0.378 -7.161 30.586 1.00 95.62 351 GLN A CA 1
ATOM 2792 C C . GLN A 1 351 ? 0.705 -6.075 30.548 1.00 95.62 351 GLN A C 1
ATOM 2794 O O . GLN A 1 351 ? 1.237 -5.745 29.493 1.00 95.62 351 GLN A O 1
ATOM 2799 N N . SER A 1 352 ? 1.101 -5.541 31.708 1.00 95.50 352 SER A N 1
ATOM 2800 C CA . SER A 1 352 ? 2.194 -4.568 31.799 1.00 95.50 352 SER A CA 1
ATOM 2801 C C . SER A 1 352 ? 3.545 -5.157 31.374 1.00 95.50 352 SER A C 1
ATOM 2803 O O . SER A 1 352 ? 4.389 -4.438 30.838 1.00 95.50 352 SER A O 1
ATOM 2805 N N . LYS A 1 353 ? 3.777 -6.453 31.617 1.00 97.00 353 LYS A N 1
ATOM 2806 C CA . LYS A 1 353 ? 4.986 -7.145 31.156 1.00 97.00 353 LYS A CA 1
ATOM 2807 C C . LYS A 1 353 ? 4.948 -7.360 29.643 1.00 97.00 353 LYS A C 1
ATOM 2809 O O . LYS A 1 353 ? 5.901 -6.971 28.981 1.00 97.00 353 LYS A O 1
ATOM 2814 N N . GLU A 1 354 ? 3.845 -7.878 29.115 1.00 95.69 354 GLU A N 1
ATOM 2815 C CA . GLU A 1 354 ? 3.657 -8.083 27.672 1.00 95.69 354 GLU A CA 1
ATOM 2816 C C . GLU A 1 354 ? 3.813 -6.777 26.887 1.00 95.69 354 GLU A C 1
ATOM 2818 O O . GLU A 1 354 ? 4.503 -6.746 25.874 1.00 95.69 354 GLU A O 1
ATOM 2823 N N . LEU A 1 355 ? 3.264 -5.671 27.399 1.00 94.50 355 LEU A N 1
ATOM 2824 C CA . LEU A 1 355 ? 3.411 -4.356 26.777 1.00 94.50 355 LEU A CA 1
ATOM 2825 C C . LEU A 1 355 ? 4.875 -3.890 26.734 1.00 94.50 355 LEU A C 1
ATOM 2827 O O . LEU A 1 355 ? 5.307 -3.317 25.734 1.00 94.50 355 LEU A O 1
ATOM 2831 N N . ARG A 1 356 ? 5.652 -4.133 27.800 1.00 96.19 356 ARG A N 1
ATOM 2832 C CA . ARG A 1 356 ? 7.090 -3.815 27.817 1.00 96.19 356 ARG A CA 1
ATOM 2833 C C . ARG A 1 356 ? 7.861 -4.663 26.812 1.00 96.19 356 ARG A C 1
ATOM 2835 O O . ARG A 1 356 ? 8.685 -4.116 26.085 1.00 96.19 356 ARG A O 1
ATOM 2842 N N . ASP A 1 357 ? 7.570 -5.958 26.748 1.00 96.75 357 ASP A N 1
ATOM 2843 C CA . ASP A 1 357 ? 8.236 -6.882 25.829 1.00 96.75 357 ASP A CA 1
ATOM 2844 C C . ASP A 1 357 ? 7.904 -6.525 24.365 1.00 96.75 357 ASP A C 1
ATOM 2846 O O . ASP A 1 357 ? 8.807 -6.418 23.534 1.00 96.75 357 ASP A O 1
ATOM 2850 N N . ALA A 1 358 ? 6.640 -6.202 24.067 1.00 93.31 358 ALA A N 1
ATOM 2851 C CA . ALA A 1 358 ? 6.207 -5.720 22.755 1.00 93.31 358 ALA A CA 1
ATOM 2852 C C . ALA A 1 358 ? 6.862 -4.379 22.379 1.00 93.31 358 ALA A C 1
ATOM 2854 O O . ALA A 1 358 ? 7.315 -4.195 21.249 1.00 93.31 358 ALA A O 1
ATOM 2855 N N . HIS A 1 359 ? 6.980 -3.441 23.325 1.00 94.12 359 HIS A N 1
ATOM 2856 C CA . HIS A 1 359 ? 7.679 -2.176 23.089 1.00 94.12 359 HIS A CA 1
ATOM 2857 C C . HIS A 1 359 ? 9.180 -2.395 22.824 1.00 94.12 359 HIS A C 1
ATOM 2859 O O . HIS A 1 359 ? 9.767 -1.716 21.978 1.00 94.12 359 HIS A O 1
ATOM 2865 N N . GLN A 1 360 ? 9.819 -3.333 23.528 1.00 96.38 360 GLN A N 1
ATOM 2866 C CA . GLN A 1 360 ? 11.220 -3.692 23.298 1.00 96.38 360 GLN A CA 1
ATOM 2867 C C . GLN A 1 360 ? 11.407 -4.287 21.893 1.00 96.38 360 GLN A C 1
ATOM 2869 O O . GLN A 1 360 ? 12.313 -3.868 21.174 1.00 96.38 360 GLN A O 1
ATOM 2874 N N . GLN A 1 361 ? 10.525 -5.202 21.478 1.00 94.12 361 GLN A N 1
ATOM 2875 C CA . GLN A 1 361 ? 10.537 -5.785 20.131 1.00 94.12 361 GLN A CA 1
ATOM 2876 C C . GLN A 1 361 ? 10.313 -4.730 19.047 1.00 94.12 361 GLN A C 1
ATOM 2878 O O . GLN A 1 361 ? 11.077 -4.676 18.086 1.00 94.12 361 GLN A O 1
ATOM 2883 N N . ARG A 1 362 ? 9.340 -3.829 19.231 1.00 92.31 362 ARG A N 1
ATOM 2884 C CA . ARG A 1 362 ? 9.111 -2.706 18.311 1.00 92.31 362 ARG A CA 1
ATOM 2885 C C . ARG A 1 362 ? 10.363 -1.845 18.151 1.00 92.31 362 ARG A C 1
ATOM 2887 O O . ARG A 1 362 ? 10.678 -1.436 17.041 1.00 92.31 362 ARG A O 1
ATOM 2894 N N . LYS A 1 363 ? 11.093 -1.577 19.238 1.00 96.19 363 LYS A N 1
ATOM 2895 C CA . LYS A 1 363 ? 12.333 -0.789 19.187 1.00 96.19 363 LYS A CA 1
ATOM 2896 C C . LYS A 1 363 ? 13.422 -1.480 18.358 1.00 96.19 363 LYS A C 1
ATOM 2898 O O . LYS A 1 363 ? 14.088 -0.802 17.582 1.00 96.19 363 LYS A O 1
ATOM 2903 N N . LEU A 1 364 ? 13.580 -2.797 18.505 1.00 95.31 364 LEU A N 1
ATOM 2904 C CA . LEU A 1 364 ? 14.527 -3.583 17.705 1.00 95.31 364 LEU A CA 1
ATOM 2905 C C . LEU A 1 364 ? 14.134 -3.586 16.223 1.00 95.31 364 LEU A C 1
ATOM 2907 O O . LEU A 1 364 ? 14.968 -3.274 15.382 1.00 95.31 364 LEU A O 1
ATOM 2911 N N . ALA A 1 365 ? 12.857 -3.818 15.913 1.00 91.75 365 ALA A N 1
ATOM 2912 C CA . ALA A 1 365 ? 12.362 -3.801 14.537 1.00 91.75 365 ALA A CA 1
ATOM 2913 C C . ALA A 1 365 ? 12.554 -2.432 13.859 1.00 91.75 365 ALA A C 1
ATOM 2915 O O . ALA A 1 365 ? 12.957 -2.361 12.703 1.00 91.75 365 ALA A O 1
ATOM 2916 N N . VAL A 1 366 ? 12.320 -1.330 14.582 1.00 93.81 366 VAL A N 1
ATOM 2917 C CA . VAL A 1 366 ? 12.570 0.027 14.065 1.00 93.81 366 VAL A CA 1
ATOM 2918 C C . VAL A 1 366 ? 14.058 0.250 13.781 1.00 93.81 366 VAL A C 1
ATOM 2920 O O . VAL A 1 366 ? 14.399 0.867 12.773 1.00 93.81 366 VAL A O 1
ATOM 2923 N N . GLN A 1 367 ? 14.949 -0.262 14.635 1.00 95.62 367 GLN A N 1
ATOM 2924 C CA . GLN A 1 367 ? 16.389 -0.175 14.403 1.00 95.62 367 GLN A CA 1
ATOM 2925 C C . GLN A 1 367 ? 16.805 -0.982 13.162 1.00 95.62 367 GLN A C 1
ATOM 2927 O O . GLN A 1 367 ? 17.467 -0.435 12.282 1.00 95.62 367 GLN A O 1
ATOM 2932 N N . GLU A 1 368 ? 16.355 -2.230 13.034 1.00 96.44 368 GLU A N 1
ATOM 2933 C CA . GLU A 1 368 ? 16.620 -3.066 11.853 1.00 96.44 368 GLU A CA 1
ATOM 2934 C C . GLU A 1 368 ? 16.087 -2.423 10.565 1.00 96.44 368 GLU A C 1
ATOM 2936 O O . GLU A 1 368 ? 16.772 -2.407 9.541 1.00 96.44 368 GLU A O 1
ATOM 2941 N N . PHE A 1 369 ? 14.897 -1.821 10.621 1.00 92.50 369 PHE A N 1
ATOM 2942 C CA . PHE A 1 369 ? 14.322 -1.095 9.492 1.00 92.50 369 PHE A CA 1
ATOM 2943 C C . PHE A 1 369 ? 15.158 0.132 9.104 1.00 92.50 369 PHE A C 1
ATOM 2945 O O . PHE A 1 369 ? 15.338 0.404 7.915 1.00 92.50 369 PHE A O 1
ATOM 2952 N N . SER A 1 370 ? 15.702 0.860 10.086 1.00 94.62 370 SER A N 1
ATOM 2953 C CA . SER A 1 370 ? 16.584 2.003 9.822 1.00 94.62 370 SER A CA 1
ATOM 2954 C C . SER A 1 370 ? 17.887 1.582 9.133 1.00 94.62 370 SER A C 1
ATOM 2956 O O . SER A 1 370 ? 18.270 2.194 8.138 1.00 94.62 370 SER A O 1
ATOM 2958 N N . GLU A 1 371 ? 18.502 0.477 9.570 1.00 96.50 371 GLU A N 1
ATOM 2959 C CA . GLU A 1 371 ? 19.714 -0.076 8.951 1.00 96.50 371 GLU A CA 1
ATOM 2960 C C . GLU A 1 371 ? 19.445 -0.583 7.526 1.00 96.50 371 GLU A C 1
ATOM 2962 O O . GLU A 1 371 ? 20.254 -0.383 6.617 1.00 96.50 371 GLU A O 1
ATOM 2967 N N . LEU A 1 372 ? 18.295 -1.227 7.301 1.00 93.94 372 LEU A N 1
ATOM 2968 C CA . LEU A 1 372 ? 17.893 -1.668 5.966 1.00 93.94 372 LEU A CA 1
ATOM 2969 C C . LEU A 1 372 ? 17.638 -0.476 5.034 1.00 93.94 372 LEU A C 1
ATOM 2971 O O . LEU A 1 372 ? 18.046 -0.506 3.874 1.00 93.94 372 LEU A O 1
ATOM 2975 N N . SER A 1 373 ? 17.008 0.581 5.547 1.00 90.69 373 SER A N 1
ATOM 2976 C CA . SER A 1 373 ? 16.731 1.807 4.792 1.00 90.69 373 SER A CA 1
ATOM 2977 C C . SER A 1 373 ? 18.018 2.516 4.363 1.00 90.69 373 SER A C 1
ATOM 2979 O O . SER A 1 373 ? 18.118 2.956 3.218 1.00 90.69 373 SER A O 1
ATOM 2981 N N . GLU A 1 374 ? 19.028 2.570 5.236 1.00 96.12 374 GLU A N 1
ATOM 2982 C CA . GLU A 1 374 ? 20.351 3.113 4.904 1.00 96.12 374 GLU A CA 1
ATOM 2983 C C . GLU A 1 374 ? 21.021 2.300 3.783 1.00 96.12 374 GLU A C 1
ATOM 2985 O O . GLU A 1 374 ? 21.420 2.862 2.760 1.00 96.12 374 GLU A O 1
ATOM 2990 N N . ARG A 1 375 ? 21.027 0.962 3.894 1.00 95.69 375 ARG A N 1
ATOM 2991 C CA . ARG A 1 375 ? 21.564 0.070 2.844 1.00 95.69 375 ARG A CA 1
ATOM 2992 C C . ARG A 1 375 ? 20.833 0.218 1.508 1.00 95.69 375 ARG A C 1
ATOM 2994 O O . ARG A 1 375 ? 21.461 0.161 0.451 1.00 95.69 375 ARG A O 1
ATOM 3001 N N . MET A 1 376 ? 19.515 0.410 1.536 1.00 91.44 376 MET A N 1
ATOM 3002 C CA . MET A 1 376 ? 18.722 0.682 0.335 1.00 91.44 376 MET A CA 1
ATOM 3003 C C . MET A 1 376 ? 19.098 2.027 -0.298 1.00 91.44 376 MET A C 1
ATOM 3005 O O . MET A 1 376 ? 19.201 2.117 -1.523 1.00 91.44 376 MET A O 1
ATOM 3009 N N . GLY A 1 377 ? 19.356 3.055 0.517 1.00 93.00 377 GLY A N 1
ATOM 3010 C CA . GLY A 1 377 ? 19.885 4.342 0.059 1.00 93.00 377 GLY A CA 1
ATOM 3011 C C . GLY A 1 377 ? 21.230 4.200 -0.660 1.00 93.00 377 GLY A C 1
ATOM 3012 O O . GLY A 1 377 ? 21.398 4.711 -1.773 1.00 93.00 377 GLY A O 1
ATOM 3013 N N . ASP A 1 378 ? 22.154 3.429 -0.085 1.00 96.06 378 ASP A N 1
ATOM 3014 C CA . ASP A 1 378 ? 23.460 3.149 -0.691 1.00 96.06 378 ASP A CA 1
ATOM 3015 C C . ASP A 1 378 ? 23.339 2.399 -2.022 1.00 96.06 378 ASP A C 1
ATOM 3017 O O . ASP A 1 378 ? 23.964 2.785 -3.016 1.00 96.06 378 ASP A O 1
ATOM 3021 N N . LEU A 1 379 ? 22.498 1.362 -2.079 1.00 93.94 379 LEU A N 1
ATOM 3022 C CA . LEU A 1 379 ? 22.244 0.603 -3.307 1.00 93.94 379 LEU A CA 1
ATOM 3023 C C . LEU A 1 379 ? 21.609 1.471 -4.399 1.00 93.94 379 LEU A C 1
ATOM 3025 O O . LEU A 1 379 ? 22.009 1.379 -5.562 1.00 93.94 379 LEU A O 1
ATOM 3029 N N . ARG A 1 380 ? 20.674 2.364 -4.049 1.00 92.69 380 ARG A N 1
ATOM 3030 C CA . ARG A 1 380 ? 20.103 3.340 -4.994 1.00 92.69 380 ARG A CA 1
ATOM 3031 C C . ARG A 1 380 ? 21.175 4.286 -5.541 1.00 92.69 380 ARG A C 1
ATOM 3033 O O . ARG A 1 380 ? 21.231 4.507 -6.752 1.00 92.69 380 ARG A O 1
ATOM 3040 N N . SER A 1 381 ? 22.068 4.787 -4.686 1.00 95.19 381 SER A N 1
ATOM 3041 C CA . SER A 1 381 ? 23.200 5.630 -5.100 1.00 95.19 381 SER A CA 1
ATOM 3042 C C . SER A 1 381 ? 24.165 4.882 -6.030 1.00 95.19 381 SER A C 1
ATOM 3044 O O . SER A 1 381 ? 24.582 5.415 -7.063 1.00 95.19 381 SER A O 1
ATOM 3046 N N . GLN A 1 382 ? 24.477 3.617 -5.726 1.00 95.94 382 GLN A N 1
ATOM 3047 C CA . GLN A 1 382 ? 25.297 2.763 -6.592 1.00 95.94 382 GLN A CA 1
ATOM 3048 C C . GLN A 1 382 ? 24.629 2.503 -7.947 1.00 95.94 382 GLN A C 1
ATOM 3050 O O . GLN A 1 382 ? 25.277 2.682 -8.980 1.00 95.94 382 GLN A O 1
ATOM 3055 N N . LYS A 1 383 ? 23.332 2.165 -7.964 1.00 95.19 383 LYS A N 1
ATOM 3056 C CA . LYS A 1 383 ? 22.543 2.003 -9.196 1.00 95.19 383 LYS A CA 1
ATOM 3057 C C . LYS A 1 383 ? 22.616 3.264 -10.053 1.00 95.19 383 LYS A C 1
ATOM 3059 O O . LYS A 1 383 ? 22.923 3.176 -11.237 1.00 95.19 383 LYS A O 1
ATOM 3064 N N . GLN A 1 384 ? 22.411 4.443 -9.462 1.00 94.62 384 GLN A N 1
ATOM 3065 C CA . GLN A 1 384 ? 22.451 5.706 -10.202 1.00 94.62 384 GLN A CA 1
ATOM 3066 C C . GLN A 1 384 ? 23.838 5.991 -10.802 1.00 94.62 384 GLN A C 1
ATOM 3068 O O . GLN A 1 384 ? 23.925 6.472 -11.935 1.00 94.62 384 GLN A O 1
ATOM 3073 N N . LYS A 1 385 ? 24.921 5.684 -10.074 1.00 96.56 385 LYS A N 1
ATOM 3074 C CA . LYS A 1 385 ? 26.298 5.814 -10.580 1.00 96.56 385 LYS A CA 1
ATOM 3075 C C . LYS A 1 385 ? 26.559 4.872 -11.755 1.00 96.56 385 LYS A C 1
ATOM 3077 O O . LYS A 1 385 ? 27.048 5.331 -12.783 1.00 96.56 385 LYS A O 1
ATOM 3082 N N . LEU A 1 386 ? 26.185 3.599 -11.633 1.00 94.69 386 LEU A N 1
ATOM 3083 C CA . LEU A 1 386 ? 26.347 2.613 -12.706 1.00 94.69 386 LEU A CA 1
ATOM 3084 C C . LEU A 1 386 ? 25.508 2.966 -13.940 1.00 94.69 386 LEU A C 1
ATOM 3086 O O . LEU A 1 386 ? 26.003 2.876 -15.056 1.00 94.69 386 LEU A O 1
ATOM 3090 N N . SER A 1 387 ? 24.275 3.450 -13.766 1.00 94.50 387 SER A N 1
ATOM 3091 C CA . SER A 1 387 ? 23.451 3.907 -14.894 1.00 94.50 387 SER A CA 1
ATOM 3092 C C . SER A 1 387 ? 24.040 5.121 -15.617 1.00 94.50 387 SER A C 1
ATOM 3094 O O . SER A 1 387 ? 23.846 5.251 -16.821 1.00 94.50 387 SER A O 1
ATOM 3096 N N . ARG A 1 388 ? 24.744 6.022 -14.914 1.00 95.50 388 ARG A N 1
ATOM 3097 C CA . ARG A 1 388 ? 25.484 7.123 -15.561 1.00 95.50 388 ARG A CA 1
ATOM 3098 C C . ARG A 1 388 ? 26.656 6.580 -16.376 1.00 95.50 388 ARG A C 1
ATOM 3100 O O . ARG A 1 388 ? 26.751 6.894 -17.551 1.00 95.50 388 ARG A O 1
ATOM 3107 N N . GLN A 1 389 ? 27.458 5.695 -15.782 1.00 95.25 389 GLN A N 1
ATOM 3108 C CA . GLN A 1 389 ? 28.579 5.055 -16.478 1.00 95.25 389 GLN A CA 1
ATOM 3109 C C . GLN A 1 389 ? 28.134 4.268 -17.715 1.00 95.25 389 GLN A C 1
ATOM 3111 O O . GLN A 1 389 ? 28.837 4.271 -18.719 1.00 95.25 389 GLN A O 1
ATOM 3116 N N . LEU A 1 390 ? 26.973 3.608 -17.658 1.00 93.81 390 LEU A N 1
ATOM 3117 C CA . LEU A 1 390 ? 26.420 2.898 -18.807 1.00 93.81 390 LEU A CA 1
ATOM 3118 C C . LEU A 1 390 ? 26.125 3.858 -19.964 1.00 93.81 390 LEU A C 1
ATOM 3120 O O . LEU A 1 390 ? 26.551 3.576 -21.077 1.00 93.81 390 LEU A O 1
ATOM 3124 N N . ARG A 1 391 ? 25.488 5.006 -19.694 1.00 95.00 391 ARG A N 1
ATOM 3125 C CA . ARG A 1 391 ? 25.217 6.021 -20.725 1.00 95.00 391 ARG A CA 1
ATOM 3126 C C . ARG A 1 391 ? 26.494 6.584 -21.334 1.00 95.00 391 ARG A C 1
ATOM 3128 O O . ARG A 1 391 ? 26.600 6.641 -22.550 1.00 95.00 391 ARG A O 1
ATOM 3135 N N . ASP A 1 392 ? 27.486 6.909 -20.505 1.00 95.25 392 ASP A N 1
ATOM 3136 C CA . ASP A 1 392 ? 28.779 7.401 -20.997 1.00 95.25 392 ASP A CA 1
ATOM 3137 C C . ASP A 1 392 ? 29.437 6.365 -21.937 1.00 95.25 392 ASP A C 1
ATOM 3139 O O . ASP A 1 392 ? 30.013 6.712 -22.968 1.00 95.25 392 ASP A O 1
ATOM 3143 N N . LYS A 1 393 ? 29.314 5.065 -21.621 1.00 94.06 393 LYS A N 1
ATOM 3144 C CA . LYS A 1 393 ? 29.805 3.979 -22.484 1.00 94.06 393 LYS A CA 1
ATOM 3145 C C . LYS A 1 393 ? 28.969 3.762 -23.740 1.00 94.06 393 LYS A C 1
ATOM 3147 O O . LYS A 1 393 ? 29.545 3.455 -24.780 1.00 94.06 393 LYS A O 1
ATOM 3152 N N . GLU A 1 394 ? 27.656 3.931 -23.674 1.00 92.00 394 GLU A N 1
ATOM 3153 C CA . GLU A 1 394 ? 26.782 3.904 -24.851 1.00 92.00 394 GLU A CA 1
ATOM 3154 C C . GLU A 1 394 ? 27.146 5.033 -25.828 1.00 92.00 394 GLU A C 1
ATOM 3156 O O . GLU A 1 394 ? 27.311 4.771 -27.020 1.00 92.00 394 GLU A O 1
ATOM 3161 N N . GLU A 1 395 ? 27.394 6.247 -25.325 1.00 95.19 395 GLU A N 1
ATOM 3162 C CA . GLU A 1 395 ? 27.854 7.388 -26.127 1.00 95.19 395 GLU A CA 1
ATOM 3163 C C . GLU A 1 395 ? 29.236 7.128 -26.759 1.00 95.19 395 GLU A C 1
ATOM 3165 O O . GLU A 1 395 ? 29.434 7.367 -27.954 1.00 95.19 395 GLU A O 1
ATOM 3170 N N . GLU A 1 396 ? 30.197 6.574 -26.006 1.00 94.62 396 GLU A N 1
ATOM 3171 C CA . GLU A 1 396 ? 31.509 6.172 -26.548 1.00 94.62 396 GLU A CA 1
ATOM 3172 C C . GLU A 1 396 ? 31.379 5.138 -27.687 1.00 94.62 396 GLU A C 1
ATOM 3174 O O . GLU A 1 396 ? 32.101 5.206 -28.695 1.00 94.62 396 GLU A O 1
ATOM 3179 N N . VAL A 1 397 ? 30.462 4.176 -27.543 1.00 93.56 397 VAL A N 1
ATOM 3180 C CA . VAL A 1 397 ? 30.181 3.156 -28.563 1.00 93.56 397 VAL A CA 1
ATOM 3181 C C . VAL A 1 397 ? 29.530 3.784 -29.792 1.00 93.56 397 VAL A C 1
ATOM 3183 O O . VAL A 1 397 ? 29.945 3.476 -30.911 1.00 93.56 397 VAL A O 1
ATOM 3186 N N . GLU A 1 398 ? 28.573 4.694 -29.619 1.00 94.38 398 GLU A N 1
ATOM 3187 C CA . GLU A 1 398 ? 27.917 5.389 -30.727 1.00 94.38 398 GLU A CA 1
ATOM 3188 C C . GLU A 1 398 ? 28.917 6.228 -31.536 1.00 94.38 398 GLU A C 1
ATOM 3190 O O . GLU A 1 398 ? 28.979 6.119 -32.765 1.00 94.38 398 GLU A O 1
ATOM 3195 N N . MET A 1 399 ? 29.794 6.970 -30.855 1.00 95.00 399 MET A N 1
ATOM 3196 C CA . MET A 1 399 ? 30.879 7.725 -31.491 1.00 95.00 399 MET A CA 1
ATOM 3197 C C . MET A 1 399 ? 31.847 6.812 -32.257 1.00 95.00 399 MET A C 1
ATOM 3199 O O . MET A 1 399 ? 32.273 7.123 -33.375 1.00 95.00 399 MET A O 1
ATOM 3203 N N . SER A 1 400 ? 32.177 5.653 -31.686 1.00 92.31 400 SER A N 1
ATOM 3204 C CA . SER A 1 400 ? 33.015 4.652 -32.353 1.00 92.31 400 SER A CA 1
ATOM 3205 C C . SER A 1 400 ? 32.324 4.059 -33.585 1.00 92.31 400 SER A C 1
ATOM 3207 O O . SER A 1 400 ? 32.968 3.856 -34.618 1.00 92.31 400 SER A O 1
ATOM 3209 N N . MET A 1 401 ? 31.009 3.836 -33.518 1.00 94.38 401 MET A N 1
ATOM 3210 C CA . MET A 1 401 ? 30.208 3.324 -34.630 1.00 94.38 401 MET A CA 1
ATOM 3211 C C . MET A 1 401 ? 30.145 4.325 -35.790 1.00 94.38 401 MET A C 1
ATOM 3213 O O . MET A 1 401 ? 30.392 3.945 -36.935 1.00 94.38 401 MET A O 1
ATOM 3217 N N . GLN A 1 402 ? 29.944 5.615 -35.500 1.00 94.50 402 GLN A N 1
ATOM 3218 C CA . GLN A 1 402 ? 30.000 6.680 -36.509 1.00 94.50 402 GLN A CA 1
ATOM 3219 C C . GLN A 1 402 ? 31.365 6.727 -37.214 1.00 94.50 402 GLN A C 1
ATOM 3221 O O . GLN A 1 402 ? 31.438 6.862 -38.440 1.00 94.50 402 GLN A O 1
ATOM 3226 N N . LYS A 1 403 ? 32.463 6.550 -36.464 1.00 95.19 403 LYS A N 1
ATOM 3227 C CA . LYS A 1 403 ? 33.818 6.483 -37.033 1.00 95.19 403 LYS A CA 1
ATOM 3228 C C . LYS A 1 403 ? 33.997 5.272 -37.954 1.00 95.19 403 LYS A C 1
ATOM 3230 O O . LYS A 1 403 ? 34.582 5.407 -39.029 1.00 95.19 403 LYS A O 1
ATOM 3235 N N . ILE A 1 404 ? 33.477 4.106 -37.564 1.00 94.00 404 ILE A N 1
ATOM 3236 C CA . ILE A 1 404 ? 33.497 2.894 -38.399 1.00 94.00 404 ILE A CA 1
ATOM 3237 C C . ILE A 1 404 ? 32.722 3.121 -39.700 1.00 94.00 404 ILE A C 1
ATOM 3239 O O . ILE A 1 404 ? 33.199 2.741 -40.770 1.00 94.00 404 ILE A O 1
ATOM 3243 N N . ASP A 1 405 ? 31.557 3.762 -39.644 1.00 94.50 405 ASP A N 1
ATOM 3244 C CA . ASP A 1 405 ? 30.759 4.022 -40.841 1.00 94.50 405 ASP A CA 1
ATOM 3245 C C . ASP A 1 405 ? 31.413 5.043 -41.777 1.00 94.50 405 ASP A C 1
ATOM 3247 O O . ASP A 1 405 ? 31.402 4.843 -42.996 1.00 94.50 405 ASP A O 1
ATOM 3251 N N . ALA A 1 406 ? 32.078 6.067 -41.235 1.00 94.81 406 ALA A N 1
ATOM 3252 C CA . ALA A 1 406 ? 32.911 6.972 -42.025 1.00 94.81 406 ALA A CA 1
ATOM 3253 C C . ALA A 1 406 ? 34.043 6.213 -42.743 1.00 94.81 406 ALA A C 1
ATOM 3255 O O . ALA A 1 406 ? 34.195 6.327 -43.962 1.00 94.81 406 ALA A O 1
ATOM 3256 N N . MET A 1 407 ? 34.772 5.349 -42.024 1.00 91.25 407 MET A N 1
ATOM 3257 C CA . MET A 1 407 ? 35.817 4.506 -42.620 1.00 91.25 407 MET A CA 1
ATOM 3258 C C . MET A 1 407 ? 35.259 3.572 -43.702 1.00 91.25 407 MET A C 1
ATOM 3260 O O . MET A 1 407 ? 35.858 3.429 -44.767 1.00 91.25 407 MET A O 1
ATOM 3264 N N . ARG A 1 408 ? 34.085 2.966 -43.487 1.00 94.88 408 ARG A N 1
ATOM 3265 C CA . ARG A 1 408 ? 33.418 2.118 -44.490 1.00 94.88 408 ARG A CA 1
ATOM 3266 C C . ARG A 1 408 ? 33.071 2.891 -45.760 1.00 94.88 408 ARG A C 1
ATOM 3268 O O . ARG A 1 408 ? 33.208 2.346 -46.856 1.00 94.88 408 ARG A O 1
ATOM 3275 N N . GLN A 1 409 ? 32.623 4.141 -45.643 1.00 94.00 409 GLN A N 1
ATOM 3276 C CA . GLN A 1 409 ? 32.365 4.986 -46.812 1.00 94.00 409 GLN A CA 1
ATOM 3277 C C . GLN A 1 409 ? 33.651 5.295 -47.579 1.00 94.00 409 GLN A C 1
ATOM 3279 O O . GLN A 1 409 ? 33.657 5.228 -48.810 1.00 94.00 409 GLN A O 1
ATOM 3284 N N . ASP A 1 410 ? 34.742 5.585 -46.876 1.00 92.94 410 ASP A N 1
ATOM 3285 C CA . ASP A 1 410 ? 36.027 5.871 -47.509 1.00 92.94 410 ASP A CA 1
ATOM 3286 C C . ASP A 1 410 ? 36.635 4.638 -48.182 1.00 92.94 410 ASP A C 1
ATOM 3288 O O . ASP A 1 410 ? 37.139 4.753 -49.301 1.00 92.94 410 ASP A O 1
ATOM 3292 N N . ILE A 1 411 ? 36.484 3.448 -47.590 1.00 91.81 411 ILE A N 1
ATOM 3293 C CA . ILE A 1 411 ? 36.836 2.175 -48.236 1.00 91.81 411 ILE A CA 1
ATOM 3294 C C . ILE A 1 411 ? 36.045 2.004 -49.539 1.00 91.81 411 ILE A C 1
ATOM 3296 O O . ILE A 1 411 ? 36.641 1.738 -50.580 1.00 91.81 411 ILE A O 1
ATOM 3300 N N . ARG A 1 412 ? 34.723 2.234 -49.532 1.00 93.75 412 ARG A N 1
ATOM 3301 C CA . ARG A 1 412 ? 33.893 2.137 -50.752 1.00 93.75 412 ARG A CA 1
ATOM 3302 C C . ARG A 1 412 ? 34.337 3.117 -51.841 1.00 93.75 412 ARG A C 1
ATOM 3304 O O . ARG A 1 412 ? 34.379 2.746 -53.014 1.00 93.75 412 ARG A O 1
ATOM 3311 N N . LYS A 1 413 ? 34.675 4.360 -51.476 1.00 93.31 413 LYS A N 1
ATOM 3312 C CA . LYS A 1 413 ? 35.202 5.361 -52.422 1.00 93.31 413 LYS A CA 1
ATOM 3313 C C . LYS A 1 413 ? 36.554 4.926 -52.985 1.00 93.31 413 LYS A C 1
ATOM 3315 O O . LYS A 1 413 ? 36.751 4.979 -54.196 1.00 93.31 413 LYS A O 1
ATOM 3320 N N . SER A 1 414 ? 37.462 4.474 -52.120 1.00 85.56 414 SER A N 1
ATOM 3321 C CA . SER A 1 414 ? 38.788 3.994 -52.517 1.00 85.56 414 SER A CA 1
ATOM 3322 C C . SER A 1 414 ? 38.690 2.790 -53.450 1.00 85.56 414 SER A C 1
ATOM 3324 O O . SER A 1 414 ? 39.392 2.740 -54.455 1.00 85.56 414 SER A O 1
ATOM 3326 N N . GLU A 1 415 ? 37.771 1.868 -53.181 1.00 92.88 415 GLU A N 1
ATOM 3327 C CA . GLU A 1 415 ? 37.548 0.696 -54.019 1.00 92.88 415 GLU A CA 1
ATOM 3328 C C . GLU A 1 415 ? 36.950 1.048 -55.387 1.00 92.88 415 GLU A C 1
ATOM 3330 O O . GLU A 1 415 ? 37.321 0.442 -56.392 1.00 92.88 415 GLU A O 1
ATOM 3335 N N . LYS A 1 416 ? 36.082 2.065 -55.462 1.00 94.44 416 LYS A N 1
ATOM 3336 C CA . LYS A 1 416 ? 35.592 2.583 -56.746 1.00 94.44 416 LYS A CA 1
ATOM 3337 C C . LYS A 1 416 ? 36.735 3.155 -57.588 1.00 94.44 416 LYS A C 1
ATOM 3339 O O . LYS A 1 416 ? 36.870 2.783 -58.749 1.00 94.44 416 LYS A O 1
ATOM 3344 N N . ILE A 1 417 ? 37.584 3.991 -56.986 1.00 90.94 417 ILE A N 1
ATOM 3345 C CA . ILE A 1 417 ? 38.757 4.568 -57.663 1.00 90.94 417 ILE A CA 1
ATOM 3346 C C . ILE A 1 417 ? 39.721 3.459 -58.104 1.00 90.94 417 ILE A C 1
ATOM 3348 O O . ILE A 1 417 ? 40.211 3.488 -59.229 1.00 90.94 417 ILE A O 1
ATOM 3352 N N . ARG A 1 418 ? 39.957 2.447 -57.258 1.00 90.12 418 ARG A N 1
ATOM 3353 C CA . ARG A 1 418 ? 40.792 1.287 -57.604 1.00 90.12 418 ARG A CA 1
ATOM 3354 C C . ARG A 1 418 ? 40.273 0.578 -58.857 1.00 90.12 418 ARG A C 1
ATOM 3356 O O . ARG A 1 418 ? 41.054 0.347 -59.770 1.00 90.12 418 ARG A O 1
ATOM 3363 N N . LYS A 1 419 ? 38.968 0.293 -58.929 1.00 93.81 419 LYS A N 1
ATOM 3364 C CA . LYS A 1 419 ? 38.350 -0.345 -60.105 1.00 93.81 419 LYS A CA 1
ATOM 3365 C C . LYS A 1 419 ? 38.459 0.510 -61.370 1.00 93.81 419 LYS A C 1
ATOM 3367 O O . LYS A 1 419 ? 38.690 -0.029 -62.446 1.00 93.81 419 LYS A O 1
ATOM 3372 N N . GLU A 1 420 ? 38.307 1.829 -61.255 1.00 91.94 420 GLU A N 1
ATOM 3373 C CA . GLU A 1 420 ? 38.480 2.751 -62.388 1.00 91.94 420 GLU A CA 1
ATOM 3374 C C . GLU A 1 420 ? 39.930 2.760 -62.899 1.00 91.94 420 GLU A C 1
ATOM 3376 O O . GLU A 1 420 ? 40.156 2.741 -64.109 1.00 91.94 420 GLU A O 1
ATOM 3381 N N . LEU A 1 421 ? 40.914 2.744 -61.994 1.00 87.38 421 LEU A N 1
ATOM 3382 C CA . LEU A 1 421 ? 42.332 2.652 -62.354 1.00 87.38 421 LEU A CA 1
ATOM 3383 C C . LEU A 1 421 ? 42.690 1.292 -62.967 1.00 87.38 421 LEU A C 1
ATOM 3385 O O . LEU A 1 421 ? 43.441 1.250 -63.938 1.00 87.38 421 LEU A O 1
ATOM 3389 N N . GLU A 1 422 ? 42.133 0.196 -62.447 1.00 89.38 422 GLU A N 1
ATOM 3390 C CA . GLU A 1 422 ? 42.305 -1.148 -63.017 1.00 89.38 422 GLU A CA 1
ATOM 3391 C C . GLU A 1 422 ? 41.763 -1.226 -64.447 1.00 89.38 422 GLU A C 1
ATOM 3393 O O . GLU A 1 422 ? 42.470 -1.692 -65.337 1.00 89.38 422 GLU A O 1
ATOM 3398 N N . ALA A 1 423 ? 40.571 -0.678 -64.702 1.00 92.50 423 ALA A N 1
ATOM 3399 C CA . ALA A 1 423 ? 40.001 -0.629 -66.049 1.00 92.50 423 ALA A CA 1
ATOM 3400 C C . ALA A 1 423 ? 40.871 0.184 -67.027 1.00 92.50 423 ALA A C 1
ATOM 3402 O O . ALA A 1 423 ? 41.092 -0.241 -68.161 1.00 92.50 423 ALA A O 1
ATOM 3403 N N . ARG A 1 424 ? 41.418 1.329 -66.588 1.00 89.69 424 ARG A N 1
ATOM 3404 C CA . ARG A 1 424 ? 42.362 2.121 -67.401 1.00 89.69 424 ARG A CA 1
ATOM 3405 C C . ARG A 1 424 ? 43.647 1.353 -67.696 1.00 89.69 424 ARG A C 1
ATOM 3407 O O . ARG A 1 424 ? 44.159 1.420 -68.809 1.00 89.69 424 ARG A O 1
ATOM 3414 N N . LEU A 1 425 ? 44.171 0.619 -66.715 1.00 86.44 425 LEU A N 1
ATOM 3415 C CA . LEU A 1 425 ? 45.363 -0.202 -66.907 1.00 86.44 425 LEU A CA 1
ATOM 3416 C C . LEU A 1 425 ? 45.113 -1.309 -67.940 1.00 86.44 425 LEU A C 1
ATOM 3418 O O . LEU A 1 425 ? 45.955 -1.527 -68.808 1.00 86.44 425 LEU A O 1
ATOM 3422 N N . GLU A 1 426 ? 43.957 -1.975 -67.887 1.00 91.25 426 GLU A N 1
ATOM 3423 C CA . GLU A 1 426 ? 43.564 -2.980 -68.881 1.00 91.25 426 GLU A CA 1
ATOM 3424 C C . GLU A 1 426 ? 43.465 -2.390 -70.295 1.00 91.25 426 GLU A C 1
ATOM 3426 O O . GLU A 1 426 ? 43.932 -3.014 -71.251 1.00 91.25 426 GLU A O 1
ATOM 3431 N N . GLU A 1 427 ? 42.920 -1.178 -70.435 1.00 91.62 427 GLU A N 1
ATOM 3432 C CA . GLU A 1 427 ? 42.847 -0.466 -71.715 1.00 91.62 427 GLU A CA 1
ATOM 3433 C C . GLU A 1 427 ? 44.241 -0.168 -72.283 1.00 91.62 427 GLU A C 1
ATOM 3435 O O . GLU A 1 427 ? 44.524 -0.516 -73.433 1.00 91.62 427 GLU A O 1
ATOM 3440 N N . VAL A 1 428 ? 45.143 0.382 -71.462 1.00 87.12 428 VAL A N 1
ATOM 3441 C CA . VAL A 1 428 ? 46.531 0.672 -71.861 1.00 87.12 428 VAL A CA 1
ATOM 3442 C C . VAL A 1 428 ? 47.276 -0.611 -72.238 1.00 87.12 428 VAL A C 1
ATOM 3444 O O . VAL A 1 428 ? 47.977 -0.655 -73.250 1.00 87.12 428 VAL A O 1
ATOM 3447 N N . VAL A 1 429 ? 47.103 -1.695 -71.475 1.00 87.75 429 VAL A N 1
ATOM 3448 C CA . VAL A 1 429 ? 47.698 -3.003 -71.797 1.00 87.75 429 VAL A CA 1
ATOM 3449 C C . VAL A 1 429 ? 47.149 -3.545 -73.119 1.00 87.75 429 VAL A C 1
ATOM 3451 O O . VAL A 1 429 ? 47.912 -4.064 -73.944 1.00 87.75 429 VAL A O 1
ATOM 3454 N N . ALA A 1 430 ? 45.844 -3.409 -73.362 1.00 88.94 430 ALA A N 1
ATOM 3455 C CA . ALA A 1 430 ? 45.226 -3.821 -74.614 1.00 88.94 430 ALA A CA 1
ATOM 3456 C C . ALA A 1 430 ? 45.755 -3.000 -75.801 1.00 88.94 430 ALA A C 1
ATOM 3458 O O . ALA A 1 430 ? 46.065 -3.581 -76.845 1.00 88.94 430 ALA A O 1
ATOM 3459 N N . GLU A 1 431 ? 45.912 -1.684 -75.652 1.00 84.19 431 GLU A N 1
ATOM 3460 C CA . GLU A 1 431 ? 46.482 -0.806 -76.676 1.00 84.19 431 GLU A CA 1
ATOM 3461 C C . GLU A 1 431 ? 47.948 -1.149 -76.970 1.00 84.19 431 GLU A C 1
ATOM 3463 O O . GLU A 1 431 ? 48.294 -1.400 -78.128 1.00 84.19 431 GLU A O 1
ATOM 3468 N N . ALA A 1 432 ? 48.776 -1.323 -75.937 1.00 80.62 432 ALA A N 1
ATOM 3469 C CA . ALA A 1 432 ? 50.163 -1.762 -76.082 1.00 80.62 432 ALA A CA 1
ATOM 3470 C C . ALA A 1 432 ? 50.273 -3.129 -76.786 1.00 80.62 432 ALA A C 1
ATOM 3472 O O . ALA A 1 432 ? 51.178 -3.357 -77.593 1.00 80.62 432 ALA A O 1
ATOM 3473 N N . SER A 1 433 ? 49.336 -4.051 -76.531 1.00 85.69 433 SER A N 1
ATOM 3474 C CA . SER A 1 433 ? 49.294 -5.348 -77.220 1.00 85.69 433 SER A CA 1
ATOM 3475 C C . SER A 1 433 ? 48.942 -5.222 -78.710 1.00 85.69 433 SER A C 1
ATOM 3477 O O . SER A 1 433 ? 49.508 -5.941 -79.537 1.00 85.69 433 SER A O 1
ATOM 3479 N N . LYS A 1 434 ? 48.039 -4.297 -79.073 1.00 87.19 434 LYS A N 1
ATOM 3480 C CA . LYS A 1 434 ? 47.692 -3.997 -80.473 1.00 87.19 434 LYS A CA 1
ATOM 3481 C C . LYS A 1 434 ? 48.873 -3.355 -81.190 1.00 87.19 434 LYS A C 1
ATOM 3483 O O . LYS A 1 434 ? 49.193 -3.760 -82.305 1.00 87.19 434 LYS A O 1
ATOM 3488 N N . GLU A 1 435 ? 49.546 -2.411 -80.536 1.00 79.56 435 GLU A N 1
ATOM 3489 C CA . GLU A 1 435 ? 50.742 -1.770 -81.074 1.00 79.56 435 GLU A CA 1
ATOM 3490 C C . GLU A 1 435 ? 51.866 -2.787 -81.298 1.00 79.56 435 GLU A C 1
ATOM 3492 O O . GLU A 1 435 ? 52.468 -2.801 -82.370 1.00 79.56 435 GLU A O 1
ATOM 3497 N N . ARG A 1 436 ? 52.100 -3.707 -80.351 1.00 81.44 436 ARG A N 1
ATOM 3498 C CA . ARG A 1 436 ? 53.078 -4.792 -80.523 1.00 81.44 436 ARG A CA 1
ATOM 3499 C C . ARG A 1 436 ? 52.779 -5.643 -81.758 1.00 81.44 436 ARG A C 1
ATOM 3501 O O . ARG A 1 436 ? 53.679 -5.860 -82.559 1.00 81.44 436 ARG A O 1
ATOM 3508 N N . LYS A 1 437 ? 51.523 -6.063 -81.955 1.00 88.00 437 LYS A N 1
ATOM 3509 C CA . LYS A 1 437 ? 51.116 -6.842 -83.142 1.00 88.00 437 LYS A CA 1
ATOM 3510 C C . LYS A 1 437 ? 51.327 -6.071 -84.446 1.00 88.00 437 LYS A C 1
ATOM 3512 O O . LYS A 1 437 ? 51.757 -6.654 -85.436 1.00 88.00 437 LYS A O 1
ATOM 3517 N N . LEU A 1 438 ? 51.039 -4.768 -84.455 1.00 80.56 438 LEU A N 1
ATOM 3518 C CA . LEU A 1 438 ? 51.300 -3.908 -85.613 1.00 80.56 438 LEU A CA 1
ATOM 3519 C C . LEU A 1 438 ? 52.801 -3.786 -85.898 1.00 80.56 438 LEU A C 1
ATOM 3521 O O . LEU A 1 438 ? 53.197 -3.885 -87.056 1.00 80.56 438 LEU A O 1
ATOM 3525 N N . ARG A 1 439 ? 53.632 -3.617 -84.861 1.00 77.69 439 ARG A N 1
ATOM 3526 C CA . ARG A 1 439 ? 55.098 -3.584 -84.992 1.00 77.69 439 ARG A CA 1
ATOM 3527 C C . ARG A 1 439 ? 55.641 -4.908 -85.532 1.00 77.69 439 ARG A C 1
ATOM 3529 O O . ARG A 1 439 ? 56.403 -4.882 -86.489 1.00 77.69 439 ARG A O 1
ATOM 3536 N N . GLU A 1 440 ? 55.197 -6.045 -84.993 1.00 82.88 440 GLU A N 1
ATOM 3537 C CA . GLU A 1 440 ? 55.561 -7.381 -85.492 1.00 82.88 440 GLU A CA 1
ATOM 3538 C C . GLU A 1 440 ? 55.157 -7.556 -86.964 1.00 82.88 440 GLU A C 1
ATOM 3540 O O . GLU A 1 440 ? 55.969 -7.983 -87.783 1.00 82.88 440 GLU A O 1
ATOM 3545 N N . HIS A 1 441 ? 53.932 -7.163 -87.336 1.00 83.12 441 HIS A N 1
ATOM 3546 C CA . HIS A 1 441 ? 53.480 -7.233 -88.726 1.00 83.12 441 HIS A CA 1
ATOM 3547 C C . HIS A 1 441 ? 54.309 -6.326 -89.649 1.00 83.12 441 HIS A C 1
ATOM 3549 O O . HIS A 1 441 ? 54.757 -6.771 -90.707 1.00 83.12 441 HIS A O 1
ATOM 3555 N N . SER A 1 442 ? 54.592 -5.091 -89.227 1.00 74.62 442 SER A N 1
ATOM 3556 C CA . SER A 1 442 ? 55.456 -4.159 -89.959 1.00 74.62 442 SER A CA 1
ATOM 3557 C C . SER A 1 442 ? 56.876 -4.704 -90.131 1.00 74.62 442 SER A C 1
ATOM 3559 O O . SER A 1 442 ? 57.456 -4.555 -91.203 1.00 74.62 442 SER A O 1
ATOM 3561 N N . GLU A 1 443 ? 57.438 -5.358 -89.111 1.00 79.19 443 GLU A N 1
ATOM 3562 C CA . GLU A 1 443 ? 58.760 -5.985 -89.191 1.00 79.19 443 GLU A CA 1
ATOM 3563 C C . GLU A 1 443 ? 58.753 -7.169 -90.168 1.00 79.19 443 GLU A C 1
ATOM 3565 O O . GLU A 1 443 ? 59.664 -7.303 -90.986 1.00 79.19 443 GLU A O 1
ATOM 3570 N N . THR A 1 444 ? 57.705 -8.006 -90.144 1.00 81.56 444 THR A N 1
ATOM 3571 C CA . THR A 1 444 ? 57.562 -9.099 -91.121 1.00 81.56 444 THR A CA 1
ATOM 3572 C C . THR A 1 444 ? 57.433 -8.584 -92.552 1.00 81.56 444 THR A C 1
ATOM 3574 O O . THR A 1 444 ? 58.067 -9.139 -93.448 1.00 81.56 444 THR A O 1
ATOM 3577 N N . PHE A 1 445 ? 56.677 -7.503 -92.764 1.00 77.12 445 PHE A N 1
ATOM 3578 C CA . PHE A 1 445 ? 56.529 -6.862 -94.068 1.00 77.12 445 PHE A CA 1
ATOM 3579 C C . PHE A 1 445 ? 57.855 -6.256 -94.554 1.00 77.12 445 PHE A C 1
ATOM 3581 O O . PHE A 1 445 ? 58.253 -6.484 -95.693 1.00 77.12 445 PHE A O 1
ATOM 3588 N N . SER A 1 446 ? 58.603 -5.581 -93.673 1.00 73.38 446 SER A N 1
ATOM 3589 C CA . SER A 1 446 ? 59.943 -5.061 -93.987 1.00 73.38 446 SER A CA 1
ATOM 3590 C C . SER A 1 446 ? 60.911 -6.175 -94.399 1.00 73.38 446 SER A C 1
ATOM 3592 O O . SER A 1 446 ? 61.606 -6.045 -95.402 1.00 73.38 446 SER A O 1
ATOM 3594 N N . LYS A 1 447 ? 60.918 -7.310 -93.685 1.00 81.69 447 LYS A N 1
ATOM 3595 C CA . LYS A 1 447 ? 61.744 -8.475 -94.054 1.00 81.69 447 LYS A CA 1
ATOM 3596 C C . LYS A 1 447 ? 61.345 -9.071 -95.407 1.00 81.69 447 LYS A C 1
ATOM 3598 O O . LYS A 1 447 ? 62.211 -9.511 -96.157 1.00 81.69 447 LYS A O 1
ATOM 3603 N N . GLN A 1 448 ? 60.050 -9.109 -95.733 1.00 80.75 448 GLN A N 1
ATOM 3604 C CA . GLN A 1 448 ? 59.582 -9.556 -97.053 1.00 80.75 448 GLN A CA 1
ATOM 3605 C C . GLN A 1 448 ? 60.095 -8.635 -98.165 1.00 80.75 448 GLN A C 1
ATOM 3607 O O . GLN A 1 448 ? 60.641 -9.126 -99.150 1.00 80.75 448 GLN A O 1
ATOM 3612 N N . LEU A 1 449 ? 59.995 -7.320 -97.967 1.00 74.25 449 LEU A N 1
ATOM 3613 C CA . LEU A 1 449 ? 60.517 -6.316 -98.893 1.00 74.25 449 LEU A CA 1
ATOM 3614 C C . LEU A 1 449 ? 62.027 -6.429 -99.096 1.00 74.25 449 LEU A C 1
ATOM 3616 O O . LEU A 1 449 ? 62.493 -6.424 -100.232 1.00 74.25 449 LEU A O 1
ATOM 3620 N N . GLU A 1 450 ? 62.794 -6.583 -98.017 1.00 76.50 450 GLU A N 1
ATOM 3621 C CA . GLU A 1 450 ? 64.244 -6.792 -98.092 1.00 76.50 450 GLU A CA 1
ATOM 3622 C C . GLU A 1 450 ? 64.595 -8.046 -98.901 1.00 76.50 450 GLU A C 1
ATOM 3624 O O . GLU A 1 450 ? 65.476 -7.998 -99.760 1.00 76.50 450 GLU A O 1
ATOM 3629 N N . ASN A 1 451 ? 63.869 -9.148 -98.693 1.00 80.75 451 ASN A N 1
ATOM 3630 C CA . ASN A 1 451 ? 64.068 -10.383 -99.452 1.00 80.75 451 ASN A CA 1
ATOM 3631 C C . ASN A 1 451 ? 63.731 -10.216 -100.943 1.00 80.75 451 ASN A C 1
ATOM 3633 O O . ASN A 1 451 ? 64.465 -10.719 -101.794 1.00 80.75 451 ASN A O 1
ATOM 3637 N N . GLU A 1 452 ? 62.645 -9.516 -101.283 1.00 78.12 452 GLU A N 1
ATOM 3638 C CA . GLU A 1 452 ? 62.280 -9.233 -102.678 1.00 78.12 452 GLU A CA 1
ATOM 3639 C C . GLU A 1 452 ? 63.279 -8.290 -103.357 1.00 78.12 452 GLU A C 1
ATOM 3641 O O . GLU A 1 452 ? 63.652 -8.512 -104.510 1.00 78.12 452 GLU A O 1
ATOM 3646 N N . LEU A 1 453 ? 63.750 -7.268 -102.640 1.00 73.50 453 LEU A N 1
ATOM 3647 C CA . LEU A 1 453 ? 64.796 -6.359 -103.100 1.00 73.50 453 LEU A CA 1
ATOM 3648 C C . LEU A 1 453 ? 66.088 -7.129 -103.398 1.00 73.50 453 LEU A C 1
ATOM 3650 O O . LEU A 1 453 ? 66.710 -6.923 -104.440 1.00 73.50 453 LEU A O 1
ATOM 3654 N N . GLU A 1 454 ? 66.482 -8.038 -102.507 1.00 78.25 454 GLU A N 1
ATOM 3655 C CA . GLU A 1 454 ? 67.667 -8.874 -102.680 1.00 78.25 454 GLU A CA 1
ATOM 3656 C C . GLU A 1 454 ? 67.498 -9.865 -103.844 1.00 78.25 454 GLU A C 1
ATOM 3658 O O . GLU A 1 454 ? 68.411 -10.026 -104.656 1.00 78.25 454 GLU A O 1
ATOM 3663 N N . ALA A 1 455 ? 66.312 -10.459 -104.009 1.00 78.31 455 ALA A N 1
ATOM 3664 C CA . ALA A 1 455 ? 65.991 -11.311 -105.155 1.00 78.31 455 ALA A CA 1
ATOM 3665 C C . ALA A 1 455 ? 66.050 -10.541 -106.487 1.00 78.31 455 ALA A C 1
ATOM 3667 O O . ALA A 1 455 ? 66.609 -11.041 -107.466 1.00 78.31 455 ALA A O 1
ATOM 3668 N N . LEU A 1 456 ? 65.530 -9.309 -106.526 1.00 70.38 456 LEU A N 1
ATOM 3669 C CA . LEU A 1 456 ? 65.598 -8.433 -107.698 1.00 70.38 456 LEU A CA 1
ATOM 3670 C C . LEU A 1 456 ? 67.035 -7.994 -108.008 1.00 70.38 456 LEU A C 1
ATOM 3672 O O . LEU A 1 456 ? 67.424 -7.988 -109.175 1.00 70.38 456 LEU A O 1
ATOM 3676 N N . LYS A 1 457 ? 67.856 -7.697 -106.992 1.00 69.50 457 LYS A N 1
ATOM 3677 C CA . LYS A 1 457 ? 69.295 -7.428 -107.172 1.00 69.50 457 LYS A CA 1
ATOM 3678 C C . LYS A 1 457 ? 70.031 -8.642 -107.740 1.00 69.50 457 LYS A C 1
ATOM 3680 O O . LYS A 1 457 ? 70.792 -8.503 -108.695 1.00 69.50 457 LYS A O 1
ATOM 3685 N N . GLN A 1 458 ? 69.780 -9.837 -107.201 1.00 72.00 458 GLN A N 1
ATOM 3686 C CA . GLN A 1 458 ? 70.366 -11.079 -107.713 1.00 72.00 458 GLN A CA 1
ATOM 3687 C C . GLN A 1 458 ? 69.921 -11.380 -109.149 1.00 72.00 458 GLN A C 1
ATOM 3689 O O . GLN A 1 458 ? 70.733 -11.850 -109.947 1.00 72.00 458 GLN A O 1
ATOM 3694 N N . ALA A 1 459 ? 68.661 -11.095 -109.494 1.00 67.88 459 ALA A N 1
ATOM 3695 C CA . ALA A 1 459 ? 68.165 -11.196 -110.863 1.00 67.88 459 ALA A CA 1
ATOM 3696 C C . ALA A 1 459 ? 68.884 -10.204 -111.789 1.00 67.88 459 ALA A C 1
ATOM 3698 O O . ALA A 1 459 ? 69.382 -10.618 -112.831 1.00 67.88 459 ALA A O 1
ATOM 3699 N N . ALA A 1 460 ? 69.034 -8.939 -111.381 1.00 62.78 460 ALA A N 1
ATOM 3700 C CA . ALA A 1 460 ? 69.747 -7.917 -112.148 1.00 62.78 460 ALA A CA 1
ATOM 3701 C C . ALA A 1 460 ? 71.225 -8.280 -112.402 1.00 62.78 460 ALA A C 1
ATOM 3703 O O . ALA A 1 460 ? 71.725 -8.055 -113.501 1.00 62.78 460 ALA A O 1
ATOM 3704 N N . CYS A 1 461 ? 71.913 -8.917 -111.446 1.00 61.25 461 CYS A N 1
ATOM 3705 C CA . CYS A 1 461 ? 73.289 -9.399 -111.635 1.00 61.25 461 CYS A CA 1
ATOM 3706 C C . CYS A 1 461 ? 73.428 -10.564 -112.638 1.00 61.25 461 CYS A C 1
ATOM 3708 O O . CYS A 1 461 ? 74.545 -10.860 -113.059 1.00 61.25 461 CYS A O 1
ATOM 3710 N N . ARG A 1 462 ? 72.336 -11.246 -113.015 1.00 59.41 462 ARG A N 1
ATOM 3711 C CA . ARG A 1 462 ? 72.346 -12.381 -113.963 1.00 59.41 462 ARG A CA 1
ATOM 3712 C C . ARG A 1 462 ? 72.049 -11.981 -115.412 1.00 59.41 462 ARG A C 1
ATOM 3714 O O . ARG A 1 462 ? 72.082 -12.840 -116.289 1.00 59.41 462 ARG A O 1
ATOM 3721 N N . VAL A 1 463 ? 71.758 -10.709 -115.672 1.00 58.34 463 VAL A N 1
ATOM 3722 C CA . VAL A 1 463 ? 71.387 -10.202 -116.999 1.00 58.34 463 VAL A CA 1
ATOM 3723 C C . VAL A 1 463 ? 72.628 -9.653 -117.707 1.00 58.34 463 VAL A C 1
ATOM 3725 O O . VAL A 1 463 ? 73.322 -8.797 -117.167 1.00 58.34 463 VAL A O 1
ATOM 3728 N N . SER A 1 464 ? 72.926 -10.139 -118.917 1.00 54.22 464 SER A N 1
ATOM 3729 C CA . SER A 1 464 ? 74.069 -9.675 -119.727 1.00 54.22 464 SER A CA 1
ATOM 3730 C C . SER A 1 464 ? 73.733 -8.518 -120.682 1.00 54.22 464 SER A C 1
ATOM 3732 O O . SER A 1 464 ? 74.641 -7.996 -121.323 1.00 54.22 464 SER A O 1
ATOM 3734 N N . ASP A 1 465 ? 72.461 -8.106 -120.767 1.00 57.84 465 ASP A N 1
ATOM 3735 C CA . ASP A 1 465 ? 71.965 -7.102 -121.719 1.00 57.84 465 ASP A CA 1
ATOM 3736 C C . ASP A 1 465 ? 71.579 -5.768 -121.040 1.00 57.84 465 ASP A C 1
ATOM 3738 O O . ASP A 1 465 ? 70.789 -5.712 -120.093 1.00 57.84 465 ASP A O 1
ATOM 3742 N N . GLU A 1 466 ? 72.122 -4.656 -121.545 1.00 58.53 466 GLU A N 1
ATOM 3743 C CA . GLU A 1 466 ? 72.052 -3.320 -120.918 1.00 58.53 466 GLU A CA 1
ATOM 3744 C C . GLU A 1 466 ? 70.636 -2.702 -120.945 1.00 58.53 466 GLU A C 1
ATOM 3746 O O . GLU A 1 466 ? 70.315 -1.787 -120.181 1.00 58.53 466 GLU A O 1
ATOM 3751 N N . LYS A 1 467 ? 69.765 -3.203 -121.828 1.00 62.78 467 LYS A N 1
ATOM 3752 C CA . LYS A 1 467 ? 68.376 -2.743 -121.980 1.00 62.78 467 LYS A CA 1
ATOM 3753 C C . LYS A 1 467 ? 67.446 -3.368 -120.938 1.00 62.78 467 LYS A C 1
ATOM 3755 O O . LYS A 1 467 ? 66.586 -2.674 -120.395 1.00 62.78 467 LYS A O 1
ATOM 3760 N N . ASP A 1 468 ? 67.677 -4.632 -120.604 1.00 61.94 468 ASP A N 1
ATOM 3761 C CA . ASP A 1 468 ? 66.909 -5.362 -119.595 1.00 61.94 468 ASP A CA 1
ATOM 3762 C C . ASP A 1 468 ? 67.273 -4.887 -118.182 1.00 61.94 468 ASP A C 1
ATOM 3764 O O . ASP A 1 468 ? 66.389 -4.673 -117.353 1.00 61.94 468 ASP A O 1
ATOM 3768 N N . ALA A 1 469 ? 68.551 -4.572 -117.934 1.00 60.56 469 ALA A N 1
ATOM 3769 C CA . ALA A 1 469 ? 68.997 -3.952 -116.683 1.00 60.56 469 ALA A CA 1
ATOM 3770 C C . ALA A 1 469 ? 68.291 -2.608 -116.392 1.00 60.56 469 ALA A C 1
ATOM 3772 O O . ALA A 1 469 ? 67.920 -2.333 -115.249 1.00 60.56 469 ALA A O 1
ATOM 3773 N N . ARG A 1 470 ? 68.034 -1.783 -117.422 1.00 64.38 470 ARG A N 1
ATOM 3774 C CA . ARG A 1 470 ? 67.261 -0.532 -117.274 1.00 64.38 470 ARG A CA 1
ATOM 3775 C C . ARG A 1 470 ? 65.787 -0.794 -116.966 1.00 64.38 470 ARG A C 1
ATOM 3777 O O . ARG A 1 470 ? 65.214 -0.071 -116.157 1.00 64.38 470 ARG A O 1
ATOM 3784 N N . GLY A 1 471 ? 65.190 -1.830 -117.560 1.00 68.31 471 GLY A N 1
ATOM 3785 C CA . GLY A 1 471 ? 63.821 -2.256 -117.249 1.00 68.31 471 GLY A CA 1
ATOM 3786 C C . GLY A 1 471 ? 63.659 -2.676 -115.785 1.00 68.31 471 GLY A C 1
ATOM 3787 O O . GLY A 1 471 ? 62.724 -2.232 -115.118 1.00 68.31 471 GLY A O 1
ATOM 3788 N N . TYR A 1 472 ? 64.615 -3.444 -115.254 1.00 66.44 472 TYR A N 1
ATOM 3789 C CA . TYR A 1 472 ? 64.628 -3.841 -113.843 1.00 66.44 472 TYR A CA 1
ATOM 3790 C C . TYR A 1 472 ? 64.808 -2.653 -112.890 1.00 66.44 472 TYR A C 1
ATOM 3792 O O . TYR A 1 472 ? 64.098 -2.560 -111.891 1.00 66.44 472 TYR A O 1
ATOM 3800 N N . LEU A 1 473 ? 65.705 -1.714 -113.206 1.00 67.62 473 LEU A N 1
ATOM 3801 C CA . LEU A 1 473 ? 65.908 -0.507 -112.394 1.00 67.62 473 LEU A CA 1
ATOM 3802 C C . LEU A 1 473 ? 64.692 0.437 -112.419 1.00 67.62 473 LEU A C 1
ATOM 3804 O O . LEU A 1 473 ? 64.358 1.023 -111.391 1.00 67.62 473 LEU A O 1
ATOM 3808 N N . GLN A 1 474 ? 63.994 0.553 -113.553 1.00 70.62 474 GLN A N 1
ATOM 3809 C CA . GLN A 1 474 ? 62.756 1.334 -113.660 1.00 70.62 474 GLN A CA 1
ATOM 3810 C C . GLN A 1 474 ? 61.620 0.700 -112.840 1.00 70.62 474 GLN A C 1
ATOM 3812 O O . GLN A 1 474 ? 60.920 1.407 -112.119 1.00 70.62 474 GLN A O 1
ATOM 3817 N N . ALA A 1 475 ? 61.462 -0.628 -112.908 1.00 71.31 475 ALA A N 1
ATOM 3818 C CA . ALA A 1 475 ? 60.481 -1.358 -112.105 1.00 71.31 475 ALA A CA 1
ATOM 3819 C C . ALA A 1 475 ? 60.769 -1.227 -110.601 1.00 71.31 475 ALA A C 1
ATOM 3821 O O . ALA A 1 475 ? 59.848 -1.015 -109.814 1.00 71.31 475 ALA A O 1
ATOM 3822 N N . LEU A 1 476 ? 62.048 -1.272 -110.211 1.00 67.94 476 LEU A N 1
ATOM 3823 C CA . LEU A 1 476 ? 62.485 -1.038 -108.837 1.00 67.94 476 LEU A CA 1
ATOM 3824 C C . LEU A 1 476 ? 62.131 0.379 -108.359 1.00 67.94 476 LEU A C 1
ATOM 3826 O O . LEU A 1 476 ? 61.593 0.537 -107.268 1.00 67.94 476 LEU A O 1
ATOM 3830 N N . ALA A 1 477 ? 62.379 1.403 -109.181 1.00 69.06 477 ALA A N 1
ATOM 3831 C CA . ALA A 1 477 ? 62.058 2.787 -108.840 1.00 69.06 477 ALA A CA 1
ATOM 3832 C C . ALA A 1 477 ? 60.542 3.022 -108.707 1.00 69.06 477 ALA A C 1
ATOM 3834 O O . ALA A 1 477 ? 60.105 3.648 -107.741 1.00 69.06 477 ALA A O 1
ATOM 3835 N N . SER A 1 478 ? 59.727 2.490 -109.626 1.00 74.75 478 SER A N 1
ATOM 3836 C CA . SER A 1 478 ? 58.263 2.582 -109.525 1.00 74.75 478 SER A CA 1
ATOM 3837 C C . SER A 1 478 ? 57.735 1.877 -108.277 1.00 74.75 478 SER A C 1
ATOM 3839 O O . SER A 1 478 ? 56.934 2.464 -107.552 1.00 74.75 478 SER A O 1
ATOM 3841 N N . LYS A 1 479 ? 58.250 0.682 -107.969 1.00 71.00 479 LYS A N 1
ATOM 3842 C CA . LYS A 1 479 ? 57.848 -0.072 -106.779 1.00 71.00 479 LYS A CA 1
ATOM 3843 C C . LYS A 1 479 ? 58.246 0.642 -105.479 1.00 71.00 479 LYS A C 1
ATOM 3845 O O . LYS A 1 479 ? 57.415 0.796 -104.593 1.00 71.00 479 LYS A O 1
ATOM 3850 N N . MET A 1 480 ? 59.455 1.209 -105.411 1.00 69.88 480 MET A N 1
ATOM 3851 C CA . MET A 1 480 ? 59.874 2.057 -104.282 1.00 69.88 480 MET A CA 1
ATOM 3852 C C . MET A 1 480 ? 58.994 3.308 -104.111 1.00 69.88 480 MET A C 1
ATOM 3854 O O . MET A 1 480 ? 58.835 3.800 -102.994 1.00 69.88 480 MET A O 1
ATOM 3858 N N . THR A 1 481 ? 58.426 3.840 -105.198 1.00 69.88 481 THR A N 1
ATOM 3859 C CA . THR A 1 481 ? 57.562 5.030 -105.144 1.00 69.88 481 THR A CA 1
ATOM 3860 C C . THR A 1 481 ? 56.167 4.680 -104.610 1.00 69.88 481 THR A C 1
ATOM 3862 O O . THR A 1 481 ? 55.684 5.364 -103.708 1.00 69.88 481 THR A O 1
ATOM 3865 N N . GLU A 1 482 ? 55.562 3.581 -105.079 1.00 71.44 482 GLU A N 1
ATOM 3866 C CA . GLU A 1 482 ? 54.297 3.050 -104.532 1.00 71.44 482 GLU A CA 1
ATOM 3867 C C . GLU A 1 482 ? 54.431 2.664 -103.049 1.00 71.44 482 GLU A C 1
ATOM 3869 O O . GLU A 1 482 ? 53.532 2.910 -102.242 1.00 71.44 482 GLU A O 1
ATOM 3874 N N . GLU A 1 483 ? 55.578 2.112 -102.650 1.00 63.94 483 GLU A N 1
ATOM 3875 C CA . GLU A 1 483 ? 55.846 1.731 -101.261 1.00 63.94 483 GLU A CA 1
ATOM 3876 C C . GLU A 1 483 ? 56.025 2.938 -100.331 1.00 63.94 483 GLU A C 1
ATOM 3878 O O . GLU A 1 483 ? 55.525 2.921 -99.204 1.00 63.94 483 GLU A O 1
ATOM 3883 N N . LEU A 1 484 ? 56.669 4.017 -100.791 1.00 61.38 484 LEU A N 1
ATOM 3884 C CA . LEU A 1 484 ? 56.756 5.269 -100.031 1.00 61.38 484 LEU A CA 1
ATOM 3885 C C . LEU A 1 484 ? 55.383 5.927 -99.840 1.00 61.38 484 LEU A C 1
ATOM 3887 O O . LEU A 1 484 ? 55.127 6.503 -98.779 1.00 61.38 484 LEU A O 1
ATOM 3891 N N . GLU A 1 485 ? 54.486 5.823 -100.822 1.00 62.59 485 GLU A N 1
ATOM 3892 C CA . GLU A 1 485 ? 53.100 6.290 -100.695 1.00 62.59 485 GLU A CA 1
ATOM 3893 C C . GLU A 1 485 ? 52.276 5.407 -99.745 1.00 62.59 485 GLU A C 1
ATOM 3895 O O . GLU A 1 485 ? 51.555 5.934 -98.891 1.00 62.59 485 GLU A O 1
ATOM 3900 N N . SER A 1 486 ? 52.456 4.083 -99.796 1.00 64.00 486 SER A N 1
ATOM 3901 C CA . SER A 1 486 ? 51.843 3.136 -98.855 1.00 64.00 486 SER A CA 1
ATOM 3902 C C . SER A 1 486 ? 52.301 3.385 -97.410 1.00 64.00 486 SER A C 1
ATOM 3904 O O . SER A 1 486 ? 51.472 3.524 -96.504 1.00 64.00 486 SER A O 1
ATOM 3906 N N . LEU A 1 487 ? 53.605 3.579 -97.180 1.00 59.34 487 LEU A N 1
ATOM 3907 C CA . LEU A 1 487 ? 54.152 3.929 -95.865 1.00 59.34 487 LEU A CA 1
ATOM 3908 C C . LEU A 1 487 ? 53.637 5.288 -95.371 1.00 59.34 487 LEU A C 1
ATOM 3910 O O . LEU A 1 487 ? 53.289 5.416 -94.195 1.00 59.34 487 LEU A O 1
ATOM 3914 N N . ARG A 1 488 ? 53.487 6.281 -96.258 1.00 58.31 488 ARG A N 1
ATOM 3915 C CA . ARG A 1 488 ? 52.835 7.561 -95.921 1.00 58.31 488 ARG A CA 1
ATOM 3916 C C . ARG A 1 488 ? 51.376 7.382 -95.501 1.00 58.31 488 ARG A C 1
ATOM 3918 O O . ARG A 1 488 ? 50.943 8.035 -94.554 1.00 58.31 488 ARG A O 1
ATOM 3925 N N . SER A 1 489 ? 50.638 6.489 -96.161 1.00 55.88 489 SER A N 1
ATOM 3926 C CA . SER A 1 489 ? 49.236 6.200 -95.830 1.00 55.88 489 SER A CA 1
ATOM 3927 C C . SER A 1 489 ? 49.073 5.466 -94.490 1.00 55.88 489 SER A C 1
ATOM 3929 O O . SER A 1 489 ? 48.076 5.648 -93.794 1.00 55.88 489 SER A O 1
ATOM 3931 N N . SER A 1 490 ? 50.084 4.695 -94.076 1.00 58.53 490 SER A N 1
ATOM 3932 C CA . SER A 1 490 ? 50.043 3.866 -92.865 1.00 58.53 490 SER A CA 1
ATOM 3933 C C . SER A 1 490 ? 50.200 4.638 -91.543 1.00 58.53 490 SER A C 1
ATOM 3935 O O . SER A 1 490 ? 49.951 4.081 -90.474 1.00 58.53 490 SER A O 1
ATOM 3937 N N . SER A 1 491 ? 50.534 5.937 -91.570 1.00 53.66 491 SER A N 1
ATOM 3938 C CA . SER A 1 491 ? 50.585 6.836 -90.393 1.00 53.66 491 SER A CA 1
ATOM 3939 C C . SER A 1 491 ? 51.461 6.366 -89.210 1.00 53.66 491 SER A C 1
ATOM 3941 O O . SER A 1 491 ? 51.356 6.903 -88.106 1.00 53.66 491 SER A O 1
ATOM 3943 N N . LEU A 1 492 ? 52.350 5.388 -89.423 1.00 54.84 492 LEU A N 1
ATOM 3944 C CA . LEU A 1 492 ? 53.116 4.715 -88.365 1.00 54.84 492 LEU A CA 1
ATOM 3945 C C . LEU A 1 492 ? 54.060 5.656 -87.600 1.00 54.84 492 LEU A C 1
ATOM 3947 O O . LEU A 1 492 ? 54.156 5.544 -86.382 1.00 54.84 492 LEU A O 1
ATOM 3951 N N . GLY A 1 493 ? 54.704 6.613 -88.280 1.00 53.53 493 GLY A N 1
ATOM 3952 C CA . GLY A 1 493 ? 55.660 7.540 -87.652 1.00 53.53 493 GLY A CA 1
ATOM 3953 C C . GLY A 1 493 ? 55.023 8.666 -86.827 1.00 53.53 493 GLY A C 1
ATOM 3954 O O . GLY A 1 493 ? 55.592 9.097 -85.831 1.00 53.53 493 GLY A O 1
ATOM 3955 N N . SER A 1 494 ? 53.826 9.133 -87.204 1.00 53.47 494 SER A N 1
ATOM 3956 C CA . SER A 1 494 ? 53.131 10.188 -86.446 1.00 53.47 494 SER A CA 1
ATOM 3957 C C . SER A 1 494 ? 52.412 9.615 -85.226 1.00 53.47 494 SER A C 1
ATOM 3959 O O . SER A 1 494 ? 52.401 10.246 -84.174 1.00 53.47 494 SER A O 1
ATOM 3961 N N . ARG A 1 495 ? 51.859 8.397 -85.340 1.00 55.16 495 ARG A N 1
ATOM 3962 C CA . ARG A 1 495 ? 51.168 7.724 -84.231 1.00 55.16 495 ARG A CA 1
ATOM 3963 C C . ARG A 1 495 ? 52.109 7.230 -83.136 1.00 55.16 495 ARG A C 1
ATOM 3965 O O . ARG A 1 495 ? 51.690 7.191 -81.989 1.00 55.16 495 ARG A O 1
ATOM 3972 N N . THR A 1 496 ? 53.353 6.880 -83.464 1.00 54.62 496 THR A N 1
ATOM 3973 C CA . THR A 1 496 ? 54.353 6.439 -82.473 1.00 54.62 496 THR A CA 1
ATOM 3974 C C . THR A 1 496 ? 54.876 7.591 -81.621 1.00 54.62 496 THR A C 1
ATOM 3976 O O . THR A 1 496 ? 54.984 7.445 -80.412 1.00 54.62 496 THR A O 1
ATOM 3979 N N . LEU A 1 497 ? 55.126 8.768 -82.204 1.00 59.12 497 LEU A N 1
ATOM 3980 C CA . LEU A 1 497 ? 55.502 9.953 -81.417 1.00 59.12 497 LEU A CA 1
ATOM 3981 C C . LEU A 1 497 ? 54.349 10.442 -80.527 1.00 59.12 497 LEU A C 1
ATOM 3983 O O . LEU A 1 497 ? 54.571 10.873 -79.397 1.00 59.12 497 LEU A O 1
ATOM 3987 N N . GLU A 1 498 ? 53.113 10.345 -81.018 1.00 59.56 498 GLU A N 1
ATOM 3988 C CA . GLU A 1 498 ? 51.915 10.714 -80.260 1.00 59.56 498 GLU A CA 1
ATOM 3989 C C . GLU A 1 498 ? 51.590 9.686 -79.155 1.00 59.56 498 GLU A C 1
ATOM 3991 O O . GLU A 1 498 ? 51.183 10.076 -78.059 1.00 59.56 498 GLU A O 1
ATOM 3996 N N . SER A 1 499 ? 51.835 8.387 -79.388 1.00 59.53 499 SER A N 1
ATOM 3997 C CA . SER A 1 499 ? 51.706 7.342 -78.360 1.00 59.53 499 SER A CA 1
ATOM 3998 C C . SER A 1 499 ? 52.815 7.424 -77.308 1.00 59.53 499 SER A C 1
ATOM 4000 O O . SER A 1 499 ? 52.541 7.268 -76.119 1.00 59.53 499 SER A O 1
ATOM 4002 N N . GLU A 1 500 ? 54.051 7.748 -77.693 1.00 60.62 500 GLU A N 1
ATOM 4003 C CA . GLU A 1 500 ? 55.154 7.988 -76.754 1.00 60.62 500 GLU A CA 1
ATOM 4004 C C . GLU A 1 500 ? 54.930 9.237 -75.890 1.00 60.62 500 GLU A C 1
ATOM 4006 O O . GLU A 1 500 ? 55.263 9.222 -74.703 1.00 60.62 500 GLU A O 1
ATOM 4011 N N . ALA A 1 501 ? 54.337 10.299 -76.447 1.00 69.62 501 ALA A N 1
ATOM 4012 C CA . ALA A 1 501 ? 53.963 11.490 -75.687 1.00 69.62 501 ALA A CA 1
ATOM 4013 C C . ALA A 1 501 ? 52.857 11.188 -74.660 1.00 69.62 501 ALA A C 1
ATOM 4015 O O . ALA A 1 501 ? 53.016 11.517 -73.485 1.00 69.62 501 ALA A O 1
ATOM 4016 N N . LYS A 1 502 ? 51.792 10.480 -75.067 1.00 71.56 502 LYS A N 1
ATOM 4017 C CA . LYS A 1 502 ? 50.710 10.058 -74.157 1.00 71.56 502 LYS A CA 1
ATOM 4018 C C . LYS A 1 502 ? 51.191 9.104 -73.067 1.00 71.56 502 LYS A C 1
ATOM 4020 O O . LYS A 1 502 ? 50.792 9.243 -71.916 1.00 71.56 502 LYS A O 1
ATOM 4025 N N . ASN A 1 503 ? 52.082 8.168 -73.398 1.00 67.94 503 ASN A N 1
ATOM 4026 C CA . ASN A 1 503 ? 52.674 7.263 -72.411 1.00 67.94 503 ASN A CA 1
ATOM 4027 C C . ASN A 1 503 ? 53.519 8.013 -71.372 1.00 67.94 503 ASN A C 1
ATOM 4029 O O . ASN A 1 503 ? 53.545 7.616 -70.210 1.00 67.94 503 ASN A O 1
ATOM 4033 N N . ARG A 1 504 ? 54.190 9.105 -71.764 1.00 73.19 504 ARG A N 1
ATOM 4034 C CA . ARG A 1 504 ? 54.949 9.957 -70.838 1.00 73.19 504 ARG A CA 1
ATOM 4035 C C . ARG A 1 504 ? 54.029 10.726 -69.890 1.00 73.19 504 ARG A C 1
ATOM 4037 O O . ARG A 1 504 ? 54.294 10.751 -68.695 1.00 73.19 504 ARG A O 1
ATOM 4044 N N . GLU A 1 505 ? 52.933 11.271 -70.412 1.00 76.12 505 GLU A N 1
ATOM 4045 C CA . GLU A 1 505 ? 51.912 11.976 -69.625 1.00 76.12 505 GLU A CA 1
ATOM 4046 C C . GLU A 1 505 ? 51.232 11.039 -68.607 1.00 76.12 505 GLU A C 1
ATOM 4048 O O . GLU A 1 505 ? 51.139 11.360 -67.424 1.00 76.12 505 GLU A O 1
ATOM 4053 N N . LEU A 1 506 ? 50.873 9.819 -69.024 1.00 75.50 506 LEU A N 1
ATOM 4054 C CA . LEU A 1 506 ? 50.339 8.774 -68.138 1.00 75.50 506 LEU A CA 1
ATOM 4055 C C . LEU A 1 506 ? 51.320 8.367 -67.028 1.00 75.50 506 LEU A C 1
ATOM 4057 O O . LEU A 1 506 ? 50.900 8.095 -65.901 1.00 75.50 506 LEU A O 1
ATOM 4061 N N . LEU A 1 507 ? 52.623 8.318 -67.326 1.00 74.00 507 LEU A N 1
ATOM 4062 C CA . LEU A 1 507 ? 53.650 7.990 -66.336 1.00 74.00 507 LEU A CA 1
ATOM 4063 C C . LEU A 1 507 ? 53.778 9.096 -65.274 1.00 74.00 507 LEU A C 1
ATOM 4065 O O . LEU A 1 507 ? 53.857 8.793 -64.082 1.00 74.00 507 LEU A O 1
ATOM 4069 N N . GLU A 1 508 ? 53.741 10.364 -65.695 1.00 79.19 508 GLU A N 1
ATOM 4070 C CA . GLU A 1 508 ? 53.763 11.524 -64.794 1.00 79.19 508 GLU A CA 1
ATOM 4071 C C . GLU A 1 508 ? 52.505 11.579 -63.907 1.00 79.19 508 GLU A C 1
ATOM 4073 O O . GLU A 1 508 ? 52.607 11.818 -62.698 1.00 79.19 508 GLU A O 1
ATOM 4078 N N . GLU A 1 509 ? 51.321 11.275 -64.454 1.00 77.38 509 GLU A N 1
ATOM 4079 C CA . GLU A 1 509 ? 50.085 11.170 -63.666 1.00 77.38 509 GLU A CA 1
ATOM 4080 C C . GLU A 1 509 ? 50.145 10.036 -62.629 1.00 77.38 509 GLU A C 1
ATOM 4082 O O . GLU A 1 509 ? 49.721 10.215 -61.480 1.00 77.38 509 GLU A O 1
ATOM 4087 N N . MET A 1 510 ? 50.703 8.879 -63.001 1.00 69.25 510 MET A N 1
ATOM 4088 C CA . MET A 1 510 ? 50.899 7.743 -62.095 1.00 69.25 510 MET A CA 1
ATOM 4089 C C . MET A 1 510 ? 51.868 8.072 -60.952 1.00 69.25 510 MET A C 1
ATOM 4091 O O . MET A 1 510 ? 51.579 7.746 -59.796 1.00 69.25 510 MET A O 1
ATOM 4095 N N . GLU A 1 511 ? 52.982 8.759 -61.223 1.00 73.31 511 GLU A N 1
ATOM 4096 C CA . GLU A 1 511 ? 53.910 9.209 -60.175 1.00 73.31 511 GLU A CA 1
ATOM 4097 C C . GLU A 1 511 ? 53.276 10.253 -59.246 1.00 73.31 511 GLU A C 1
ATOM 4099 O O . GLU A 1 511 ? 53.431 10.171 -58.022 1.00 73.31 511 GLU A O 1
ATOM 4104 N N . ALA A 1 512 ? 52.500 11.194 -59.791 1.00 76.88 512 ALA A N 1
ATOM 4105 C CA . ALA A 1 512 ? 51.790 12.192 -58.996 1.00 76.88 512 ALA A CA 1
ATOM 4106 C C . ALA A 1 512 ? 50.733 11.557 -58.073 1.00 76.88 512 ALA A C 1
ATOM 4108 O O . ALA A 1 512 ? 50.606 11.946 -56.906 1.00 76.88 512 ALA A O 1
ATOM 4109 N N . LEU A 1 513 ? 49.989 10.559 -58.563 1.00 72.69 513 LEU A N 1
ATOM 4110 C CA . LEU A 1 513 ? 49.020 9.800 -57.766 1.00 72.69 513 LEU A CA 1
ATOM 4111 C C . LEU A 1 513 ? 49.698 8.958 -56.683 1.00 72.69 513 LEU A C 1
ATOM 4113 O O . LEU A 1 513 ? 49.237 8.954 -55.539 1.00 72.69 513 LEU A O 1
ATOM 4117 N N . LYS A 1 514 ? 50.818 8.302 -57.006 1.00 72.69 514 LYS A N 1
ATOM 4118 C CA . LYS A 1 514 ? 51.611 7.539 -56.035 1.00 72.69 514 LYS A CA 1
ATOM 4119 C C . LYS A 1 514 ? 52.110 8.431 -54.896 1.00 72.69 514 LYS A C 1
ATOM 4121 O O . LYS A 1 514 ? 51.948 8.076 -53.730 1.00 72.69 514 LYS A O 1
ATOM 4126 N N . LYS A 1 515 ? 52.624 9.623 -55.215 1.00 75.94 515 LYS A N 1
ATOM 4127 C CA . LYS A 1 515 ? 53.096 10.591 -54.215 1.00 75.94 515 LYS A CA 1
ATOM 4128 C C . LYS A 1 515 ? 51.971 11.079 -53.294 1.00 75.94 515 LYS A C 1
ATOM 4130 O O . LYS A 1 515 ? 52.165 11.148 -52.084 1.00 75.94 515 LYS A O 1
ATOM 4135 N N . LYS A 1 516 ? 50.772 11.331 -53.839 1.00 72.12 516 LYS A N 1
ATOM 4136 C CA . LYS A 1 516 ? 49.579 11.676 -53.039 1.00 72.12 516 LYS A CA 1
ATOM 4137 C C . LYS A 1 516 ? 49.141 10.537 -52.113 1.00 72.12 516 LYS A C 1
ATOM 4139 O O . LYS A 1 516 ? 48.698 10.799 -50.996 1.00 72.12 516 LYS A O 1
ATOM 4144 N N . LEU A 1 517 ? 49.255 9.284 -52.557 1.00 68.44 517 LEU A N 1
ATOM 4145 C CA . LEU A 1 517 ? 48.935 8.114 -51.735 1.00 68.44 517 LEU A CA 1
ATOM 4146 C C . LEU A 1 517 ? 49.943 7.941 -50.584 1.00 68.44 517 LEU A C 1
ATOM 4148 O O . LEU A 1 517 ? 49.537 7.704 -49.447 1.00 68.44 517 LEU A O 1
ATOM 4152 N N . GLU A 1 518 ? 51.238 8.115 -50.863 1.00 68.31 518 GLU A N 1
ATOM 4153 C CA . GLU A 1 518 ? 52.312 8.055 -49.861 1.00 68.31 518 GLU A CA 1
ATOM 4154 C C . GLU A 1 518 ? 52.213 9.191 -48.826 1.00 68.31 518 GLU A C 1
ATOM 4156 O O . GLU A 1 518 ? 52.388 8.949 -47.630 1.00 68.31 518 GLU A O 1
ATOM 4161 N N . GLU A 1 519 ? 51.868 10.415 -49.246 1.00 69.94 519 GLU A N 1
ATOM 4162 C CA . GLU A 1 519 ? 51.610 11.537 -48.330 1.00 69.94 519 GLU A CA 1
ATOM 4163 C C . GLU A 1 519 ? 50.403 11.272 -47.422 1.00 69.94 519 GLU A C 1
ATOM 4165 O O . GLU A 1 519 ? 50.488 11.508 -46.215 1.00 69.94 519 GLU A O 1
ATOM 4170 N N . LYS A 1 520 ? 49.319 10.699 -47.966 1.00 64.56 520 LYS A N 1
ATOM 4171 C CA . LYS A 1 520 ? 48.116 10.351 -47.194 1.00 64.56 520 LYS A CA 1
ATOM 4172 C C . LYS A 1 520 ? 48.392 9.269 -46.139 1.00 64.56 520 LYS A C 1
ATOM 4174 O O . LYS A 1 520 ? 47.915 9.377 -45.010 1.00 64.56 520 LYS A O 1
ATOM 4179 N N . TYR A 1 521 ? 49.217 8.273 -46.468 1.00 54.62 521 TYR A N 1
ATOM 4180 C CA . TYR A 1 521 ? 49.649 7.239 -45.518 1.00 54.62 521 TYR A CA 1
ATOM 4181 C C . TYR A 1 521 ? 50.594 7.780 -44.433 1.00 54.62 521 TYR A C 1
ATOM 4183 O O . TYR A 1 521 ? 50.524 7.352 -43.280 1.00 54.62 521 TYR A O 1
ATOM 4191 N N . ARG A 1 522 ? 51.452 8.758 -44.759 1.00 55.09 522 ARG A N 1
ATOM 4192 C CA . ARG A 1 522 ? 52.297 9.436 -43.761 1.00 55.09 522 ARG A CA 1
ATOM 4193 C C . ARG A 1 522 ? 51.472 10.229 -42.751 1.00 55.09 522 ARG A C 1
ATOM 4195 O O . ARG A 1 522 ? 51.799 10.195 -41.567 1.00 55.09 522 ARG A O 1
ATOM 4202 N N . THR A 1 523 ? 50.406 10.902 -43.179 1.00 55.69 523 THR A N 1
ATOM 4203 C CA . THR A 1 523 ? 49.537 11.666 -42.269 1.00 55.69 523 THR A CA 1
ATOM 4204 C C . THR A 1 523 ? 48.701 10.785 -41.335 1.00 55.69 523 THR A C 1
ATOM 4206 O O . THR A 1 523 ? 48.458 11.189 -40.202 1.00 55.69 523 THR A O 1
ATOM 4209 N N . ASP A 1 524 ? 48.338 9.565 -41.748 1.00 47.44 524 ASP A N 1
ATOM 4210 C CA . ASP A 1 524 ? 47.586 8.615 -40.904 1.00 47.44 524 ASP A CA 1
ATOM 4211 C C . ASP A 1 524 ? 48.466 7.865 -39.884 1.00 47.44 524 ASP A C 1
ATOM 4213 O O . ASP A 1 524 ? 47.976 7.361 -38.873 1.00 47.44 524 ASP A O 1
ATOM 4217 N N . SER A 1 525 ? 49.790 7.845 -40.081 1.00 43.91 525 SER A N 1
ATOM 4218 C CA . SER A 1 525 ? 50.740 7.208 -39.150 1.00 43.91 525 SER A CA 1
ATOM 4219 C C . SER A 1 525 ? 50.907 7.934 -37.797 1.00 43.91 525 SER A C 1
ATOM 4221 O O . SER A 1 525 ? 51.648 7.468 -36.931 1.00 43.91 525 SER A O 1
ATOM 4223 N N . GLY A 1 526 ? 50.200 9.052 -37.583 1.00 40.91 526 GLY A N 1
ATOM 4224 C CA . GLY A 1 526 ? 50.160 9.795 -36.317 1.00 40.91 526 GLY A CA 1
ATOM 4225 C C . GLY A 1 526 ? 49.207 9.229 -35.255 1.00 40.91 526 GLY A C 1
ATOM 4226 O O . GLY A 1 526 ? 49.267 9.652 -34.100 1.00 40.91 526 GLY A O 1
ATOM 4227 N N . LEU A 1 527 ? 48.353 8.258 -35.594 1.00 43.22 527 LEU A N 1
ATOM 4228 C CA . LEU A 1 527 ? 47.522 7.560 -34.613 1.00 43.22 527 LEU A CA 1
ATOM 4229 C C . LEU A 1 527 ? 48.323 6.416 -33.985 1.00 43.22 527 LEU A C 1
ATOM 4231 O O . LEU A 1 527 ? 48.214 5.258 -34.383 1.00 43.22 527 LEU A O 1
ATOM 4235 N N . LYS A 1 528 ? 49.124 6.739 -32.963 1.00 42.78 528 LYS A N 1
ATOM 4236 C CA . LYS A 1 528 ? 49.512 5.726 -31.976 1.00 42.78 528 LYS A CA 1
ATOM 4237 C C . LYS A 1 528 ? 48.220 5.177 -31.368 1.00 42.78 528 LYS A C 1
ATOM 4239 O O . LYS A 1 528 ? 47.526 5.914 -30.670 1.00 42.78 528 LYS A O 1
ATOM 4244 N N . LEU A 1 529 ? 47.894 3.915 -31.651 1.00 41.22 529 LEU A N 1
ATOM 4245 C CA . LEU A 1 529 ? 46.960 3.157 -30.823 1.00 41.22 529 LEU A CA 1
ATOM 4246 C C . LEU A 1 529 ? 47.485 3.227 -29.379 1.00 41.22 529 LEU A C 1
ATOM 4248 O O . LEU A 1 529 ? 48.619 2.802 -29.155 1.00 41.22 529 LEU A O 1
ATOM 4252 N N . PRO A 1 530 ? 46.721 3.750 -28.406 1.00 44.91 530 PRO A N 1
ATOM 4253 C CA . PRO A 1 530 ? 46.965 3.422 -27.012 1.00 44.91 530 PRO A CA 1
ATOM 4254 C C . PRO A 1 530 ? 46.759 1.914 -26.846 1.00 44.91 530 PRO A C 1
ATOM 4256 O O . PRO A 1 530 ? 45.870 1.347 -27.486 1.00 44.91 530 PRO A O 1
ATOM 4259 N N . ASP A 1 531 ? 47.604 1.293 -26.030 1.00 45.12 531 ASP A N 1
ATOM 4260 C CA . ASP A 1 531 ? 47.771 -0.148 -25.825 1.00 45.12 531 ASP A CA 1
ATOM 4261 C C . ASP A 1 531 ? 46.454 -0.919 -25.609 1.00 45.12 531 ASP A C 1
ATOM 4263 O O . ASP A 1 531 ? 46.041 -1.231 -24.496 1.00 45.12 531 ASP A O 1
ATOM 4267 N N . PHE A 1 532 ? 45.793 -1.280 -26.709 1.00 42.97 532 PHE A N 1
ATOM 4268 C CA . PHE A 1 532 ? 44.604 -2.138 -26.723 1.00 42.97 532 PHE A CA 1
ATOM 4269 C C . PHE A 1 532 ? 44.965 -3.635 -26.742 1.00 42.97 532 PHE A C 1
ATOM 4271 O O . PHE A 1 532 ? 44.079 -4.488 -26.804 1.00 42.97 532 PHE A O 1
ATOM 4278 N N . GLN A 1 533 ? 46.262 -3.966 -26.717 1.00 42.53 533 GLN A N 1
ATOM 4279 C CA . GLN A 1 533 ? 46.743 -5.349 -26.732 1.00 42.53 533 GLN A CA 1
ATOM 4280 C C . GLN A 1 533 ? 46.721 -6.014 -25.350 1.00 42.53 533 GLN A C 1
ATOM 4282 O O . GLN A 1 533 ? 46.521 -7.226 -25.298 1.00 42.53 533 GLN A O 1
ATOM 4287 N N . ASP A 1 534 ? 46.797 -5.256 -24.251 1.00 43.88 534 ASP A N 1
ATOM 4288 C CA . ASP A 1 534 ? 46.810 -5.857 -22.909 1.00 43.88 534 ASP A CA 1
ATOM 4289 C C . ASP A 1 534 ? 45.400 -6.214 -22.400 1.00 43.88 534 ASP A C 1
ATOM 4291 O O . ASP A 1 534 ? 45.210 -7.249 -21.766 1.00 43.88 534 ASP A O 1
ATOM 4295 N N . SER A 1 535 ? 44.366 -5.439 -22.754 1.00 52.94 535 SER A N 1
ATOM 4296 C CA . SER A 1 535 ? 43.014 -5.631 -22.194 1.00 52.94 535 SER A CA 1
ATOM 4297 C C . SER A 1 535 ? 42.211 -6.767 -22.850 1.00 52.94 535 SER A C 1
ATOM 4299 O O . SER A 1 535 ? 41.447 -7.459 -22.177 1.00 52.94 535 SER A O 1
ATOM 4301 N N . ILE A 1 536 ? 42.397 -7.016 -24.153 1.00 48.69 536 ILE A N 1
ATOM 4302 C CA . ILE A 1 536 ? 41.659 -8.080 -24.857 1.00 48.69 536 ILE A CA 1
ATOM 4303 C C . ILE A 1 536 ? 42.216 -9.469 -24.526 1.00 48.69 536 ILE A C 1
ATOM 4305 O O . ILE A 1 536 ? 41.449 -10.418 -24.370 1.00 48.69 536 ILE A O 1
ATOM 4309 N N . PHE A 1 537 ? 43.536 -9.602 -24.370 1.00 45.88 537 PHE A N 1
ATOM 4310 C CA . PHE A 1 537 ? 44.141 -10.892 -24.045 1.00 45.88 537 PHE A CA 1
ATOM 4311 C C . PHE A 1 537 ? 44.003 -11.258 -22.563 1.00 45.88 537 PHE A C 1
ATOM 4313 O O . PHE A 1 537 ? 43.937 -12.449 -22.272 1.00 45.88 537 PHE A O 1
ATOM 4320 N N . GLU A 1 538 ? 43.856 -10.300 -21.638 1.00 49.59 538 GLU A N 1
ATOM 4321 C CA . GLU A 1 538 ? 43.452 -10.601 -20.251 1.00 49.59 538 GLU A CA 1
ATOM 4322 C C . GLU A 1 538 ? 42.016 -11.140 -20.167 1.00 49.59 538 GLU A C 1
ATOM 4324 O O . GLU A 1 538 ? 41.749 -12.061 -19.394 1.00 49.59 538 GLU A O 1
ATOM 4329 N N . TYR A 1 539 ? 41.104 -10.649 -21.013 1.00 51.97 539 TYR A N 1
ATOM 4330 C CA . TYR A 1 539 ? 39.728 -11.150 -21.058 1.00 51.97 539 TYR A CA 1
ATOM 4331 C C . TYR A 1 539 ? 39.652 -12.601 -21.567 1.00 51.97 539 TYR A C 1
ATOM 4333 O O . TYR A 1 539 ? 38.861 -13.391 -21.059 1.00 51.97 539 TYR A O 1
ATOM 4341 N N . PHE A 1 540 ? 40.514 -12.981 -22.520 1.00 49.12 540 PHE A N 1
ATOM 4342 C CA . PHE A 1 540 ? 40.537 -14.332 -23.101 1.00 49.12 540 PHE A CA 1
ATOM 4343 C C . PHE A 1 540 ? 41.502 -15.324 -22.424 1.00 49.12 540 PHE A C 1
ATOM 4345 O O . PHE A 1 540 ? 41.342 -16.527 -22.619 1.00 49.12 540 PHE A O 1
ATOM 4352 N N . ASN A 1 541 ? 42.466 -14.863 -21.615 1.00 48.03 541 ASN A N 1
ATOM 4353 C CA . ASN A 1 541 ? 43.389 -15.729 -20.858 1.00 48.03 541 ASN A CA 1
ATOM 4354 C C . ASN A 1 541 ? 42.977 -15.958 -19.394 1.00 48.03 541 ASN A C 1
ATOM 4356 O O . ASN A 1 541 ? 43.731 -16.568 -18.630 1.00 48.03 541 ASN A O 1
ATOM 4360 N N . THR A 1 542 ? 41.778 -15.539 -18.984 1.00 48.44 542 THR A N 1
ATOM 4361 C CA . THR A 1 542 ? 41.209 -16.031 -17.726 1.00 48.44 542 THR A CA 1
ATOM 4362 C C . THR A 1 542 ? 40.805 -17.498 -17.900 1.00 48.44 542 THR A C 1
ATOM 4364 O O . THR A 1 542 ? 39.934 -17.858 -18.687 1.00 48.44 542 THR A O 1
ATOM 4367 N N . SER A 1 543 ? 41.531 -18.370 -17.198 1.00 41.16 543 SER A N 1
ATOM 4368 C CA . SER A 1 543 ? 41.375 -19.826 -17.224 1.00 41.16 543 SER A CA 1
ATOM 4369 C C . SER A 1 543 ? 39.909 -20.270 -17.068 1.00 41.16 543 SER A C 1
ATOM 4371 O O . SER A 1 543 ? 39.228 -19.782 -16.162 1.00 41.16 543 SER A O 1
ATOM 4373 N N . PRO A 1 544 ? 39.419 -21.251 -17.851 1.00 53.28 544 PRO A N 1
ATOM 4374 C CA . PRO A 1 544 ? 38.137 -21.883 -17.591 1.00 53.28 544 PRO A CA 1
ATOM 4375 C C . PRO A 1 544 ? 38.318 -22.901 -16.457 1.00 53.28 544 PRO A C 1
ATOM 4377 O O . PRO A 1 544 ? 38.464 -24.100 -16.701 1.00 53.28 544 PRO A O 1
ATOM 4380 N N . LEU A 1 545 ? 38.324 -22.440 -15.202 1.00 39.88 545 LEU A N 1
ATOM 4381 C CA . LEU A 1 545 ? 38.208 -23.332 -14.048 1.00 39.88 545 LEU A CA 1
ATOM 4382 C C . LEU A 1 545 ? 36.803 -23.282 -13.450 1.00 39.88 545 LEU A C 1
ATOM 4384 O O . LEU A 1 545 ? 36.297 -22.263 -12.996 1.00 39.88 545 LEU A O 1
ATOM 4388 N N . ALA A 1 546 ? 36.191 -24.455 -13.515 1.00 39.25 546 ALA A N 1
ATOM 4389 C CA . ALA A 1 546 ? 34.841 -24.784 -13.130 1.00 39.25 546 ALA A CA 1
ATOM 4390 C C . ALA A 1 546 ? 34.651 -24.943 -11.606 1.00 39.25 546 ALA A C 1
ATOM 4392 O O . ALA A 1 546 ? 35.598 -25.242 -10.883 1.00 39.25 546 ALA A O 1
ATOM 4393 N N . ARG A 1 547 ? 33.360 -24.950 -11.223 1.00 41.84 547 ARG A N 1
ATOM 4394 C CA . ARG A 1 547 ? 32.718 -25.629 -10.073 1.00 41.84 547 ARG A CA 1
ATOM 4395 C C . ARG A 1 547 ? 32.952 -25.048 -8.670 1.00 41.84 547 ARG A C 1
ATOM 4397 O O . ARG A 1 547 ? 33.934 -25.389 -8.032 1.00 41.84 547 ARG A O 1
ATOM 4404 N N . ASP A 1 548 ? 31.908 -24.416 -8.121 1.00 36.31 548 ASP A N 1
ATOM 4405 C CA . ASP A 1 548 ? 31.189 -25.030 -6.989 1.00 36.31 548 ASP A CA 1
ATOM 4406 C C . ASP A 1 548 ? 29.740 -24.509 -6.854 1.00 36.31 548 ASP A C 1
ATOM 4408 O O . ASP A 1 548 ? 29.439 -23.549 -6.154 1.00 36.31 548 ASP A O 1
ATOM 4412 N N . LEU A 1 549 ? 28.814 -25.162 -7.558 1.00 33.88 549 LEU A N 1
ATOM 4413 C CA . LEU A 1 549 ? 27.391 -25.189 -7.208 1.00 33.88 549 LEU A CA 1
ATOM 4414 C C . LEU A 1 549 ? 27.031 -26.659 -6.993 1.00 33.88 549 LEU A C 1
ATOM 4416 O O . LEU A 1 549 ? 26.343 -27.288 -7.795 1.00 33.88 549 LEU A O 1
ATOM 4420 N N . THR A 1 550 ? 27.575 -27.248 -5.929 1.00 32.09 550 THR A N 1
ATOM 4421 C CA . THR A 1 550 ? 27.079 -28.526 -5.429 1.00 32.09 550 THR A CA 1
ATOM 4422 C C . THR A 1 550 ? 25.878 -28.282 -4.519 1.00 32.09 550 THR A C 1
ATOM 4424 O O . THR A 1 550 ? 25.997 -27.954 -3.341 1.00 32.09 550 THR A O 1
ATOM 4427 N N . PHE A 1 551 ? 24.684 -28.511 -5.067 1.00 34.78 551 PHE A N 1
ATOM 4428 C CA . PHE A 1 551 ? 23.501 -28.856 -4.283 1.00 34.78 551 PHE A CA 1
ATOM 4429 C C . PHE A 1 551 ? 23.796 -30.168 -3.535 1.00 34.78 551 PHE A C 1
ATOM 4431 O O . PHE A 1 551 ? 23.648 -31.265 -4.076 1.00 34.78 551 PHE A O 1
ATOM 4438 N N . ARG A 1 552 ? 24.252 -30.080 -2.281 1.00 31.52 552 ARG A N 1
ATOM 4439 C CA . ARG A 1 552 ? 24.219 -31.225 -1.366 1.00 31.52 552 ARG A CA 1
ATOM 4440 C C . ARG A 1 552 ? 22.825 -31.331 -0.768 1.00 31.52 552 ARG A C 1
ATOM 4442 O O . ARG A 1 552 ? 22.478 -30.646 0.188 1.00 31.52 552 ARG A O 1
ATOM 4449 N N . VAL A 1 553 ? 22.053 -32.254 -1.329 1.00 40.53 553 VAL A N 1
ATOM 4450 C CA . VAL A 1 553 ? 20.874 -32.843 -0.696 1.00 40.53 553 VAL A CA 1
ATOM 4451 C C . VAL A 1 553 ? 21.307 -33.459 0.638 1.00 40.53 553 VAL A C 1
ATOM 4453 O O . VAL A 1 553 ? 22.010 -34.469 0.675 1.00 40.53 553 VAL A O 1
ATOM 4456 N N . ASN A 1 554 ? 20.904 -32.839 1.746 1.00 32.00 554 ASN A N 1
ATOM 4457 C CA . ASN A 1 554 ? 21.122 -33.356 3.095 1.00 32.00 554 ASN A CA 1
ATOM 4458 C C . ASN A 1 554 ? 20.037 -34.394 3.431 1.00 32.00 554 ASN A C 1
ATOM 4460 O O . ASN A 1 554 ? 19.089 -34.137 4.166 1.00 32.00 554 ASN A O 1
ATOM 4464 N N . LEU A 1 555 ? 20.185 -35.593 2.868 1.00 42.59 555 LEU A N 1
ATOM 4465 C CA . LEU A 1 555 ? 19.461 -36.798 3.273 1.00 42.59 555 LEU A CA 1
ATOM 4466 C C . LEU A 1 555 ? 20.391 -37.631 4.163 1.00 42.59 555 LEU A C 1
ATOM 4468 O O . LEU A 1 555 ? 21.170 -38.433 3.652 1.00 42.59 555 LEU A O 1
ATOM 4472 N N . LYS A 1 556 ? 20.331 -37.391 5.484 1.00 35.94 556 LYS A N 1
ATOM 4473 C CA . LYS A 1 556 ? 20.513 -38.354 6.600 1.00 35.94 556 LYS A CA 1
ATOM 4474 C C . LYS A 1 556 ? 20.885 -37.639 7.908 1.00 35.94 556 LYS A C 1
ATOM 4476 O O . LYS A 1 556 ? 22.054 -37.461 8.236 1.00 35.94 556 LYS A O 1
ATOM 4481 N N . ARG A 1 557 ? 19.866 -37.353 8.721 1.00 35.47 557 ARG A N 1
ATOM 4482 C CA . ARG A 1 557 ? 19.963 -37.401 10.189 1.00 35.47 557 ARG A CA 1
ATOM 4483 C C . ARG A 1 557 ? 18.699 -38.062 10.743 1.00 35.47 557 ARG A C 1
ATOM 4485 O O . ARG A 1 557 ? 17.825 -37.439 11.322 1.00 35.47 557 ARG A O 1
ATOM 4492 N N . LEU A 1 558 ? 18.618 -39.360 10.474 1.00 40.59 558 LEU A N 1
ATOM 4493 C CA . LEU A 1 558 ? 17.817 -40.344 11.192 1.00 40.59 558 LEU A CA 1
ATOM 4494 C C . LEU A 1 558 ? 18.812 -41.446 11.578 1.00 40.59 558 LEU A C 1
ATOM 4496 O O . LEU A 1 558 ? 19.582 -41.882 10.721 1.00 40.59 558 LEU A O 1
ATOM 4500 N N . ALA A 1 559 ? 18.786 -41.838 12.854 1.00 39.84 559 ALA A N 1
ATOM 4501 C CA . ALA A 1 559 ? 19.687 -42.751 13.574 1.00 39.84 559 ALA A CA 1
ATOM 4502 C C . ALA A 1 559 ? 20.928 -42.119 14.245 1.00 39.84 559 ALA A C 1
ATOM 4504 O O . ALA A 1 559 ? 22.063 -42.301 13.805 1.00 39.84 559 ALA A O 1
ATOM 4505 N N . LYS A 1 560 ? 20.712 -41.451 15.384 1.00 34.06 560 LYS A N 1
ATOM 4506 C CA . LYS A 1 560 ? 21.084 -41.998 16.701 1.00 34.06 560 LYS A CA 1
ATOM 4507 C C . LYS A 1 560 ? 20.403 -41.227 17.820 1.00 34.06 560 LYS A C 1
ATOM 4509 O O . LYS A 1 560 ? 20.391 -39.982 17.718 1.00 34.06 560 LYS A O 1
#

Radius of gyration: 69.13 Å; chains: 1; bounding box: 157×66×240 Å

InterPro domains:
  IPR000719 Protein kinase domain [PF00069] (74-171)
  IPR000719 Protein kinase domain [PS50011] (1-362)
  IPR000719 Protein kinase domain [SM00220] (1-232)
  IPR011009 Protein kinase-like domain superfamily [SSF56112] (1-180)
  IPR014930 Myotonic dystrophy protein kinase, coiled coil [PF08826] (480-522)
  IPR031597 KELK-motif containing domain [PF15796] (319-398)
  IPR050839 Rho-associated Serine/Threonine Kinase [PTHR22988] (72-173)

Sequence (560 aa):
MYLVMDYYVGGDLLTLLSKFEDKLPEDMARFYIGEMVLAIHSIHELHYVHRFSESPGSGEVDFILALDQVKAIRDIKPDNVLLDMNGHIRLADFGSCLKMSEDGTVQSSVAVGTPDYISPEILQAMEDGMGKYGPECDWWSLGVCMYEMLYGETPFYAESLVETYGKIMNHEEVVPPSSHTGFSGLHLPFVGFTYTTDSSLSDRGTLKSAMQSDTVTKDTDVQRDLKNTSQIEGYEKKIRKLEQEKQDLNRKLQESTQTMQNLQGPVCVTVNTSRDKEIKKLNEEIERLKNKLTDISKLEGQLADAVAFRQEHEDSIHKLKGLEKQCRVLRQEKEDLHKQLVEASERLKMQSKELRDAHQQRKLAVQEFSELSERMGDLRSQKQKLSRQLRDKEEEVEMSMQKIDAMRQDIRKSEKIRKELEARLEEVVAEASKERKLREHSETFSKQLENELEALKQAACRVSDEKDARGYLQALASKMTEELESLRSSSLGSRTLESEAKNRELLEEMEALKKKLEEKYRTDSGLKLPDFQDSIFEYFNTSPLARDLTFRVNLKRLAK

Organism: NCBI:txid1758121